Protein AF-K4LG96-F1 (afdb_monomer_lite)

Sequence (452 aa):
MISIGGNLGVISGQRGQALVIVLLLTTAVFIIGGAGLALSSTARKNAVQEVHQKKAYYIAEAGVERALAKVKSDPAWVRGLSIKDDFDEDDSKEVLFSNVSYPVGSTNEGRIEEVRVIKTSENFLSNEVTVRVRSIGRYQQSRSSLIVDALIKYAYPEKLFRGVWAEEISGLPQGHGVDFDVDIYTSDYDLDIPAGSTLIGDIFCRGKVNLENGNKSQDKKDEKGNSKFTSVIGNIYALEDVYIGDFSQLTGNIYIANDKNVTWGKDVEFSGDVIKMNPDDLAALIPDDSVFPDLLSDENLEWYRKNADFYEIPDDLNFEEGIYFIDGDLSLAGIYSGRATIVVNGKVTIGKQDKNKYLEKSQDDDCLTILAINEIEIKSHPNPNKEAYIQAFLYSKEKATIKNKTKLIGAITAPFIDSSGCTIEIEYDEIAIDYYYSNEATSFLKITRWIS

Secondary structure (DSSP, 8-state):
-----------TT-HHHHHHHHHHHHHHHHHHHHHHHHHHHHHHHHHHHHHHHHHHHHHHHHHHHHHHHHHHH-HHHHHTSPB-SS--TT-GGGEEEEEEEEEETTEEEEEEEEEEEEEEEEETTTTEEEEEEEEEEEETTEEEEEEEEEEEEESS-TTTTSEEEESEEE---TT---EEESEEEE-SS-EEEPTT-EEES-EEESS-EEEPPPP--TT---TT---SSEEEES-EEESS-EEE-SSEEEES-EEEETT--EEE-TT-EEES-EEEE-HHHHHTTS-S-SS---TT-HHHHHHHHHH-SBSS--TT-EEEEEEEEESS-EEE-EEEEEEEEEEESS-EEE-BTTTTB-EEESSTT-EEEEEESS-EEEPPPSSTTS-EEEEEEEEESSEEEE-SSEEEEEEEE-SEEE-TT--EEEE--HHHHHHHHTSGGGEEEEEEEEE-

Radius of gyration: 35.45 Å; chains: 1; bounding box: 88×60×122 Å

pLDDT: mean 84.17, std 13.71, range [40.56, 98.25]

Foldseek 3Di:
DDDPPPPPPPPPPCPVVVVVVVVVVVVVVVVVVVVVVVVVVVVVVVVVQVVQQVQQVVLQVVLVVVVVVVVLLCVPLQVVFDADQDDDPPDPSQWPDAFAFDDDDPDSQKTFGTKGKHWNDADLQQQKTKMKIWTWIGGDPHIDIKIFIKIKRQLDDPCQFQAEEAQEEDQAAAQFFAETLGEYAHACHEYEGHFQYAANHEYFEAAEYADEAFDPPPPDDDVVRGDSAAEHHYEYQYAEEYEHEHRHEYAYEYEYAQPHYYHYYHPYHYHYYYHHDHSVVSCVVRRVHNDQRCSPDVVNLVVLVVQWPAADQDPQQADDATEYEYEEEEEDFAEHFAEYEYEYAYEYEFDDLPPQTGYHYPDLQGAYEYEYAAEYEYDDHNDLVDEREHEYHEEYAAEYEAEGHYEYEIHYGHHYYNPNHYYYHYHYSPNRVVSVSSGSSRMDMDTPDMDD
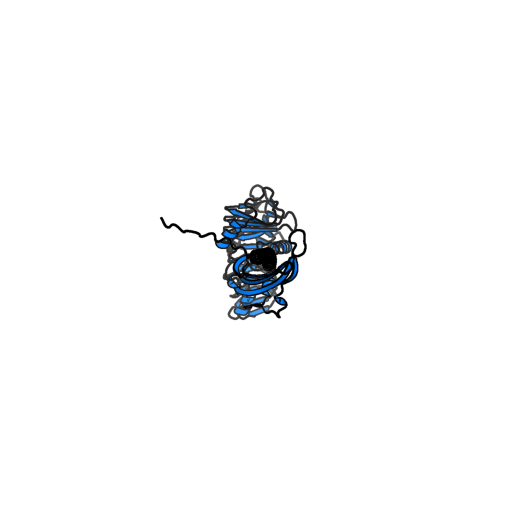
Structure (mmCIF, N/CA/C/O backbone):
data_AF-K4LG96-F1
#
_entry.id   AF-K4LG96-F1
#
loop_
_atom_site.group_PDB
_atom_site.id
_atom_site.type_symbol
_atom_site.label_atom_id
_atom_site.label_alt_id
_atom_site.label_comp_id
_atom_site.label_asym_id
_atom_site.label_entity_id
_atom_site.label_seq_id
_atom_site.pdbx_PDB_ins_code
_atom_site.Cartn_x
_atom_site.Cartn_y
_atom_site.Cartn_z
_atom_site.occupancy
_atom_site.B_iso_or_equiv
_atom_site.auth_seq_id
_atom_site.auth_comp_id
_atom_site.auth_asym_id
_atom_site.auth_atom_id
_atom_site.pdbx_PDB_model_num
ATOM 1 N N . MET A 1 1 ? -54.180 -42.916 64.035 1.00 43.19 1 MET A N 1
ATOM 2 C CA . MET A 1 1 ? -54.897 -42.816 65.323 1.00 43.19 1 MET A CA 1
ATOM 3 C C . MET A 1 1 ? -53.855 -42.556 66.411 1.00 43.19 1 MET A C 1
ATOM 5 O O . MET A 1 1 ? -53.353 -43.489 67.013 1.00 43.19 1 MET A O 1
ATOM 9 N N . ILE A 1 2 ? -53.438 -41.299 66.579 1.00 40.56 2 ILE A N 1
ATOM 10 C CA . ILE A 1 2 ? -52.637 -40.841 67.724 1.00 40.56 2 ILE A CA 1
ATOM 11 C C . ILE A 1 2 ? -53.389 -39.620 68.243 1.00 40.56 2 ILE A C 1
ATOM 13 O O . ILE A 1 2 ? -53.396 -38.564 67.618 1.00 40.56 2 ILE A O 1
ATOM 17 N N . SER A 1 3 ? -54.144 -39.844 69.314 1.00 43.41 3 SER A N 1
ATOM 18 C CA . SER A 1 3 ? -54.944 -38.838 70.001 1.00 43.41 3 SER A CA 1
ATOM 19 C C . SER A 1 3 ? -54.010 -38.001 70.867 1.00 43.41 3 SER A C 1
ATOM 21 O O . SER A 1 3 ? -53.630 -38.423 71.957 1.00 43.41 3 SER A O 1
ATOM 23 N N . ILE A 1 4 ? -53.622 -36.825 70.376 1.00 47.56 4 ILE A N 1
ATOM 24 C CA . ILE A 1 4 ? -52.924 -35.819 71.178 1.00 47.56 4 ILE A CA 1
ATOM 25 C C . ILE A 1 4 ? -53.992 -35.091 71.999 1.00 47.56 4 ILE A C 1
ATOM 27 O O . ILE A 1 4 ? -54.645 -34.162 71.526 1.00 47.56 4 ILE A O 1
ATOM 31 N N . GLY A 1 5 ? -54.208 -35.567 73.226 1.00 50.81 5 GLY A N 1
ATOM 32 C CA . GLY A 1 5 ? -55.013 -34.889 74.237 1.00 50.81 5 GLY A CA 1
ATOM 33 C C . GLY A 1 5 ? -54.311 -33.615 74.699 1.00 50.81 5 GLY A C 1
ATOM 34 O O . GLY A 1 5 ? -53.532 -33.637 75.649 1.00 50.81 5 GLY A O 1
ATOM 35 N N . GLY A 1 6 ? -54.567 -32.509 74.000 1.00 48.16 6 GLY A N 1
ATOM 36 C CA . GLY A 1 6 ? -54.140 -31.171 74.393 1.00 48.16 6 GLY A CA 1
ATOM 37 C C . GLY A 1 6 ? -54.992 -30.660 75.548 1.00 48.16 6 GLY A C 1
ATOM 38 O O . GLY A 1 6 ? -56.073 -30.116 75.343 1.00 48.16 6 GLY A O 1
ATOM 39 N N . ASN A 1 7 ? -54.496 -30.849 76.767 1.00 46.94 7 ASN A N 1
ATOM 40 C CA . ASN A 1 7 ? -55.019 -30.224 77.972 1.00 46.94 7 ASN A CA 1
ATOM 41 C C . ASN A 1 7 ? -54.782 -28.703 77.865 1.00 46.94 7 ASN A C 1
ATOM 43 O O . ASN A 1 7 ? -53.685 -28.217 78.137 1.00 46.94 7 ASN A O 1
ATOM 47 N N . LEU A 1 8 ? -55.791 -27.953 77.409 1.00 51.38 8 LEU A N 1
ATOM 48 C CA . LEU A 1 8 ? -55.825 -26.487 77.438 1.00 51.38 8 LEU A CA 1
ATOM 49 C C . LEU A 1 8 ? -56.031 -26.035 78.890 1.00 51.38 8 LEU A C 1
ATOM 51 O O . LEU A 1 8 ? -57.103 -25.586 79.290 1.00 51.38 8 LEU A O 1
ATOM 55 N N . GLY A 1 9 ? -54.979 -26.189 79.695 1.00 51.50 9 GLY A N 1
ATOM 56 C CA . GLY A 1 9 ? -54.866 -25.520 80.979 1.00 51.50 9 GLY A CA 1
ATOM 57 C C . GLY A 1 9 ? -54.931 -24.017 80.736 1.00 51.50 9 GLY A C 1
ATOM 58 O O . GLY A 1 9 ? -54.010 -23.431 80.172 1.00 51.50 9 GLY A O 1
ATOM 59 N N . VAL A 1 10 ? -56.047 -23.402 81.120 1.00 55.78 10 VAL A N 1
ATOM 60 C CA . VAL A 1 10 ? -56.225 -21.951 81.107 1.00 55.78 10 VAL A CA 1
ATOM 61 C C . VAL A 1 10 ? -55.187 -21.357 82.050 1.00 55.78 10 VAL A C 1
ATOM 63 O O . VAL A 1 10 ? -55.296 -21.477 83.270 1.00 55.78 10 VAL A O 1
ATOM 66 N N . ILE A 1 11 ? -54.157 -20.727 81.484 1.00 54.47 11 ILE A N 1
ATOM 67 C CA . ILE A 1 11 ? -53.087 -20.111 82.262 1.00 54.47 11 ILE A CA 1
ATOM 68 C C . ILE A 1 11 ? -53.548 -18.737 82.766 1.00 54.47 11 ILE A C 1
ATOM 70 O O . ILE A 1 11 ? -53.174 -17.681 82.250 1.00 54.47 11 ILE A O 1
ATOM 74 N N . SER A 1 12 ? -54.403 -18.731 83.789 1.00 56.44 12 SER A N 1
ATOM 75 C CA . SER A 1 12 ? -54.774 -17.516 84.515 1.00 56.44 12 SER A CA 1
ATOM 76 C C . SER A 1 12 ? -53.610 -17.096 85.418 1.00 56.44 12 SER A C 1
ATOM 78 O O . SER A 1 12 ? -53.416 -17.631 86.505 1.00 56.44 12 SER A O 1
ATOM 80 N N . GLY A 1 13 ? -52.799 -16.166 84.914 1.00 51.72 13 GLY A N 1
ATOM 81 C CA . GLY A 1 13 ? -51.573 -15.668 85.554 1.00 51.72 13 GLY A CA 1
ATOM 82 C C . GLY A 1 13 ? -50.548 -15.101 84.561 1.00 51.72 13 GLY A C 1
ATOM 83 O O . GLY A 1 13 ? -49.614 -14.415 84.958 1.00 51.72 13 GLY A O 1
ATOM 84 N N . GLN A 1 14 ? -50.743 -15.320 83.254 1.00 58.59 14 GLN A N 1
ATOM 85 C CA . GLN A 1 14 ? -49.785 -14.972 82.194 1.00 58.59 14 GLN A CA 1
ATOM 86 C C . GLN A 1 14 ? -50.036 -13.637 81.468 1.00 58.59 14 GLN A C 1
ATOM 88 O O . GLN A 1 14 ? -49.529 -13.429 80.366 1.00 58.59 14 GLN A O 1
ATOM 93 N N . ARG A 1 15 ? -50.754 -12.676 82.070 1.00 60.09 15 ARG A N 1
ATOM 94 C CA . ARG A 1 15 ? -50.952 -11.346 81.445 1.00 60.09 15 ARG A CA 1
ATOM 95 C C . ARG A 1 15 ? -49.628 -10.625 81.129 1.00 60.09 15 ARG A C 1
ATOM 97 O O . ARG A 1 15 ? -49.582 -9.855 80.178 1.00 60.09 15 ARG A O 1
ATOM 104 N N . GLY A 1 16 ? -48.548 -10.931 81.856 1.00 69.69 16 GLY A N 1
ATOM 105 C CA . GLY A 1 16 ? -47.198 -10.444 81.544 1.00 69.69 16 GLY A CA 1
ATOM 106 C C . GLY A 1 16 ? -46.498 -11.171 80.385 1.00 69.69 16 GLY A C 1
ATOM 107 O O . GLY A 1 16 ? -45.694 -10.561 79.693 1.00 69.69 16 GLY A O 1
ATOM 108 N N . GLN A 1 17 ? -46.812 -12.445 80.119 1.00 79.25 17 GLN A N 1
ATOM 109 C CA . GLN A 1 17 ? -46.121 -13.229 79.083 1.00 79.25 17 GLN A CA 1
ATOM 110 C C . GLN A 1 17 ? -46.619 -12.914 77.667 1.00 79.25 17 GLN A C 1
ATOM 112 O O . GLN A 1 17 ? -45.822 -12.885 76.734 1.00 79.25 17 GLN A O 1
ATOM 117 N N . ALA A 1 18 ? -47.907 -12.592 77.504 1.00 81.94 18 ALA A N 1
ATOM 118 C CA . ALA A 1 18 ? -48.453 -12.158 76.215 1.00 81.94 18 ALA A CA 1
ATOM 119 C C . ALA A 1 18 ? -47.783 -10.866 75.707 1.00 81.94 18 ALA A C 1
ATOM 121 O O . ALA A 1 18 ? -47.471 -10.756 74.523 1.00 81.94 18 ALA A O 1
ATOM 122 N N . LEU A 1 19 ? -47.493 -9.922 76.613 1.00 84.56 19 LEU A N 1
ATOM 123 C CA . LEU A 1 19 ? -46.759 -8.694 76.296 1.00 84.56 19 LEU A CA 1
ATOM 124 C C . LEU A 1 19 ? -45.347 -9.007 75.774 1.00 84.56 19 LEU A C 1
ATOM 126 O O . LEU A 1 19 ? -44.928 -8.451 74.762 1.00 84.56 19 LEU A O 1
ATOM 130 N N . VAL A 1 20 ? -44.636 -9.923 76.440 1.00 89.44 20 VAL A N 1
ATOM 131 C CA . VAL A 1 20 ? -43.279 -10.334 76.046 1.00 89.44 20 VAL A CA 1
ATOM 132 C C . VAL A 1 20 ? -43.285 -10.994 74.669 1.00 89.44 20 VAL A C 1
ATOM 134 O O . VAL A 1 20 ? -42.429 -10.679 73.848 1.00 89.44 20 VAL A O 1
ATOM 137 N N . ILE A 1 21 ? -44.269 -11.852 74.378 1.00 91.06 21 ILE A N 1
ATOM 138 C CA . ILE A 1 21 ? -44.395 -12.502 73.065 1.00 91.06 21 ILE A CA 1
ATOM 139 C C . ILE A 1 21 ? -44.634 -11.462 71.970 1.00 91.06 21 ILE A C 1
ATOM 141 O O . ILE A 1 21 ? -43.937 -11.491 70.963 1.00 91.06 21 ILE A O 1
ATOM 145 N N . VAL A 1 22 ? -45.566 -10.522 72.162 1.00 93.00 22 VAL A N 1
ATOM 146 C CA . VAL A 1 22 ? -45.846 -9.468 71.169 1.00 93.00 22 VAL A CA 1
ATOM 147 C C . VAL A 1 22 ? -44.621 -8.579 70.944 1.00 93.00 22 VAL A C 1
ATOM 149 O O . VAL A 1 22 ? -44.300 -8.253 69.801 1.00 93.00 22 VAL A O 1
ATOM 152 N N . LEU A 1 23 ? -43.902 -8.218 72.008 1.00 95.31 23 LEU A N 1
ATOM 153 C CA . LEU A 1 23 ? -42.682 -7.417 71.913 1.00 95.31 23 LEU A CA 1
ATOM 154 C C . LEU A 1 23 ? -41.556 -8.160 71.178 1.00 95.31 23 LEU A C 1
ATOM 156 O O . LEU A 1 23 ? -40.855 -7.575 70.355 1.00 95.31 23 LEU A O 1
ATOM 160 N N . LEU A 1 24 ? -41.411 -9.462 71.420 1.00 96.25 24 LEU A N 1
ATOM 161 C CA . LEU A 1 24 ? -40.442 -10.303 70.719 1.00 96.25 24 LEU A CA 1
ATOM 162 C C . LEU A 1 24 ? -40.813 -10.450 69.236 1.00 96.25 24 LEU A C 1
ATOM 164 O O . LEU A 1 24 ? -39.955 -10.282 68.374 1.00 96.25 24 LEU A O 1
ATOM 168 N N . LEU A 1 25 ? -42.091 -10.683 68.925 1.00 95.50 25 LEU A N 1
ATOM 169 C CA . LEU A 1 25 ? -42.585 -10.841 67.553 1.00 95.50 25 LEU A CA 1
ATOM 170 C C . LEU A 1 25 ? -42.443 -9.543 66.749 1.00 95.50 25 LEU A C 1
ATOM 172 O O . LEU A 1 25 ? -41.956 -9.565 65.623 1.00 95.50 25 LEU A O 1
ATOM 176 N N . THR A 1 26 ? -42.798 -8.401 67.339 1.00 96.06 26 THR A N 1
ATOM 177 C CA . THR A 1 26 ? -42.593 -7.088 66.709 1.00 96.06 26 THR A CA 1
ATOM 178 C C . THR A 1 26 ? -41.114 -6.795 66.493 1.00 96.06 26 THR A C 1
ATOM 180 O O . THR A 1 26 ? -40.736 -6.384 65.399 1.00 96.06 26 THR A O 1
ATOM 183 N N . THR A 1 27 ? -40.259 -7.086 67.477 1.00 97.00 27 THR A N 1
ATOM 184 C CA . THR A 1 27 ? -38.803 -6.937 67.341 1.00 97.00 27 THR A CA 1
ATOM 185 C C . THR A 1 27 ? -38.260 -7.821 66.215 1.00 97.00 27 THR A C 1
ATOM 187 O O . THR A 1 27 ? -37.475 -7.353 65.394 1.00 97.00 27 THR A O 1
ATOM 190 N N . ALA A 1 28 ? -38.722 -9.070 66.108 1.00 95.81 28 ALA A N 1
ATOM 191 C CA . ALA A 1 28 ? -38.354 -9.968 65.017 1.00 95.81 28 ALA A CA 1
ATOM 192 C C . ALA A 1 28 ? -38.780 -9.413 63.646 1.00 95.81 28 ALA A C 1
ATOM 194 O O . ALA A 1 28 ? -37.974 -9.401 62.718 1.00 95.81 28 ALA A O 1
ATOM 195 N N . VAL A 1 29 ? -40.003 -8.885 63.522 1.00 96.69 29 VAL A N 1
ATOM 196 C CA . VAL A 1 29 ? -40.482 -8.239 62.286 1.00 96.69 29 VAL A CA 1
ATOM 197 C C . VAL A 1 29 ? -39.631 -7.018 61.929 1.00 96.69 29 VAL A C 1
ATOM 199 O O . VAL A 1 29 ? -39.260 -6.865 60.767 1.00 96.69 29 VAL A O 1
ATOM 202 N N . PHE A 1 30 ? -39.264 -6.181 62.903 1.00 97.31 30 PHE A N 1
ATOM 203 C CA . PHE A 1 30 ? -38.384 -5.033 62.664 1.00 97.31 30 PHE A CA 1
ATOM 204 C C . PHE A 1 30 ? -36.983 -5.453 62.210 1.00 97.31 30 PHE A C 1
ATOM 206 O O . PHE A 1 30 ? -36.446 -4.849 61.283 1.00 97.31 30 PHE A O 1
ATOM 213 N N . ILE A 1 31 ? -36.405 -6.502 62.804 1.00 97.06 31 ILE A N 1
ATOM 214 C CA . ILE A 1 31 ? -35.092 -7.027 62.400 1.00 97.06 31 ILE A CA 1
ATOM 215 C C . ILE A 1 31 ? -35.147 -7.566 60.965 1.00 97.06 31 ILE A C 1
ATOM 217 O O . ILE A 1 31 ? -34.296 -7.217 60.148 1.00 97.06 31 ILE A O 1
ATOM 221 N N . ILE A 1 32 ? -36.163 -8.371 60.634 1.00 96.12 32 ILE A N 1
ATOM 222 C CA . ILE A 1 32 ? -36.326 -8.945 59.289 1.00 96.12 32 ILE A CA 1
ATOM 223 C C . ILE A 1 32 ? -36.583 -7.840 58.257 1.00 96.12 32 ILE A C 1
ATOM 225 O O . ILE A 1 32 ? -35.955 -7.827 57.199 1.00 96.12 32 ILE A O 1
ATOM 229 N N . GLY A 1 33 ? -37.459 -6.881 58.569 1.00 95.75 33 GLY A N 1
ATOM 230 C CA . GLY A 1 33 ? -37.742 -5.737 57.701 1.00 95.75 33 GLY A CA 1
ATOM 231 C C . GLY A 1 33 ? -36.511 -4.857 57.472 1.00 95.75 33 GLY A C 1
ATOM 232 O O . GLY A 1 33 ? -36.223 -4.479 56.336 1.00 95.75 33 GLY A O 1
ATOM 233 N N . GLY A 1 34 ? -35.735 -4.591 58.527 1.00 95.44 34 GLY A N 1
ATOM 234 C CA . GLY A 1 34 ? -34.472 -3.858 58.442 1.00 95.44 34 GLY A CA 1
ATOM 235 C C . GLY A 1 34 ? -33.435 -4.574 57.574 1.00 95.44 34 GLY A C 1
ATOM 236 O O . GLY A 1 34 ? -32.828 -3.950 56.702 1.00 95.44 34 GLY A O 1
ATOM 237 N N . ALA A 1 35 ? -33.284 -5.891 57.743 1.00 94.25 35 ALA A N 1
ATOM 238 C CA . ALA A 1 35 ? -32.406 -6.706 56.906 1.00 94.25 35 ALA A CA 1
ATOM 239 C C . ALA A 1 35 ? -32.847 -6.704 55.430 1.00 94.25 35 ALA A C 1
ATOM 241 O O . ALA A 1 35 ? -32.015 -6.536 54.539 1.00 94.25 35 ALA A O 1
ATOM 242 N N . GLY A 1 36 ? -34.153 -6.814 55.159 1.00 94.75 36 GLY A N 1
ATOM 243 C CA . GLY A 1 36 ? -34.705 -6.761 53.801 1.00 94.75 36 GLY A CA 1
ATOM 244 C C . GLY A 1 36 ? -34.451 -5.423 53.094 1.00 94.75 36 GLY A C 1
ATOM 245 O O . GLY A 1 36 ? -34.062 -5.400 51.923 1.00 94.75 36 GLY A O 1
ATOM 246 N N . LEU A 1 37 ? -34.597 -4.302 53.809 1.00 95.25 37 LEU A N 1
ATOM 247 C CA . LEU A 1 37 ? -34.274 -2.970 53.283 1.00 95.25 37 LEU A CA 1
ATOM 248 C C . LEU A 1 37 ? -32.774 -2.806 53.008 1.00 95.25 37 LEU A C 1
ATOM 250 O O . LEU A 1 37 ? -32.399 -2.267 51.963 1.00 95.25 37 LEU A O 1
ATOM 254 N N . ALA A 1 38 ? -31.915 -3.298 53.906 1.00 92.25 38 ALA A N 1
ATOM 255 C CA . ALA A 1 38 ? -30.467 -3.263 53.717 1.00 92.25 38 ALA A CA 1
ATOM 256 C C . ALA A 1 38 ? -30.041 -4.061 52.472 1.00 92.25 38 ALA A C 1
ATOM 258 O O . ALA A 1 38 ? -29.308 -3.538 51.633 1.00 92.25 38 ALA A O 1
ATOM 259 N N . LEU A 1 39 ? -30.566 -5.280 52.299 1.00 92.81 39 LEU A N 1
ATOM 260 C CA . LEU A 1 39 ? -30.313 -6.106 51.114 1.00 92.81 39 LEU A CA 1
ATOM 261 C C . LEU A 1 39 ? -30.801 -5.434 49.826 1.00 92.81 39 LEU A C 1
ATOM 263 O O . LEU A 1 39 ? -30.073 -5.416 48.838 1.00 92.81 39 LEU A O 1
ATOM 267 N N . SER A 1 40 ? -31.988 -4.823 49.845 1.00 93.25 40 SER A N 1
ATOM 268 C CA . SER A 1 40 ? -32.545 -4.115 48.681 1.00 93.25 40 SER A CA 1
ATOM 269 C C . SER A 1 40 ? -31.697 -2.902 48.279 1.00 93.25 40 SER A C 1
ATOM 271 O O . SER A 1 40 ? -31.459 -2.663 47.095 1.00 93.25 40 SER A O 1
ATOM 273 N N . SER A 1 41 ? -31.197 -2.146 49.262 1.00 90.25 41 SER A N 1
ATOM 274 C CA . SER A 1 41 ? -30.294 -1.013 49.029 1.00 90.25 41 SER A CA 1
ATOM 275 C C . SER A 1 41 ? -28.960 -1.469 48.431 1.00 90.25 41 SER A C 1
ATOM 277 O O . SER A 1 41 ? -28.485 -0.878 47.459 1.00 90.25 41 SER A O 1
ATOM 279 N N . THR A 1 42 ? -28.388 -2.560 48.948 1.00 92.81 42 THR A N 1
ATOM 280 C CA . THR A 1 42 ? -27.161 -3.164 48.408 1.00 92.81 42 THR A CA 1
ATOM 281 C C . THR A 1 42 ? -27.369 -3.695 46.991 1.00 92.81 42 THR A C 1
ATOM 283 O O . THR A 1 42 ? -26.566 -3.392 46.115 1.00 92.81 42 THR A O 1
ATOM 286 N N . ALA A 1 43 ? -28.472 -4.400 46.724 1.00 91.25 43 ALA A N 1
ATOM 287 C CA . ALA A 1 43 ? -28.800 -4.892 45.387 1.00 91.25 43 ALA A CA 1
ATOM 288 C C . ALA A 1 43 ? -28.915 -3.744 44.372 1.00 91.25 43 ALA A C 1
ATOM 290 O O . ALA A 1 43 ? -28.353 -3.820 43.282 1.00 91.25 43 ALA A O 1
ATOM 291 N N . ARG A 1 44 ? -29.561 -2.633 44.755 1.00 90.25 44 ARG A N 1
ATOM 292 C CA . ARG A 1 44 ? -29.639 -1.430 43.916 1.00 90.25 44 ARG A CA 1
ATOM 293 C C . ARG A 1 44 ? -28.263 -0.812 43.663 1.00 90.25 44 ARG A C 1
ATOM 295 O O . ARG A 1 44 ? -27.983 -0.428 42.532 1.00 90.25 44 ARG A O 1
ATOM 302 N N . LYS A 1 45 ? -27.408 -0.702 44.686 1.00 91.00 45 LYS A N 1
ATOM 303 C CA . LYS A 1 45 ? -26.039 -0.176 44.528 1.00 91.00 45 LYS A CA 1
ATOM 304 C C . LYS A 1 45 ? -25.206 -1.047 43.594 1.00 91.00 45 LYS A C 1
ATOM 306 O O . LYS A 1 45 ? -24.554 -0.503 42.710 1.00 91.00 45 LYS A O 1
ATOM 311 N N . ASN A 1 46 ? -25.288 -2.366 43.744 1.00 91.06 46 ASN A N 1
ATOM 312 C CA . ASN A 1 46 ? -24.579 -3.310 42.886 1.00 91.06 46 ASN A CA 1
ATOM 313 C C . ASN A 1 46 ? -25.073 -3.222 41.439 1.00 91.06 46 ASN A C 1
ATOM 315 O O . ASN A 1 46 ? -24.254 -3.147 40.534 1.00 91.06 46 ASN A O 1
ATOM 319 N N . ALA A 1 47 ? -26.389 -3.131 41.218 1.00 92.06 47 ALA A N 1
ATOM 320 C CA . ALA A 1 47 ? -26.950 -2.955 39.878 1.00 92.06 47 ALA A CA 1
ATOM 321 C C . ALA A 1 47 ? -26.471 -1.649 39.217 1.00 92.06 47 ALA A C 1
ATOM 323 O O . ALA A 1 47 ? -26.111 -1.635 38.044 1.00 92.06 47 ALA A O 1
ATOM 324 N N . VAL A 1 48 ? -26.415 -0.547 39.974 1.00 90.38 48 VAL A N 1
ATOM 325 C CA . VAL A 1 48 ? -25.881 0.734 39.482 1.00 90.38 48 VAL A CA 1
ATOM 326 C C . VAL A 1 48 ? -24.384 0.625 39.169 1.00 90.38 48 VAL A C 1
ATOM 328 O O . VAL A 1 48 ? -23.954 1.068 38.107 1.00 90.38 48 VAL A O 1
ATOM 331 N N . GLN A 1 49 ? -23.595 0.002 40.048 1.00 91.38 49 GLN A N 1
ATOM 332 C CA . GLN A 1 49 ? -22.166 -0.221 39.815 1.00 91.38 49 GLN A CA 1
ATOM 333 C C . GLN A 1 49 ? -21.906 -1.117 38.604 1.00 91.38 49 GLN A C 1
ATOM 335 O O . GLN A 1 49 ? -20.998 -0.825 37.834 1.00 91.38 49 GLN A O 1
ATOM 340 N N . GLU A 1 50 ? -22.713 -2.155 38.389 1.00 92.56 50 GLU A N 1
ATOM 341 C CA . GLU A 1 50 ? -22.608 -3.023 37.216 1.00 92.56 50 GLU A CA 1
ATOM 342 C C . GLU A 1 50 ? -22.870 -2.238 35.923 1.00 92.56 50 GLU A C 1
ATOM 344 O O . GLU A 1 50 ? -22.116 -2.355 34.958 1.00 92.56 50 GLU A O 1
ATOM 349 N N . VAL A 1 51 ? -23.891 -1.373 35.913 1.00 92.00 51 VAL A N 1
ATOM 350 C CA . VAL A 1 51 ? -24.165 -0.479 34.776 1.00 92.00 51 VAL A CA 1
ATOM 351 C C . VAL A 1 51 ? -23.005 0.490 34.545 1.00 92.00 51 VAL A C 1
ATOM 353 O O . VAL A 1 51 ? -22.606 0.706 33.401 1.00 92.00 51 VAL A O 1
ATOM 356 N N . HIS A 1 52 ? -22.439 1.068 35.605 1.00 93.69 52 HIS A N 1
ATOM 357 C CA . HIS A 1 52 ? -21.295 1.974 35.488 1.00 93.69 52 HIS A CA 1
ATOM 358 C C . HIS A 1 52 ? -20.036 1.255 34.996 1.00 93.69 52 HIS A C 1
ATOM 360 O O . HIS A 1 52 ? -19.312 1.809 34.173 1.00 93.69 52 HIS A O 1
ATOM 366 N N . GLN A 1 53 ? -19.804 0.016 35.438 1.00 94.12 53 GLN A N 1
ATOM 367 C CA . GLN A 1 53 ? -18.695 -0.816 34.980 1.00 94.12 53 GLN A CA 1
ATOM 368 C C . GLN A 1 53 ? -18.839 -1.154 33.493 1.00 94.12 53 GLN A C 1
ATOM 370 O O . GLN A 1 53 ? -17.888 -0.983 32.740 1.00 94.12 53 GLN A O 1
ATOM 375 N N . LYS A 1 54 ? -20.038 -1.544 33.038 1.00 93.69 54 LYS A N 1
ATOM 376 C CA . LYS A 1 54 ? -20.304 -1.792 31.609 1.00 93.69 54 LYS A CA 1
ATOM 377 C C . LYS A 1 54 ? -20.073 -0.544 30.758 1.00 93.69 54 LYS A C 1
ATOM 379 O O . LYS A 1 54 ? -19.462 -0.625 29.702 1.00 93.69 54 LYS A O 1
ATOM 384 N N . LYS A 1 55 ? -20.511 0.627 31.230 1.00 93.75 55 LYS A N 1
ATOM 385 C CA . LYS A 1 55 ? -20.244 1.899 30.541 1.00 93.75 55 LYS A CA 1
ATOM 386 C C . LYS A 1 55 ? -18.751 2.223 30.487 1.00 93.75 55 LYS A C 1
ATOM 388 O O . LYS A 1 55 ? -18.269 2.626 29.439 1.00 93.75 55 LYS A O 1
ATOM 393 N N . ALA A 1 56 ? -18.021 2.035 31.586 1.00 94.94 56 ALA A N 1
ATOM 394 C CA . ALA A 1 56 ? -16.572 2.224 31.615 1.00 94.94 56 ALA A CA 1
ATOM 395 C C . ALA A 1 56 ? -15.851 1.273 30.643 1.00 94.94 56 ALA A C 1
ATOM 397 O O . ALA A 1 56 ? -14.917 1.699 29.972 1.00 94.94 56 ALA A O 1
ATOM 398 N N . TYR A 1 57 ? -16.326 0.031 30.509 1.00 95.44 57 TYR A N 1
ATOM 399 C CA . TYR A 1 57 ? -15.818 -0.934 29.535 1.00 95.44 57 TYR A CA 1
ATOM 400 C C . TYR A 1 57 ? -16.021 -0.469 28.086 1.00 95.44 57 TYR A C 1
ATOM 402 O O . TYR A 1 57 ? -15.049 -0.404 27.343 1.00 95.44 57 TYR A O 1
ATOM 410 N N . TYR A 1 58 ? -17.229 -0.041 27.701 1.00 94.38 58 TYR A N 1
ATOM 411 C CA . TYR A 1 58 ? -17.478 0.477 26.344 1.00 94.38 58 TYR A CA 1
ATOM 412 C C . TYR A 1 58 ? -16.660 1.734 26.018 1.00 94.38 58 TYR A C 1
ATOM 414 O O . TYR A 1 58 ? -16.247 1.944 24.882 1.00 94.38 58 TYR A O 1
ATOM 422 N N . ILE A 1 59 ? -16.385 2.573 27.020 1.00 94.94 59 ILE A N 1
ATOM 423 C CA . ILE A 1 59 ? -15.488 3.720 26.841 1.00 94.94 59 ILE A CA 1
ATOM 424 C C . ILE A 1 59 ? -14.046 3.251 26.583 1.00 94.94 59 ILE A C 1
ATOM 426 O O . ILE A 1 59 ? -13.358 3.849 25.760 1.00 94.94 59 ILE A O 1
ATOM 430 N N . ALA A 1 60 ? -13.585 2.198 27.266 1.00 95.56 60 ALA A N 1
ATOM 431 C CA . ALA A 1 60 ? -12.269 1.610 27.013 1.00 95.56 60 ALA A CA 1
ATOM 432 C C . ALA A 1 60 ? -12.193 0.996 25.603 1.00 95.56 60 ALA A C 1
ATOM 434 O O . ALA A 1 60 ? -11.226 1.221 24.884 1.00 95.56 60 ALA A O 1
ATOM 435 N N . GLU A 1 61 ? -13.238 0.293 25.167 1.00 94.94 61 GLU A N 1
ATOM 436 C CA . GLU A 1 61 ? -13.346 -0.255 23.808 1.00 94.94 61 GLU A CA 1
ATOM 437 C C . GLU A 1 61 ? -13.239 0.848 22.745 1.00 94.94 61 GLU A C 1
ATOM 439 O O . GLU A 1 61 ? -12.402 0.766 21.852 1.00 94.94 61 GLU A O 1
ATOM 444 N N . ALA A 1 62 ? -13.966 1.957 22.909 1.00 93.19 62 ALA A N 1
ATOM 445 C CA . ALA A 1 62 ? -13.847 3.104 22.009 1.00 93.19 62 ALA A CA 1
ATOM 446 C C . ALA A 1 62 ? -12.439 3.731 21.997 1.00 93.19 62 ALA A C 1
ATOM 448 O O . ALA A 1 62 ? -11.997 4.272 20.981 1.00 93.19 62 ALA A O 1
ATOM 449 N N . GLY A 1 63 ? -11.725 3.680 23.125 1.00 95.38 63 GLY A N 1
ATOM 450 C CA . GLY A 1 63 ? -10.327 4.090 23.189 1.00 95.38 63 GLY A CA 1
ATOM 451 C C . GLY A 1 63 ? -9.400 3.152 22.414 1.00 95.38 63 GLY A C 1
ATOM 452 O O . GLY A 1 63 ? -8.482 3.641 21.758 1.00 95.38 63 GLY A O 1
ATOM 453 N N . VAL A 1 64 ? -9.658 1.839 22.441 1.00 95.00 64 VAL A N 1
ATOM 454 C CA . VAL A 1 64 ? -8.944 0.865 21.602 1.00 95.00 64 VAL A CA 1
ATOM 455 C C . VAL A 1 64 ? -9.203 1.137 20.125 1.00 95.00 64 VAL A C 1
ATOM 457 O O . VAL A 1 64 ? -8.240 1.319 19.389 1.00 95.00 64 VAL A O 1
ATOM 460 N N . GLU A 1 65 ? -10.463 1.257 19.705 1.00 91.69 65 GLU A N 1
ATOM 461 C CA . GLU A 1 65 ? -10.832 1.535 18.306 1.00 91.69 65 GLU A CA 1
ATOM 462 C C . GLU A 1 65 ? -10.131 2.786 17.770 1.00 91.69 65 GLU A C 1
ATOM 464 O O . GLU A 1 65 ? -9.516 2.780 16.705 1.00 91.69 65 GLU A O 1
ATOM 469 N N . ARG A 1 66 ? -10.127 3.864 18.561 1.00 92.06 66 ARG A N 1
ATOM 470 C CA . ARG A 1 66 ? -9.456 5.109 18.180 1.00 92.06 66 ARG A CA 1
ATOM 471 C C . ARG A 1 66 ? -7.936 4.960 18.078 1.00 92.06 66 ARG A C 1
ATOM 473 O O . ARG A 1 66 ? -7.324 5.599 17.223 1.00 92.06 66 ARG A O 1
ATOM 480 N N . ALA A 1 67 ? -7.318 4.159 18.944 1.00 93.56 67 ALA A N 1
ATOM 481 C CA . ALA A 1 67 ? -5.896 3.863 18.827 1.00 93.56 67 ALA A CA 1
ATOM 482 C C . ALA A 1 67 ? -5.603 3.022 17.586 1.00 93.56 67 ALA A C 1
ATOM 484 O O . ALA A 1 67 ? -4.720 3.392 16.823 1.00 93.56 67 ALA A O 1
ATOM 485 N N . LEU A 1 68 ? -6.365 1.956 17.340 1.00 90.12 68 LEU A N 1
ATOM 486 C CA . LEU A 1 68 ? -6.198 1.111 16.159 1.00 90.12 68 LEU A CA 1
ATOM 487 C C . LEU A 1 68 ? -6.392 1.902 14.859 1.00 90.12 68 LEU A C 1
ATOM 489 O O . LEU A 1 68 ? -5.591 1.748 13.942 1.00 90.12 68 LEU A O 1
ATOM 493 N N . ALA A 1 69 ? -7.357 2.824 14.811 1.00 84.38 69 ALA A N 1
ATOM 494 C CA . ALA A 1 69 ? -7.525 3.747 13.690 1.00 84.38 69 ALA A CA 1
ATOM 495 C C . ALA A 1 69 ? -6.274 4.614 13.460 1.00 84.38 69 ALA A C 1
ATOM 497 O O . ALA A 1 69 ? -5.818 4.756 12.327 1.00 84.38 69 ALA A O 1
ATOM 498 N N . LYS A 1 70 ? -5.659 5.142 14.530 1.00 86.56 70 LYS A N 1
ATOM 499 C CA . LYS A 1 70 ? -4.413 5.915 14.415 1.00 86.56 70 LYS A CA 1
ATOM 500 C C . LYS A 1 70 ? -3.251 5.052 13.919 1.00 86.56 70 LYS A C 1
ATOM 502 O O . LYS A 1 70 ? -2.537 5.485 13.021 1.00 86.56 70 LYS A O 1
ATOM 507 N N . VAL A 1 71 ? -3.099 3.845 14.467 1.00 87.62 71 VAL A N 1
ATOM 508 C CA . VAL A 1 71 ? -2.056 2.876 14.084 1.00 87.62 71 VAL A CA 1
ATOM 509 C C . VAL A 1 71 ? -2.193 2.477 12.602 1.00 87.62 71 VAL A C 1
ATOM 511 O O . VAL A 1 71 ? -1.191 2.344 11.902 1.00 87.62 71 VAL A O 1
ATOM 514 N N . LYS A 1 72 ? -3.432 2.346 12.113 1.00 80.56 72 LYS A N 1
ATOM 515 C CA . LYS A 1 72 ? -3.772 2.109 10.702 1.00 80.56 72 LYS A CA 1
ATOM 516 C C . LYS A 1 72 ? -3.428 3.310 9.812 1.00 80.56 72 LYS A C 1
ATOM 518 O O . LYS A 1 72 ? -2.809 3.131 8.774 1.00 80.56 72 LYS A O 1
ATOM 523 N N . SER A 1 73 ? -3.781 4.524 10.239 1.00 74.00 73 SER A N 1
ATOM 524 C CA . SER A 1 73 ? -3.587 5.753 9.448 1.00 74.00 73 SER A CA 1
ATOM 525 C C . SER A 1 73 ? -2.153 6.303 9.414 1.00 74.00 73 SER A C 1
ATOM 527 O O . SER A 1 73 ? -1.864 7.175 8.605 1.00 74.00 73 SER A O 1
ATOM 529 N N . ASP A 1 74 ? -1.268 5.874 10.322 1.00 78.12 74 ASP A N 1
ATOM 530 C CA . ASP A 1 74 ? 0.076 6.455 10.474 1.00 78.12 74 ASP A CA 1
ATOM 531 C C . ASP A 1 74 ? 1.150 5.369 10.684 1.00 78.12 74 ASP A C 1
ATOM 533 O O . ASP A 1 74 ? 1.630 5.173 11.806 1.00 78.12 74 ASP A O 1
ATOM 537 N N . PRO A 1 75 ? 1.538 4.638 9.618 1.00 75.81 75 PRO A N 1
ATOM 538 C CA . PRO A 1 75 ? 2.556 3.588 9.697 1.00 75.81 75 PRO A CA 1
ATOM 539 C C . PRO A 1 75 ? 3.918 4.112 10.172 1.00 75.81 75 PRO A C 1
ATOM 541 O O . PRO A 1 75 ? 4.630 3.425 10.906 1.00 75.81 75 PRO A O 1
ATOM 544 N N . ALA A 1 76 ? 4.276 5.345 9.799 1.00 74.50 76 ALA A N 1
ATOM 545 C CA . ALA A 1 76 ? 5.541 5.971 10.176 1.00 74.50 76 ALA A CA 1
ATOM 546 C C . ALA A 1 76 ? 5.650 6.163 11.696 1.00 74.50 76 ALA A C 1
ATOM 548 O O . ALA A 1 76 ? 6.685 5.847 12.293 1.00 74.50 76 ALA A O 1
ATOM 549 N N . TRP A 1 77 ? 4.569 6.611 12.347 1.00 84.12 77 TRP A N 1
ATOM 550 C CA . TRP A 1 77 ? 4.509 6.690 13.806 1.00 84.12 77 TRP A CA 1
ATOM 551 C C . TRP A 1 77 ? 4.726 5.319 14.461 1.00 84.12 77 TRP A C 1
ATOM 553 O O . TRP A 1 77 ? 5.507 5.213 15.406 1.00 84.12 77 TRP A O 1
ATOM 563 N N . VAL A 1 78 ? 4.103 4.263 13.927 1.00 84.69 78 VAL A N 1
ATOM 564 C CA . VAL A 1 78 ? 4.225 2.889 14.448 1.00 84.69 78 VAL A CA 1
ATOM 565 C C . VAL A 1 78 ? 5.643 2.344 14.288 1.00 84.69 78 VAL A C 1
ATOM 567 O O . VAL A 1 78 ? 6.182 1.723 15.208 1.00 84.69 78 VAL A O 1
ATOM 570 N N . ARG A 1 79 ? 6.292 2.612 13.151 1.00 77.69 79 ARG A N 1
ATOM 571 C CA . ARG A 1 79 ? 7.701 2.256 12.915 1.00 77.69 79 ARG A CA 1
ATOM 572 C C . ARG A 1 79 ? 8.631 2.954 13.902 1.00 77.69 79 ARG A C 1
ATOM 574 O O . ARG A 1 79 ? 9.551 2.321 14.413 1.00 77.69 79 ARG A O 1
ATOM 581 N N . GLY A 1 80 ? 8.336 4.211 14.237 1.00 81.44 80 GLY A N 1
ATOM 582 C CA . GLY A 1 80 ? 9.064 4.989 15.241 1.00 81.44 80 GLY A CA 1
ATOM 583 C C . GLY A 1 80 ? 8.929 4.481 16.683 1.00 81.44 80 GLY A C 1
ATOM 584 O O . GLY A 1 80 ? 9.696 4.914 17.546 1.00 81.44 80 GLY A O 1
ATOM 585 N N . LEU A 1 81 ? 7.988 3.571 16.967 1.00 86.69 81 LEU A N 1
ATOM 586 C CA . LEU A 1 81 ? 7.873 2.933 18.278 1.00 86.69 81 LEU A CA 1
ATOM 587 C C . LEU A 1 81 ? 8.985 1.896 18.476 1.00 86.69 81 LEU A C 1
ATOM 589 O O . LEU A 1 81 ? 9.288 1.097 17.590 1.00 86.69 81 LEU A O 1
ATOM 593 N N . SER A 1 82 ? 9.555 1.856 19.677 1.00 85.44 82 SER A N 1
ATOM 594 C CA . SER A 1 82 ? 10.467 0.782 20.074 1.00 85.44 82 SER A CA 1
ATOM 595 C C . SER A 1 82 ? 9.697 -0.513 20.331 1.00 85.44 82 SER A C 1
ATOM 597 O O . SER A 1 82 ? 8.588 -0.484 20.867 1.00 85.44 82 SER A O 1
ATOM 599 N N . ILE A 1 83 ? 10.306 -1.652 19.994 1.00 89.88 83 ILE A N 1
ATOM 600 C CA . ILE A 1 83 ? 9.760 -2.970 20.332 1.00 89.88 83 ILE A CA 1
ATOM 601 C C . ILE A 1 83 ? 9.889 -3.193 21.847 1.00 89.88 83 ILE A C 1
ATOM 603 O O . ILE A 1 83 ? 10.983 -3.052 22.397 1.00 89.88 83 ILE A O 1
ATOM 607 N N . LYS A 1 84 ? 8.781 -3.528 22.516 1.00 90.81 84 LYS A N 1
ATOM 608 C CA . LYS A 1 84 ? 8.702 -3.810 23.957 1.00 90.81 84 LYS A CA 1
ATOM 609 C C . LYS A 1 84 ? 7.756 -4.978 24.244 1.00 90.81 84 LYS A C 1
ATOM 611 O O . LYS A 1 84 ? 6.731 -5.136 23.584 1.00 90.81 84 LYS A O 1
ATOM 616 N N . ASP A 1 85 ? 8.066 -5.746 25.287 1.00 88.06 85 ASP A N 1
ATOM 617 C CA . ASP A 1 85 ? 7.224 -6.863 25.735 1.00 88.06 85 ASP A CA 1
ATOM 618 C C . ASP A 1 85 ? 6.014 -6.411 26.568 1.00 88.06 85 ASP A C 1
ATOM 620 O O . ASP A 1 85 ? 4.988 -7.099 26.587 1.00 88.06 85 ASP A O 1
ATOM 624 N N . ASP A 1 86 ? 6.118 -5.270 27.258 1.00 89.31 86 ASP A N 1
ATOM 625 C CA . ASP A 1 86 ? 5.063 -4.691 28.095 1.00 89.31 86 ASP A CA 1
ATOM 626 C C . ASP A 1 86 ? 5.186 -3.159 28.185 1.00 89.31 86 ASP A C 1
ATOM 628 O O . ASP A 1 86 ? 6.180 -2.579 27.742 1.00 89.31 86 ASP A O 1
ATOM 632 N N . PHE A 1 87 ? 4.153 -2.521 28.735 1.00 87.81 87 PHE A N 1
ATOM 633 C CA . PHE A 1 87 ? 4.082 -1.073 28.924 1.00 87.81 87 PHE A CA 1
ATOM 634 C C . PHE A 1 87 ? 5.057 -0.592 30.000 1.00 87.81 87 PHE A C 1
ATOM 636 O O . PHE A 1 87 ? 5.125 -1.172 31.087 1.00 87.81 87 PHE A O 1
ATOM 643 N N . ASP A 1 88 ? 5.747 0.510 29.722 1.00 87.31 88 ASP A N 1
ATOM 644 C CA . ASP A 1 88 ? 6.559 1.236 30.692 1.00 87.31 88 ASP A CA 1
ATOM 645 C C . ASP A 1 88 ? 5.770 2.452 31.195 1.00 87.31 88 ASP A C 1
ATOM 647 O O . ASP A 1 88 ? 5.495 3.400 30.454 1.00 87.31 88 ASP A O 1
ATOM 651 N N . GLU A 1 89 ? 5.369 2.426 32.469 1.00 83.62 89 GLU A N 1
ATOM 652 C CA . GLU A 1 89 ? 4.528 3.475 33.061 1.00 83.62 89 GLU A CA 1
ATOM 653 C C . GLU A 1 89 ? 5.190 4.867 32.983 1.00 83.62 89 GLU A C 1
ATOM 655 O O . GLU A 1 89 ? 4.473 5.868 32.869 1.00 83.62 89 GLU A O 1
ATOM 660 N N . ASP A 1 90 ? 6.527 4.923 32.942 1.00 82.81 90 ASP A N 1
ATOM 661 C CA . ASP A 1 90 ? 7.313 6.160 32.878 1.00 82.81 90 ASP A CA 1
ATOM 662 C C . ASP A 1 90 ? 7.544 6.670 31.438 1.00 82.81 90 ASP A C 1
ATOM 664 O O . ASP A 1 90 ? 7.944 7.826 31.242 1.00 82.81 90 ASP A O 1
ATOM 668 N N . ASP A 1 91 ? 7.261 5.864 30.407 1.00 81.25 91 ASP A N 1
ATOM 669 C CA . ASP A 1 91 ? 7.481 6.260 29.015 1.00 81.25 91 ASP A CA 1
ATOM 670 C C . ASP A 1 91 ? 6.280 7.019 28.435 1.00 81.25 91 ASP A C 1
ATOM 672 O O . ASP A 1 91 ? 5.304 6.460 27.930 1.00 81.25 91 ASP A O 1
ATOM 676 N N . SER A 1 92 ? 6.379 8.349 28.461 1.00 77.75 92 SER A N 1
ATOM 677 C CA . SER A 1 92 ? 5.361 9.240 27.888 1.00 77.75 92 SER A CA 1
ATOM 678 C C . SER A 1 92 ? 5.132 9.062 26.381 1.00 77.75 92 SER A C 1
ATOM 680 O O . SER A 1 92 ? 4.086 9.489 25.894 1.00 77.75 92 SER A O 1
ATOM 682 N N . LYS A 1 93 ? 6.053 8.426 25.639 1.00 77.94 93 LYS A N 1
ATOM 683 C CA . LYS A 1 93 ? 5.872 8.157 24.202 1.00 77.94 93 LYS A CA 1
ATOM 684 C C . LYS A 1 93 ? 4.842 7.064 23.929 1.00 77.94 93 LYS A C 1
ATOM 686 O O . LYS A 1 93 ? 4.308 7.009 22.825 1.00 77.94 93 LYS A O 1
ATOM 691 N N . GLU A 1 94 ? 4.551 6.220 24.917 1.00 82.50 94 GLU A N 1
ATOM 692 C CA . GLU A 1 94 ? 3.531 5.176 24.799 1.00 82.50 94 GLU A CA 1
ATOM 693 C C . GLU A 1 94 ? 2.118 5.751 24.891 1.00 82.50 94 GLU A C 1
ATOM 695 O O . GLU A 1 94 ? 1.175 5.136 24.398 1.00 82.50 94 GLU A O 1
ATOM 700 N N . VAL A 1 95 ? 1.952 6.921 25.519 1.00 84.50 95 VAL A N 1
ATOM 701 C CA . VAL A 1 95 ? 0.650 7.563 25.720 1.00 84.50 95 VAL A CA 1
ATOM 702 C C . VAL A 1 95 ? 0.203 8.231 24.424 1.00 84.50 95 VAL A C 1
ATOM 704 O O . VAL A 1 95 ? 0.713 9.280 24.036 1.00 84.50 95 VAL A O 1
ATOM 707 N N . LEU A 1 96 ? -0.808 7.651 23.780 1.00 87.25 96 LEU A N 1
ATOM 708 C CA . LEU A 1 96 ? -1.352 8.173 22.530 1.00 87.25 96 LEU A CA 1
ATOM 709 C C . LEU A 1 96 ? -2.316 9.340 22.776 1.00 87.25 96 LEU A C 1
ATOM 711 O O . LEU A 1 96 ? -2.255 10.371 22.110 1.00 87.25 96 LEU A O 1
ATOM 715 N N . PHE A 1 97 ? -3.218 9.185 23.744 1.00 89.50 97 PHE A N 1
ATOM 716 C CA . PHE A 1 97 ? -4.076 10.261 24.232 1.00 89.50 97 PHE A CA 1
ATOM 717 C C . PHE A 1 97 ? -4.558 9.974 25.654 1.00 89.50 97 PHE A C 1
ATOM 719 O O . PHE A 1 97 ? -4.655 8.827 26.090 1.00 89.50 97 PHE A O 1
ATOM 726 N N . SER A 1 98 ? -4.886 11.038 26.384 1.00 90.25 98 SER A N 1
ATOM 727 C CA . SER A 1 98 ? -5.400 10.965 27.752 1.00 90.25 98 SER A CA 1
ATOM 728 C C . SER A 1 98 ? -6.515 11.983 27.974 1.00 90.25 98 SER A C 1
ATOM 730 O O . SER A 1 98 ? -6.594 13.004 27.291 1.00 90.25 98 SER A O 1
ATOM 732 N N . ASN A 1 99 ? -7.394 11.691 28.934 1.00 89.25 99 ASN A N 1
ATOM 733 C CA . ASN A 1 99 ? -8.514 12.545 29.342 1.00 89.25 99 ASN A CA 1
ATOM 734 C C . ASN A 1 99 ? -9.415 13.030 28.189 1.00 89.25 99 ASN A C 1
ATOM 736 O O . ASN A 1 99 ? -9.856 14.181 28.163 1.00 89.25 99 ASN A O 1
ATOM 740 N N . VAL A 1 100 ? -9.741 12.139 27.253 1.00 90.38 100 VAL A N 1
ATOM 741 C CA . VAL A 1 100 ? -10.648 12.445 26.141 1.00 90.38 100 VAL A CA 1
ATOM 742 C C . VAL A 1 100 ? -12.094 12.240 26.589 1.00 90.38 100 VAL A C 1
ATOM 744 O O . VAL A 1 100 ? -12.458 11.163 27.059 1.00 90.38 100 VAL A O 1
ATOM 747 N N . SER A 1 101 ? -12.942 13.260 26.438 1.00 88.75 101 SER A N 1
ATOM 748 C CA . SER A 1 101 ? -14.375 13.148 26.741 1.00 88.75 101 SER A CA 1
ATOM 749 C C . SER A 1 101 ? -15.055 12.145 25.806 1.00 88.75 101 SER A C 1
ATOM 751 O O . SER A 1 101 ? -14.873 12.213 24.592 1.00 88.75 101 SER A O 1
ATOM 753 N N . TYR A 1 102 ? -15.883 11.263 26.366 1.00 86.00 102 TYR A N 1
ATOM 754 C CA . TYR A 1 102 ? -16.694 10.308 25.616 1.00 86.00 102 TYR A CA 1
ATOM 755 C C . TYR A 1 102 ? -18.175 10.501 25.982 1.00 86.00 102 TYR A C 1
ATOM 757 O O . TYR A 1 102 ? -18.556 10.244 27.130 1.00 86.00 102 TYR A O 1
ATOM 765 N N . PRO A 1 103 ? -19.017 10.998 25.058 1.00 82.00 103 PRO A N 1
ATOM 766 C CA . PRO A 1 103 ? -20.420 11.257 25.350 1.00 82.00 103 PRO A CA 1
ATOM 767 C C . PRO A 1 103 ? -21.163 9.934 25.561 1.00 82.00 103 PRO A C 1
ATOM 769 O O . PRO A 1 103 ? -21.198 9.077 24.684 1.00 82.00 103 PRO A O 1
ATOM 772 N N . VAL A 1 104 ? -21.784 9.766 26.730 1.00 73.25 104 VAL A N 1
ATOM 773 C CA . VAL A 1 104 ? -22.619 8.595 27.035 1.00 73.25 104 VAL A CA 1
ATOM 774 C C . VAL A 1 104 ? -24.056 9.072 27.221 1.00 73.25 104 VAL A C 1
ATOM 776 O O . VAL A 1 104 ? -24.486 9.395 28.327 1.00 73.25 104 VAL A O 1
ATOM 779 N N . GLY A 1 105 ? -24.813 9.128 26.124 1.00 74.06 105 GLY A N 1
ATOM 780 C CA . GLY A 1 105 ? -26.169 9.683 26.114 1.00 74.06 105 GLY A CA 1
ATOM 781 C C . GLY A 1 105 ? -26.165 11.214 26.176 1.00 74.06 105 GLY A C 1
ATOM 782 O O . GLY A 1 105 ? -25.410 11.859 25.458 1.00 74.06 105 GLY A O 1
ATOM 783 N N . SER A 1 106 ? -27.015 11.807 27.021 1.00 64.81 106 SER A N 1
ATOM 784 C CA . SER A 1 106 ? -27.129 13.268 27.174 1.00 64.81 106 SER A CA 1
ATOM 785 C C . SER A 1 106 ? -26.172 13.873 28.208 1.00 64.81 106 SER A C 1
ATOM 787 O O . SER A 1 106 ? -26.194 15.086 28.417 1.00 64.81 106 SER A O 1
ATOM 789 N N . THR A 1 107 ? -25.347 13.055 28.872 1.00 63.44 107 THR A N 1
ATOM 790 C CA . THR A 1 107 ? -24.396 13.516 29.889 1.00 63.44 107 THR A CA 1
ATOM 791 C C . THR A 1 107 ? -22.950 13.271 29.440 1.00 63.44 107 THR A C 1
ATOM 793 O O . THR A 1 107 ? -22.570 12.164 29.057 1.00 63.44 107 THR A O 1
ATOM 796 N N . ASN A 1 108 ? -22.107 14.308 29.504 1.00 69.31 108 ASN A N 1
ATOM 797 C CA . ASN A 1 108 ? -20.662 14.231 29.223 1.00 69.31 108 ASN A CA 1
ATOM 798 C C . ASN A 1 108 ? -19.881 13.668 30.430 1.00 69.31 108 ASN A C 1
ATOM 800 O O . ASN A 1 108 ? -18.896 14.244 30.881 1.00 69.31 108 ASN A O 1
ATOM 804 N N . GLU A 1 109 ? -20.364 12.570 31.011 1.00 83.88 109 GLU A N 1
ATOM 805 C CA . GLU A 1 109 ? -19.804 11.973 32.237 1.00 83.88 109 GLU A CA 1
ATOM 806 C C . GLU A 1 109 ? -18.791 10.847 31.971 1.00 83.88 109 GLU A C 1
ATOM 808 O O . GLU A 1 109 ? -18.137 10.369 32.904 1.00 83.88 109 GLU A O 1
ATOM 813 N N . GLY A 1 110 ? -18.677 10.398 30.719 1.00 90.50 110 GLY A N 1
ATOM 814 C CA . GLY A 1 110 ? -17.703 9.401 30.289 1.00 90.50 110 GLY A CA 1
ATOM 815 C C . GLY A 1 110 ? -16.396 10.042 29.837 1.00 90.50 110 GLY A C 1
ATOM 816 O O . GLY A 1 110 ? -16.390 11.100 29.207 1.00 90.50 110 GLY A O 1
ATOM 817 N N . ARG A 1 111 ? -15.272 9.391 30.135 1.00 94.19 111 ARG A N 1
ATOM 818 C CA . ARG A 1 111 ? -13.963 9.794 29.616 1.00 94.19 111 ARG A CA 1
ATOM 819 C C . ARG A 1 111 ? -13.067 8.593 29.360 1.00 94.19 111 ARG A C 1
ATOM 821 O O . ARG A 1 111 ? -13.011 7.672 30.178 1.00 94.19 111 ARG A O 1
ATOM 828 N N . ILE A 1 112 ? -12.335 8.646 28.260 1.00 95.50 112 ILE A N 1
ATOM 829 C CA . ILE A 1 112 ? -11.176 7.796 28.031 1.00 95.50 112 ILE A CA 1
ATOM 830 C C . ILE A 1 112 ? -10.045 8.420 28.846 1.00 95.50 112 ILE A C 1
ATOM 832 O O . ILE A 1 112 ? -9.579 9.520 28.551 1.00 95.50 112 ILE A O 1
ATOM 836 N N . GLU A 1 113 ? -9.691 7.771 29.948 1.00 94.06 113 GLU A N 1
ATOM 837 C CA . GLU A 1 113 ? -8.709 8.279 30.901 1.00 94.06 113 GLU A CA 1
ATOM 838 C C . GLU A 1 113 ? -7.310 8.252 30.290 1.00 94.06 113 GLU A C 1
ATOM 840 O O . GLU A 1 113 ? -6.599 9.253 30.351 1.00 94.06 113 GLU A O 1
ATOM 845 N N . GLU A 1 114 ? -6.961 7.146 29.639 1.00 95.00 114 GLU A N 1
ATOM 846 C CA . GLU A 1 114 ? -5.652 6.937 29.035 1.00 95.00 114 GLU A CA 1
ATOM 847 C C . GLU A 1 114 ? -5.733 5.856 27.956 1.00 95.00 114 GLU A C 1
ATOM 849 O O . GLU A 1 114 ? -6.432 4.853 28.132 1.00 95.00 114 GLU A O 1
ATOM 854 N N . VAL A 1 115 ? -5.006 6.056 26.857 1.00 95.69 115 VAL A N 1
ATOM 855 C CA . VAL A 1 115 ? -4.718 5.010 25.878 1.00 95.69 115 VAL A CA 1
ATOM 856 C C . VAL A 1 115 ? -3.230 4.970 25.599 1.00 95.69 115 VAL A C 1
ATOM 858 O O . VAL A 1 115 ? -2.638 5.989 25.238 1.00 95.69 115 VAL A O 1
ATOM 861 N N . ARG A 1 116 ? -2.648 3.783 25.759 1.00 95.31 116 ARG A N 1
ATOM 862 C CA . ARG A 1 116 ? -1.247 3.500 25.472 1.00 95.31 116 ARG A CA 1
ATOM 863 C C . ARG A 1 116 ? -1.111 2.502 24.340 1.00 95.31 116 ARG A C 1
ATOM 865 O O . ARG A 1 116 ? -1.926 1.585 24.231 1.00 95.31 116 ARG A O 1
ATOM 872 N N . VAL A 1 117 ? -0.067 2.661 23.537 1.00 94.81 117 VAL A N 1
ATOM 873 C CA . VAL A 1 117 ? 0.261 1.756 22.434 1.00 94.81 117 VAL A CA 1
ATOM 874 C C . VAL A 1 117 ? 1.751 1.444 22.458 1.00 94.81 117 VAL A C 1
ATOM 876 O O . VAL A 1 117 ? 2.574 2.353 22.537 1.00 94.81 117 VAL A O 1
ATOM 879 N N . ILE A 1 118 ? 2.090 0.161 22.354 1.00 94.38 118 ILE A N 1
ATOM 880 C CA . ILE A 1 118 ? 3.465 -0.311 22.158 1.00 94.38 118 ILE A CA 1
ATOM 881 C C . ILE A 1 118 ? 3.536 -1.234 20.946 1.00 94.38 118 ILE A C 1
ATOM 883 O O . ILE A 1 118 ? 2.565 -1.918 20.611 1.00 94.38 118 ILE A O 1
ATOM 887 N N . LYS A 1 119 ? 4.708 -1.286 20.315 1.00 93.69 119 LYS A N 1
ATOM 888 C CA . LYS A 1 119 ? 5.033 -2.294 19.306 1.00 93.69 119 LYS A CA 1
ATOM 889 C C . LYS A 1 119 ? 5.609 -3.517 20.016 1.00 93.69 119 LYS A C 1
ATOM 891 O O . LYS A 1 119 ? 6.536 -3.380 20.802 1.00 93.69 119 LYS A O 1
ATOM 896 N N . THR A 1 120 ? 5.054 -4.698 19.766 1.00 92.50 120 THR A N 1
ATOM 897 C CA . THR A 1 120 ? 5.480 -5.961 20.407 1.00 92.50 120 THR A CA 1
ATOM 898 C C . THR A 1 120 ? 6.291 -6.850 19.474 1.00 92.50 120 THR A C 1
ATOM 900 O O . THR A 1 120 ? 7.149 -7.602 19.925 1.00 92.50 120 THR A O 1
ATOM 903 N N . SER A 1 121 ? 6.066 -6.740 18.166 1.00 89.88 121 SER A N 1
ATOM 904 C CA . SER A 1 121 ?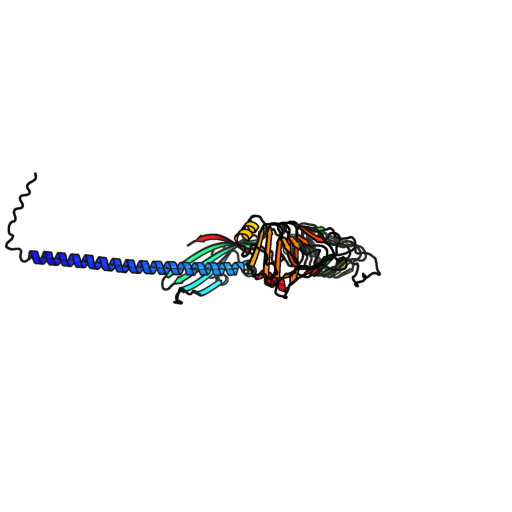 6.888 -7.377 17.143 1.00 89.88 121 SER A CA 1
ATOM 905 C C . SER A 1 121 ? 6.768 -6.627 15.821 1.00 89.88 121 SER A C 1
ATOM 907 O O . SER A 1 121 ? 5.795 -5.906 15.588 1.00 89.88 121 SER A O 1
ATOM 909 N N . GLU A 1 122 ? 7.765 -6.806 14.963 1.00 85.94 122 GLU A N 1
ATOM 910 C CA . GLU A 1 122 ? 7.810 -6.283 13.602 1.00 85.94 122 GLU A CA 1
ATOM 911 C C . GLU A 1 122 ? 8.488 -7.332 12.725 1.00 85.94 122 GLU A C 1
ATOM 913 O O . GLU A 1 122 ? 9.553 -7.846 13.074 1.00 85.94 122 GLU A O 1
ATOM 918 N N . ASN A 1 123 ? 7.839 -7.687 11.625 1.00 77.94 123 ASN A N 1
ATOM 919 C CA . ASN A 1 123 ? 8.383 -8.536 10.586 1.00 77.94 123 ASN A CA 1
ATOM 920 C C . ASN A 1 123 ? 8.475 -7.709 9.307 1.00 77.94 123 ASN A C 1
ATOM 922 O O . ASN A 1 123 ? 7.472 -7.472 8.633 1.00 77.94 123 ASN A O 1
ATOM 926 N N . PHE A 1 124 ? 9.694 -7.276 8.994 1.00 67.38 124 PHE A N 1
ATOM 927 C CA . PHE A 1 124 ? 9.977 -6.460 7.817 1.00 67.38 124 PHE A CA 1
ATOM 928 C C . PHE A 1 124 ? 9.640 -7.195 6.514 1.00 67.38 124 PHE A C 1
ATOM 930 O O . PHE A 1 124 ? 9.080 -6.583 5.615 1.00 67.38 124 PHE A O 1
ATOM 937 N N . LEU A 1 125 ? 9.858 -8.515 6.457 1.00 56.81 125 LEU A N 1
ATOM 938 C CA . LEU A 1 125 ? 9.643 -9.318 5.247 1.00 56.81 125 LEU A CA 1
ATOM 939 C C . LEU A 1 125 ? 8.166 -9.455 4.866 1.00 56.81 125 LEU A C 1
ATOM 941 O O . LEU A 1 125 ? 7.841 -9.591 3.693 1.00 56.81 125 LEU A O 1
ATOM 945 N N . SER A 1 126 ? 7.265 -9.472 5.851 1.00 59.78 126 SER A N 1
ATOM 946 C CA . SER A 1 126 ? 5.817 -9.547 5.612 1.00 59.78 126 SER A CA 1
ATOM 947 C C . SER A 1 126 ? 5.109 -8.201 5.786 1.00 59.78 126 SER A C 1
ATOM 949 O O . SER A 1 126 ? 3.884 -8.152 5.666 1.00 59.78 126 SER A O 1
ATOM 951 N N . ASN A 1 127 ? 5.860 -7.124 6.065 1.00 69.00 127 ASN A N 1
ATOM 952 C CA . ASN A 1 127 ? 5.348 -5.798 6.430 1.00 69.00 127 ASN A CA 1
ATOM 953 C C . ASN A 1 127 ? 4.275 -5.875 7.541 1.00 69.00 127 ASN A C 1
ATOM 955 O O . ASN A 1 127 ? 3.243 -5.195 7.519 1.00 69.00 127 ASN A O 1
ATOM 959 N N . GLU A 1 128 ? 4.509 -6.767 8.504 1.00 81.88 128 GLU A N 1
ATOM 960 C CA . GLU A 1 128 ? 3.600 -7.067 9.605 1.00 81.88 128 GLU A CA 1
ATOM 961 C C . GLU A 1 128 ? 4.124 -6.478 10.910 1.00 81.88 128 GLU A C 1
ATOM 963 O O . GLU A 1 128 ? 5.261 -6.709 11.315 1.00 81.88 128 GLU A O 1
ATOM 968 N N . VAL A 1 129 ? 3.263 -5.767 11.625 1.00 87.06 129 VAL A N 1
ATOM 969 C CA . VAL A 1 129 ? 3.557 -5.200 12.936 1.00 87.06 129 VAL A CA 1
ATOM 970 C C . VAL A 1 129 ? 2.504 -5.668 13.923 1.00 87.06 129 VAL A C 1
ATOM 972 O O . VAL A 1 129 ? 1.309 -5.528 13.681 1.00 87.06 129 VAL A O 1
ATOM 975 N N . THR A 1 130 ? 2.929 -6.197 15.069 1.00 91.62 130 THR A N 1
ATOM 976 C CA . THR A 1 130 ? 2.000 -6.482 16.168 1.00 91.62 130 THR A CA 1
ATOM 977 C C . THR A 1 130 ? 2.066 -5.362 17.187 1.00 91.62 130 THR A C 1
ATOM 979 O O . THR A 1 130 ? 3.106 -5.138 17.814 1.00 91.62 130 THR A O 1
ATOM 982 N N . VAL A 1 131 ? 0.944 -4.683 17.401 1.00 94.31 131 VAL A N 1
ATOM 983 C CA . VAL A 1 131 ? 0.802 -3.650 18.427 1.00 94.31 131 VAL A CA 1
ATOM 984 C C . VAL A 1 131 ? -0.009 -4.166 19.607 1.00 94.31 131 VAL A C 1
ATOM 986 O O . VAL A 1 131 ? -0.945 -4.949 19.442 1.00 94.31 131 VAL A O 1
ATOM 989 N N . ARG A 1 132 ? 0.326 -3.686 20.803 1.00 95.62 132 ARG A N 1
ATOM 990 C CA . ARG A 1 132 ? -0.491 -3.859 22.003 1.00 95.62 132 ARG A CA 1
ATOM 991 C C . ARG A 1 132 ? -1.054 -2.514 22.420 1.00 95.62 132 ARG A C 1
ATOM 993 O O . ARG A 1 132 ? -0.307 -1.568 22.657 1.00 95.62 132 ARG A O 1
ATOM 1000 N N . VAL A 1 133 ? -2.372 -2.453 22.550 1.00 96.19 133 VAL A N 1
ATOM 1001 C CA . VAL A 1 133 ? -3.116 -1.268 22.973 1.00 96.19 133 VAL A CA 1
ATOM 1002 C C . VAL A 1 133 ? -3.689 -1.509 24.361 1.00 96.19 133 VAL A C 1
ATOM 1004 O O . VAL A 1 133 ? -4.387 -2.496 24.572 1.00 96.19 133 VAL A O 1
ATOM 1007 N N . ARG A 1 134 ? -3.434 -0.602 25.306 1.00 96.38 134 ARG A N 1
ATOM 1008 C CA . AR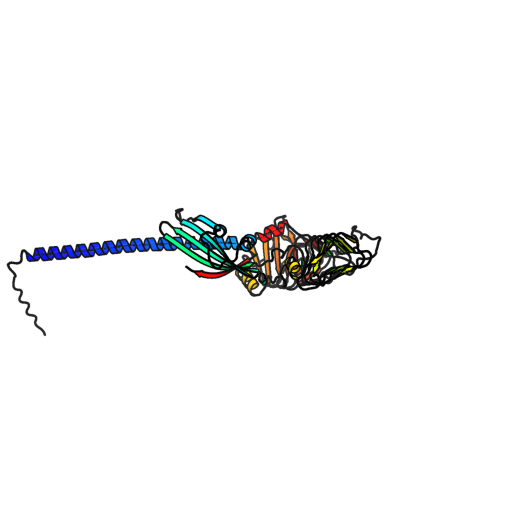G A 1 134 ? -4.109 -0.559 26.610 1.00 96.38 134 ARG A CA 1
ATOM 1009 C C . ARG A 1 134 ? -5.005 0.668 26.642 1.00 96.38 134 ARG A C 1
ATOM 1011 O O . ARG A 1 134 ? -4.509 1.779 26.496 1.00 96.38 134 ARG A O 1
ATOM 1018 N N . SER A 1 135 ? -6.299 0.486 26.879 1.00 96.75 135 SER A N 1
ATOM 1019 C CA . SER A 1 135 ? -7.246 1.586 27.065 1.00 96.75 135 SER A CA 1
ATOM 1020 C C . SER A 1 135 ? -7.907 1.528 28.432 1.00 96.75 135 SER A C 1
ATOM 1022 O O . SER A 1 135 ? -8.305 0.460 28.897 1.00 96.75 135 SER A O 1
ATOM 1024 N N . ILE A 1 136 ? -8.047 2.689 29.069 1.00 96.56 136 ILE A N 1
ATOM 1025 C CA . ILE A 1 136 ? -8.703 2.844 30.363 1.00 96.56 136 ILE A CA 1
ATOM 1026 C C . ILE A 1 136 ? -9.908 3.766 30.202 1.00 96.56 136 ILE A C 1
ATOM 1028 O O . ILE A 1 136 ? -9.778 4.975 30.003 1.00 96.56 136 ILE A O 1
ATOM 1032 N N . GLY A 1 137 ? -11.100 3.196 30.339 1.00 95.94 137 GLY A N 1
ATOM 1033 C CA . GLY A 1 137 ? -12.361 3.922 30.328 1.00 95.94 137 GLY A CA 1
ATOM 1034 C C . GLY A 1 137 ? -12.844 4.227 31.741 1.00 95.94 137 GLY A C 1
ATOM 1035 O O . GLY A 1 137 ? -12.733 3.404 32.656 1.00 95.94 137 GLY A O 1
ATOM 1036 N N . ARG A 1 138 ? -13.409 5.420 31.936 1.00 95.25 138 ARG A N 1
ATOM 1037 C CA . ARG A 1 138 ? -14.008 5.830 33.208 1.00 95.25 138 ARG A CA 1
ATOM 1038 C C . ARG A 1 138 ? -15.398 6.407 33.005 1.00 95.25 138 ARG A C 1
ATOM 1040 O O . ARG A 1 138 ? -15.604 7.302 32.188 1.00 95.25 138 ARG A O 1
ATOM 1047 N N . TYR A 1 139 ? -16.330 5.937 33.827 1.00 94.50 139 TYR A N 1
ATOM 1048 C CA . TYR A 1 139 ? -17.678 6.480 33.931 1.00 94.50 139 TYR A CA 1
ATOM 1049 C C . TYR A 1 139 ? -18.034 6.662 35.405 1.00 94.50 139 TYR A C 1
ATOM 1051 O O . TYR A 1 139 ? -18.126 5.695 36.166 1.00 94.50 139 TYR A O 1
ATOM 1059 N N . GLN A 1 140 ? -18.211 7.917 35.823 1.00 89.19 140 GLN A N 1
ATOM 1060 C CA . GLN A 1 140 ? -18.412 8.288 37.226 1.00 89.19 140 GLN A CA 1
ATOM 1061 C C . GLN A 1 140 ? -17.323 7.695 38.157 1.00 89.19 140 GLN A C 1
ATOM 1063 O O . GLN A 1 140 ? -16.153 8.096 38.098 1.00 89.19 140 GLN A O 1
ATOM 1068 N N . GLN A 1 141 ? -17.702 6.760 39.036 1.00 89.00 141 GLN A N 1
ATOM 1069 C CA . GLN A 1 141 ? -16.815 6.093 39.998 1.00 89.00 141 GLN A CA 1
ATOM 1070 C C . GLN A 1 141 ? -16.254 4.754 39.495 1.00 89.00 141 GLN A C 1
ATOM 1072 O O . GLN A 1 141 ? -15.396 4.183 40.163 1.00 89.00 141 GLN A O 1
ATOM 1077 N N . SER A 1 142 ? -16.714 4.255 38.345 1.00 93.06 142 SER A N 1
ATOM 1078 C CA . SER A 1 142 ? -16.248 2.989 37.774 1.00 93.06 142 SER A CA 1
ATOM 1079 C C . SER A 1 142 ? -15.138 3.216 36.757 1.00 93.06 142 SER A C 1
ATOM 1081 O O . SER A 1 142 ? -15.174 4.171 35.977 1.00 93.06 142 SER A O 1
ATOM 1083 N N . ARG A 1 143 ? -14.164 2.306 36.764 1.00 95.44 143 ARG A N 1
ATOM 1084 C CA . ARG A 1 143 ? -13.003 2.283 35.872 1.00 95.44 143 ARG A CA 1
ATOM 1085 C C . ARG A 1 143 ? -12.877 0.880 35.291 1.00 95.44 143 ARG A C 1
ATOM 1087 O O . ARG A 1 143 ? -13.004 -0.103 36.025 1.00 95.44 143 ARG A O 1
ATOM 1094 N N . SER A 1 144 ? -12.616 0.787 33.997 1.00 95.75 144 SER A N 1
ATOM 1095 C CA . SER A 1 144 ? -12.343 -0.476 33.313 1.00 95.75 144 SER A CA 1
ATOM 1096 C C . SER A 1 144 ? -11.111 -0.307 32.441 1.00 95.75 144 SER A C 1
ATOM 1098 O O . SER A 1 144 ? -10.909 0.756 31.860 1.00 95.75 144 SER A O 1
ATOM 1100 N N . SER A 1 145 ? -10.282 -1.342 32.398 1.00 95.31 145 SER A N 1
ATOM 1101 C CA . SER A 1 145 ? -9.106 -1.412 31.538 1.00 95.31 145 SER A CA 1
ATOM 1102 C C . SER A 1 145 ? -9.339 -2.503 30.508 1.00 95.31 145 SER A C 1
ATOM 1104 O O . SER A 1 145 ? -9.999 -3.493 30.807 1.00 95.31 145 SER A O 1
ATOM 1106 N N . LEU A 1 146 ? -8.788 -2.318 29.321 1.00 95.31 146 LEU A N 1
ATOM 1107 C CA . LEU A 1 146 ? -8.835 -3.280 28.236 1.00 95.31 146 LEU A CA 1
ATOM 1108 C C . LEU A 1 146 ? -7.464 -3.319 27.577 1.00 95.31 146 LEU A C 1
ATOM 1110 O O . LEU A 1 146 ? -6.881 -2.264 27.327 1.00 95.31 146 LEU A O 1
ATOM 1114 N N . ILE A 1 147 ? -6.943 -4.516 27.326 1.00 95.50 147 ILE A N 1
ATOM 1115 C CA . ILE A 1 147 ? -5.693 -4.714 26.595 1.00 95.50 147 ILE A CA 1
ATOM 1116 C C . ILE A 1 147 ? -5.992 -5.552 25.356 1.00 95.50 147 ILE A C 1
ATOM 1118 O O . ILE A 1 147 ? -6.600 -6.618 25.450 1.00 95.50 147 ILE A O 1
ATOM 1122 N N . VAL A 1 148 ? -5.561 -5.070 24.196 1.00 94.69 148 VAL A N 1
ATOM 1123 C CA . VAL A 1 148 ? -5.788 -5.714 22.901 1.00 94.69 148 VAL A CA 1
ATOM 1124 C C . VAL A 1 148 ? -4.467 -5.846 22.171 1.00 94.69 148 VAL A C 1
ATOM 1126 O O . VAL A 1 148 ? -3.737 -4.866 22.041 1.00 94.69 148 VAL A O 1
ATOM 1129 N N . ASP A 1 149 ? -4.175 -7.052 21.692 1.00 93.38 149 ASP A N 1
ATOM 1130 C CA . ASP A 1 149 ? -3.098 -7.274 20.732 1.00 93.38 149 ASP A CA 1
ATOM 1131 C C . ASP A 1 149 ? -3.706 -7.307 19.326 1.00 93.38 149 ASP A C 1
ATOM 1133 O O . ASP A 1 149 ? -4.663 -8.046 19.062 1.00 93.38 149 ASP A O 1
ATOM 1137 N N . ALA A 1 150 ? -3.153 -6.500 18.428 1.00 91.31 150 ALA A N 1
ATOM 1138 C CA . ALA A 1 150 ? -3.569 -6.420 17.037 1.00 91.31 150 ALA A CA 1
ATOM 1139 C C . ALA A 1 150 ? -2.362 -6.641 16.125 1.00 91.31 150 ALA A C 1
ATOM 1141 O O . ALA A 1 150 ? -1.331 -5.988 16.275 1.00 91.31 150 ALA A O 1
ATOM 1142 N N . LEU A 1 151 ? -2.508 -7.567 15.181 1.00 87.44 151 LEU A N 1
ATOM 1143 C CA . LEU A 1 151 ? -1.601 -7.737 14.056 1.00 87.44 151 LEU A CA 1
ATOM 1144 C C . LEU A 1 151 ? -2.059 -6.805 12.939 1.00 87.44 151 LEU A C 1
ATOM 1146 O O . LEU A 1 151 ? -3.221 -6.839 12.532 1.00 87.44 151 LEU A O 1
ATOM 1150 N N . ILE A 1 152 ? -1.141 -5.989 12.451 1.00 84.12 152 ILE A N 1
ATOM 1151 C CA . ILE A 1 152 ? -1.369 -5.056 11.362 1.00 84.12 152 ILE A CA 1
ATOM 1152 C C . ILE A 1 152 ? -0.433 -5.451 10.246 1.00 84.12 152 ILE A C 1
ATOM 1154 O O . ILE A 1 152 ? 0.781 -5.430 10.410 1.00 84.12 152 ILE A O 1
ATOM 1158 N N . LYS A 1 153 ? -1.012 -5.833 9.120 1.00 76.38 153 LYS A N 1
ATOM 1159 C CA . LYS A 1 153 ? -0.282 -6.088 7.893 1.00 76.38 153 LYS A CA 1
ATOM 1160 C C . LYS A 1 153 ? -0.468 -4.866 7.018 1.00 76.38 153 LYS A C 1
ATOM 1162 O O . LYS A 1 153 ? -1.565 -4.627 6.511 1.00 76.38 153 LYS A O 1
ATOM 1167 N N . TYR A 1 154 ? 0.571 -4.056 6.891 1.00 68.12 154 TYR A N 1
ATOM 1168 C CA . TYR A 1 154 ? 0.530 -2.940 5.960 1.00 68.12 154 TYR A CA 1
ATOM 1169 C C . TYR A 1 154 ? 0.558 -3.532 4.556 1.00 68.12 154 TYR A C 1
ATOM 1171 O O . TYR A 1 154 ? 1.478 -4.257 4.184 1.00 68.12 154 TYR A O 1
ATOM 1179 N N . ALA A 1 155 ? -0.515 -3.297 3.807 1.00 54.12 155 ALA A N 1
ATOM 1180 C CA . ALA A 1 155 ? -0.698 -3.912 2.505 1.00 54.12 155 ALA A CA 1
ATOM 1181 C C . ALA A 1 155 ? 0.336 -3.374 1.507 1.00 54.12 155 ALA A C 1
ATOM 1183 O O . ALA A 1 155 ? 0.793 -4.115 0.648 1.00 54.12 155 ALA A O 1
ATOM 1184 N N . TYR A 1 156 ? 0.752 -2.115 1.670 1.00 60.09 156 TYR A N 1
ATOM 1185 C CA . TYR A 1 156 ? 1.612 -1.418 0.724 1.00 60.09 156 TYR A CA 1
ATOM 1186 C C . TYR A 1 156 ? 2.988 -1.132 1.342 1.00 60.09 156 TYR A C 1
ATOM 1188 O O . TYR A 1 156 ? 3.059 -0.508 2.408 1.00 60.09 156 TYR A O 1
ATOM 1196 N N . PRO A 1 157 ? 4.094 -1.521 0.685 1.00 57.28 157 PRO A N 1
ATOM 1197 C CA . PRO A 1 157 ? 5.363 -0.821 0.848 1.00 57.28 157 PRO A CA 1
ATOM 1198 C C . PRO A 1 157 ? 5.138 0.684 0.621 1.00 57.28 157 PRO A C 1
ATOM 1200 O O . PRO A 1 157 ? 4.380 1.055 -0.274 1.00 57.28 157 PRO A O 1
ATOM 1203 N N . GLU A 1 158 ? 5.814 1.574 1.360 1.00 58.19 158 GLU A N 1
ATOM 1204 C CA . GLU A 1 158 ? 5.710 3.052 1.194 1.00 58.19 158 GLU A CA 1
ATOM 1205 C C . GLU A 1 158 ? 6.046 3.549 -0.230 1.00 58.19 158 GLU A C 1
ATOM 1207 O O . GLU A 1 158 ? 5.925 4.738 -0.546 1.00 58.19 158 GLU A O 1
ATOM 1212 N N . LYS A 1 159 ? 6.521 2.638 -1.081 1.00 65.81 159 LYS A N 1
ATOM 1213 C CA . LYS A 1 159 ? 6.961 2.887 -2.445 1.00 65.81 159 LYS A CA 1
ATOM 1214 C C . LYS A 1 159 ? 6.118 2.175 -3.509 1.00 65.81 159 LYS A C 1
ATOM 1216 O O . LYS A 1 159 ? 6.425 2.322 -4.683 1.00 65.81 159 LYS A O 1
ATOM 1221 N N . LEU A 1 160 ? 5.042 1.465 -3.138 1.00 67.38 160 LEU A N 1
ATOM 1222 C CA . LEU A 1 160 ? 4.293 0.585 -4.052 1.00 67.38 160 LEU A CA 1
ATOM 1223 C C . LEU A 1 160 ? 3.679 1.282 -5.274 1.00 67.38 160 LEU A C 1
ATOM 1225 O O . LEU A 1 160 ? 3.352 0.634 -6.263 1.00 67.38 160 LEU A O 1
ATOM 1229 N N . PHE A 1 161 ? 3.542 2.599 -5.209 1.00 75.25 161 PHE A N 1
ATOM 1230 C CA . PHE A 1 161 ? 3.071 3.422 -6.312 1.00 75.25 161 PHE A CA 1
ATOM 1231 C C . PHE A 1 161 ? 3.967 4.635 -6.555 1.00 75.25 161 PHE A C 1
ATOM 1233 O O . PHE A 1 161 ? 3.519 5.610 -7.136 1.00 75.25 161 PHE A O 1
ATOM 1240 N N . ARG A 1 162 ? 5.238 4.596 -6.136 1.00 72.31 162 ARG A N 1
ATOM 1241 C CA . ARG A 1 162 ? 6.215 5.653 -6.439 1.00 72.31 162 ARG A CA 1
ATOM 1242 C C . ARG A 1 162 ? 6.877 5.432 -7.804 1.00 72.31 162 ARG A C 1
ATOM 1244 O O . ARG A 1 162 ? 8.090 5.494 -7.897 1.00 72.31 162 ARG A O 1
ATOM 1251 N N . GLY A 1 163 ? 6.097 5.135 -8.843 1.00 79.56 163 GLY A N 1
ATOM 1252 C CA . GLY A 1 163 ? 6.618 4.950 -10.201 1.00 79.56 163 GLY A CA 1
ATOM 1253 C C . GLY A 1 163 ? 6.375 3.573 -10.805 1.00 79.56 163 GLY A C 1
ATOM 1254 O O . GLY A 1 163 ? 5.228 3.142 -10.923 1.00 79.56 163 GLY A O 1
ATOM 1255 N N . VAL A 1 164 ? 7.441 2.905 -11.247 1.00 85.75 164 VAL A N 1
ATOM 1256 C CA . VAL A 1 164 ? 7.348 1.578 -11.877 1.00 85.75 164 VAL A CA 1
ATOM 1257 C C . VAL A 1 164 ? 7.883 0.519 -10.934 1.00 85.75 164 VAL A C 1
ATOM 1259 O O . VAL A 1 164 ? 9.017 0.626 -10.477 1.00 85.75 164 VAL A O 1
ATOM 1262 N N . TRP A 1 165 ? 7.102 -0.532 -10.695 1.00 85.31 165 TRP A N 1
ATOM 1263 C CA . TRP A 1 165 ? 7.576 -1.728 -10.009 1.00 85.31 165 TRP A CA 1
ATOM 1264 C C . TRP A 1 165 ? 7.368 -2.962 -10.883 1.00 85.31 165 TRP A C 1
ATOM 1266 O O . TRP A 1 165 ? 6.226 -3.341 -11.157 1.00 85.31 165 TRP A O 1
ATOM 1276 N N . ALA A 1 166 ? 8.459 -3.608 -11.298 1.00 82.94 166 ALA A N 1
ATOM 1277 C CA . ALA A 1 166 ? 8.399 -4.798 -12.144 1.00 82.94 166 ALA A CA 1
ATOM 1278 C C . ALA A 1 166 ? 9.471 -5.837 -11.805 1.00 82.94 166 ALA A C 1
ATOM 1280 O O . ALA A 1 166 ? 10.549 -5.503 -11.326 1.00 82.94 166 ALA A O 1
ATOM 1281 N N . GLU A 1 167 ? 9.168 -7.108 -12.062 1.00 76.50 167 GLU A N 1
ATOM 1282 C CA . GLU A 1 167 ? 10.180 -8.169 -12.139 1.00 76.50 167 GLU A CA 1
ATOM 1283 C C . GLU A 1 167 ? 10.884 -8.114 -13.503 1.00 76.50 167 GLU A C 1
ATOM 1285 O O . GLU A 1 167 ? 12.097 -8.229 -13.589 1.00 76.50 167 GLU A O 1
ATOM 1290 N N . GLU A 1 168 ? 10.135 -7.866 -14.578 1.00 73.56 168 GLU A N 1
ATOM 1291 C CA . GLU A 1 168 ? 10.651 -7.798 -15.942 1.00 73.56 168 GLU A CA 1
ATOM 1292 C C . GLU A 1 168 ? 9.877 -6.751 -16.755 1.00 73.56 168 GLU A C 1
ATOM 1294 O O . GLU A 1 168 ? 8.644 -6.683 -16.711 1.00 73.56 168 GLU A O 1
ATOM 1299 N N . ILE A 1 169 ? 10.594 -5.959 -17.555 1.00 73.69 169 ILE A N 1
ATOM 1300 C CA . ILE A 1 169 ? 10.000 -5.070 -18.559 1.00 73.69 169 ILE A CA 1
ATOM 1301 C C . ILE A 1 169 ? 10.441 -5.570 -19.934 1.00 73.69 169 ILE A C 1
ATOM 1303 O O . ILE A 1 169 ? 11.624 -5.549 -20.263 1.00 73.69 169 ILE A O 1
ATOM 1307 N N . SER A 1 170 ? 9.493 -6.033 -20.746 1.00 69.25 170 SER A N 1
ATOM 1308 C CA . SER A 1 170 ? 9.774 -6.702 -22.015 1.00 69.25 170 SER A CA 1
ATOM 1309 C C . SER A 1 170 ? 8.913 -6.188 -23.172 1.00 69.25 170 SER A C 1
ATOM 1311 O O . SER A 1 170 ? 8.143 -5.223 -23.074 1.00 69.25 170 SER A O 1
ATOM 1313 N N . GLY A 1 171 ? 9.138 -6.771 -24.351 1.00 54.75 171 GLY A N 1
ATOM 1314 C CA . GLY A 1 171 ? 8.426 -6.411 -25.575 1.00 54.75 171 GLY A CA 1
ATOM 1315 C C . GLY A 1 171 ? 8.807 -5.048 -26.152 1.00 54.75 171 GLY A C 1
ATOM 1316 O O . GLY A 1 171 ? 8.168 -4.614 -27.103 1.00 54.75 171 GLY A O 1
ATOM 1317 N N . LEU A 1 172 ? 9.829 -4.368 -25.626 1.00 59.88 172 LEU A N 1
ATOM 1318 C CA . LEU A 1 172 ? 10.211 -3.032 -26.082 1.00 59.88 172 LEU A CA 1
ATOM 1319 C C . LEU A 1 172 ? 10.771 -3.085 -27.512 1.00 59.88 172 LEU A C 1
ATOM 1321 O O . LEU A 1 172 ? 11.556 -3.975 -27.852 1.00 59.88 172 LEU A O 1
ATOM 1325 N N . PRO A 1 173 ? 10.343 -2.177 -28.402 1.00 52.88 173 PRO A N 1
ATOM 1326 C CA . PRO A 1 173 ? 10.789 -2.195 -29.785 1.00 52.88 173 PRO A CA 1
ATOM 1327 C C . PRO A 1 173 ? 12.255 -1.754 -29.857 1.00 52.88 173 PRO A C 1
ATOM 1329 O O . PRO A 1 173 ? 12.649 -0.749 -29.267 1.00 52.88 173 PRO A O 1
ATOM 1332 N N . GLN A 1 174 ? 13.068 -2.458 -30.648 1.00 50.41 174 GLN A N 1
ATOM 1333 C CA . GLN A 1 174 ? 14.448 -2.037 -30.897 1.00 50.41 174 GLN A CA 1
ATOM 1334 C C . GLN A 1 174 ? 14.473 -0.604 -31.450 1.00 50.41 174 GLN A C 1
ATOM 1336 O O . GLN A 1 174 ? 14.024 -0.346 -32.569 1.00 50.41 174 GLN A O 1
ATOM 1341 N N . GLY A 1 175 ? 15.014 0.327 -30.664 1.00 51.00 175 GLY A N 1
ATOM 1342 C CA . GLY A 1 175 ? 15.193 1.722 -31.056 1.00 51.00 175 GLY A CA 1
ATOM 1343 C C . GLY A 1 175 ? 14.013 2.667 -30.810 1.00 51.00 175 GLY A C 1
ATOM 1344 O O . GLY A 1 175 ? 14.097 3.804 -31.282 1.00 51.00 175 GLY A O 1
ATOM 1345 N N . HIS A 1 176 ? 12.970 2.260 -30.075 1.00 61.62 176 HIS A N 1
ATOM 1346 C CA . HIS A 1 176 ? 12.096 3.219 -29.390 1.00 61.62 176 HIS A CA 1
ATOM 1347 C C . HIS A 1 176 ? 12.162 2.966 -27.885 1.00 61.62 176 HIS A C 1
ATOM 1349 O O . HIS A 1 176 ? 11.784 1.895 -27.422 1.00 61.62 176 HIS A O 1
ATOM 1355 N N . GLY A 1 177 ? 12.667 3.947 -27.142 1.00 63.91 177 GLY A N 1
ATOM 1356 C CA . GLY A 1 177 ? 12.828 3.824 -25.702 1.00 63.91 177 GLY A CA 1
ATOM 1357 C C . GLY A 1 177 ? 11.536 3.990 -24.911 1.00 63.91 177 GLY A C 1
ATOM 1358 O O . GLY A 1 177 ? 10.471 4.289 -25.467 1.00 63.91 177 GLY A O 1
ATOM 1359 N N . VAL A 1 178 ? 11.675 3.813 -23.601 1.00 76.31 178 VAL A N 1
ATOM 1360 C CA . VAL A 1 178 ? 10.702 4.225 -22.582 1.00 76.31 178 VAL A CA 1
ATOM 1361 C C . VAL A 1 178 ? 11.041 5.620 -22.065 1.00 76.31 178 VAL A C 1
ATOM 1363 O O . VAL A 1 178 ? 12.212 5.988 -22.040 1.00 76.31 178 VAL A O 1
ATOM 1366 N N . ASP A 1 179 ? 10.031 6.393 -21.682 1.00 83.69 179 ASP A N 1
ATOM 1367 C CA . ASP A 1 179 ? 10.200 7.708 -21.060 1.00 83.69 179 ASP A CA 1
ATOM 1368 C C . ASP A 1 179 ? 9.585 7.669 -19.659 1.00 83.69 179 ASP A C 1
ATOM 1370 O O . ASP A 1 179 ? 8.366 7.669 -19.505 1.00 83.69 179 ASP A O 1
ATOM 1374 N N . PHE A 1 180 ? 10.409 7.509 -18.633 1.00 85.25 180 PHE A N 1
ATOM 1375 C CA . PHE A 1 180 ? 9.940 7.385 -17.256 1.00 85.25 180 PHE A CA 1
ATOM 1376 C C . PHE A 1 180 ? 10.421 8.592 -16.467 1.00 85.25 180 PHE A C 1
ATOM 1378 O O . PHE A 1 180 ? 11.618 8.743 -16.263 1.00 85.25 180 PHE A O 1
ATOM 1385 N N . ASP A 1 181 ? 9.492 9.421 -16.007 1.00 86.38 181 ASP A N 1
ATOM 1386 C CA . ASP A 1 181 ? 9.732 10.508 -15.055 1.00 86.38 181 ASP A CA 1
ATOM 1387 C C . ASP A 1 181 ? 9.249 10.077 -13.666 1.00 86.38 181 ASP A C 1
ATOM 1389 O O . ASP A 1 181 ? 8.300 10.628 -13.102 1.00 86.38 181 ASP A O 1
ATOM 1393 N N . VAL A 1 182 ? 9.821 8.959 -13.201 1.00 83.50 182 VAL A N 1
ATOM 1394 C CA . VAL A 1 182 ? 9.482 8.253 -11.964 1.00 83.50 182 VAL A CA 1
ATOM 1395 C C . VAL A 1 182 ? 10.667 7.415 -11.468 1.00 83.50 182 VAL A C 1
ATOM 1397 O O . VAL A 1 182 ? 11.535 7.024 -12.251 1.00 83.50 182 VAL A O 1
ATOM 1400 N N . ASP A 1 183 ? 10.656 7.039 -10.186 1.00 86.69 183 ASP A N 1
ATOM 1401 C CA . ASP A 1 183 ? 11.570 6.010 -9.683 1.00 86.69 183 ASP A CA 1
ATOM 1402 C C . ASP A 1 183 ? 11.200 4.622 -10.239 1.00 86.69 183 ASP A C 1
ATOM 1404 O O . ASP A 1 183 ? 10.024 4.286 -10.440 1.00 86.69 183 ASP A O 1
ATOM 1408 N N . ILE A 1 184 ? 12.215 3.785 -10.443 1.00 86.56 184 ILE A N 1
ATOM 1409 C CA . ILE A 1 184 ? 12.057 2.411 -10.928 1.00 86.56 184 ILE A CA 1
ATOM 1410 C C . ILE A 1 184 ? 12.502 1.447 -9.842 1.00 86.56 184 ILE A C 1
ATOM 1412 O O . ILE A 1 184 ? 13.626 1.516 -9.350 1.00 86.56 184 ILE A O 1
ATOM 1416 N N . TYR A 1 185 ? 11.634 0.500 -9.524 1.00 84.38 185 TYR A N 1
ATOM 1417 C CA . TYR A 1 185 ? 11.874 -0.563 -8.568 1.00 84.38 185 TYR A CA 1
ATOM 1418 C C . TYR A 1 185 ? 11.829 -1.901 -9.295 1.00 84.38 185 TYR A C 1
ATOM 1420 O O . TYR A 1 185 ? 10.857 -2.230 -9.976 1.00 84.38 185 TYR A O 1
ATOM 1428 N N . THR A 1 186 ? 12.886 -2.687 -9.138 1.00 79.69 186 THR A N 1
ATOM 1429 C CA . THR A 1 186 ? 12.923 -4.074 -9.598 1.00 79.69 186 THR A CA 1
ATOM 1430 C C . THR A 1 186 ? 13.273 -4.995 -8.446 1.00 79.69 186 THR A C 1
ATOM 1432 O O . THR A 1 186 ? 14.100 -4.662 -7.590 1.00 79.69 186 THR A O 1
ATOM 1435 N N . SER A 1 187 ? 12.583 -6.133 -8.389 1.00 68.56 187 SER A N 1
ATOM 1436 C CA . SER A 1 187 ? 12.842 -7.185 -7.403 1.00 68.56 187 SER A CA 1
ATOM 1437 C C . SER A 1 187 ? 14.102 -7.982 -7.794 1.00 68.56 187 SER A C 1
ATOM 1439 O O . SER A 1 187 ? 15.012 -7.429 -8.407 1.00 68.56 187 SER A O 1
ATOM 1441 N N . ASP A 1 188 ? 14.209 -9.260 -7.420 1.00 71.88 188 ASP A N 1
ATOM 1442 C CA . ASP A 1 188 ? 15.396 -10.124 -7.597 1.00 71.88 188 ASP A CA 1
ATOM 1443 C C . ASP A 1 188 ? 15.788 -10.439 -9.068 1.00 71.88 188 ASP A C 1
ATOM 1445 O O . ASP A 1 188 ? 16.529 -11.388 -9.332 1.00 71.88 188 ASP A O 1
ATOM 1449 N N . TYR A 1 189 ? 15.318 -9.654 -10.037 1.00 78.81 189 TYR A N 1
ATOM 1450 C CA . TYR A 1 189 ? 15.538 -9.841 -11.468 1.00 78.81 189 TYR A CA 1
ATOM 1451 C C . TYR A 1 189 ? 16.404 -8.737 -12.075 1.00 78.81 189 TYR A C 1
ATOM 1453 O O . TYR A 1 189 ? 16.566 -7.653 -11.513 1.00 78.81 189 TYR A O 1
ATOM 1461 N N . ASP A 1 190 ? 16.978 -9.048 -13.236 1.00 85.88 190 ASP A N 1
ATOM 1462 C CA . ASP A 1 190 ? 17.767 -8.107 -14.022 1.00 85.88 190 ASP A CA 1
ATOM 1463 C C . ASP A 1 190 ? 16.838 -7.071 -14.689 1.00 85.88 190 ASP A C 1
ATOM 1465 O O . ASP A 1 190 ? 15.775 -7.404 -15.212 1.00 85.88 190 ASP A O 1
ATOM 1469 N N . LEU A 1 191 ? 17.257 -5.808 -14.689 1.00 86.88 191 LEU A N 1
ATOM 1470 C CA . LEU A 1 191 ? 16.584 -4.699 -15.351 1.00 86.88 191 LEU A CA 1
ATOM 1471 C C . LEU A 1 191 ? 17.268 -4.392 -16.686 1.00 86.88 191 LEU A C 1
ATOM 1473 O O . LEU A 1 191 ? 18.346 -3.793 -16.720 1.00 86.88 191 LEU A O 1
ATOM 1477 N N . ASP A 1 192 ? 16.606 -4.743 -17.785 1.00 85.50 192 ASP A N 1
ATOM 1478 C CA . ASP A 1 192 ? 17.007 -4.369 -19.142 1.00 85.50 192 ASP A CA 1
ATOM 1479 C C . ASP A 1 192 ? 16.275 -3.088 -19.584 1.00 85.50 192 ASP A C 1
ATOM 1481 O O . ASP A 1 192 ? 15.057 -3.068 -19.762 1.00 85.50 192 ASP A O 1
ATOM 1485 N N . ILE A 1 193 ? 17.018 -1.997 -19.779 1.00 85.00 193 ILE A N 1
ATOM 1486 C CA . ILE A 1 193 ? 16.493 -0.714 -20.264 1.00 85.00 193 ILE A CA 1
ATOM 1487 C C . ILE A 1 193 ? 16.841 -0.579 -21.747 1.00 85.00 193 ILE A C 1
ATOM 1489 O O . ILE A 1 193 ? 18.026 -0.545 -22.093 1.00 85.00 193 ILE A O 1
ATOM 1493 N N . PRO A 1 194 ? 15.848 -0.462 -22.644 1.00 80.50 194 PRO A N 1
ATOM 1494 C CA . PRO A 1 194 ? 16.092 -0.540 -24.073 1.00 80.50 194 PRO A CA 1
ATOM 1495 C C . PRO A 1 194 ? 16.728 0.736 -24.624 1.00 80.50 194 PRO A C 1
ATOM 1497 O O . PRO A 1 194 ? 16.643 1.828 -24.048 1.00 80.50 194 PRO A O 1
ATOM 1500 N N . ALA A 1 195 ? 17.302 0.598 -25.815 1.00 81.19 195 ALA A N 1
ATOM 1501 C CA . ALA A 1 195 ? 17.944 1.683 -26.540 1.00 81.19 195 ALA A CA 1
ATOM 1502 C C . ALA A 1 195 ? 17.023 2.898 -26.764 1.00 81.19 195 ALA A C 1
ATOM 1504 O O . ALA A 1 195 ? 15.947 2.783 -27.359 1.00 81.19 195 ALA A O 1
ATOM 1505 N N . GLY A 1 196 ? 17.508 4.091 -26.404 1.00 78.38 196 GLY A N 1
ATOM 1506 C CA . GLY A 1 196 ? 16.807 5.360 -26.642 1.00 78.38 196 GLY A CA 1
ATOM 1507 C C . GLY A 1 196 ? 15.789 5.733 -25.565 1.00 78.38 196 GLY A C 1
ATOM 1508 O O . GLY A 1 196 ? 14.902 6.541 -25.837 1.00 78.38 196 GLY A O 1
ATOM 1509 N N . SER A 1 197 ? 15.881 5.111 -24.387 1.00 83.94 197 SER A N 1
ATOM 1510 C CA . SER A 1 197 ? 15.041 5.427 -23.226 1.00 83.94 197 SER A CA 1
ATOM 1511 C C . SER A 1 197 ? 15.512 6.688 -22.515 1.00 83.94 197 SER A C 1
ATOM 1513 O O . SER A 1 197 ? 16.707 6.962 -22.493 1.00 83.94 197 SER A O 1
ATOM 1515 N N . THR A 1 198 ? 14.592 7.440 -21.921 1.00 87.31 198 THR A N 1
ATOM 1516 C CA . THR A 1 198 ? 14.885 8.561 -21.022 1.00 87.31 198 THR A CA 1
ATOM 1517 C C . THR A 1 198 ? 14.286 8.241 -19.664 1.00 87.31 198 THR A C 1
ATOM 1519 O O . THR A 1 198 ? 13.094 7.990 -19.563 1.00 87.31 198 THR A O 1
ATOM 1522 N N . LEU A 1 199 ? 15.120 8.188 -18.633 1.00 89.50 199 LEU A N 1
ATOM 1523 C CA . LEU A 1 199 ? 14.711 7.915 -17.263 1.00 89.50 199 LEU A CA 1
ATOM 1524 C C . LEU A 1 199 ? 15.091 9.123 -16.406 1.00 89.50 199 LEU A C 1
ATOM 1526 O O . LEU A 1 199 ? 16.251 9.533 -16.402 1.00 89.50 199 LEU A O 1
ATOM 1530 N N . ILE A 1 200 ? 14.128 9.693 -15.701 1.00 89.81 200 ILE A N 1
ATOM 1531 C CA . ILE A 1 200 ? 14.290 10.770 -14.731 1.00 89.81 200 ILE A CA 1
ATOM 1532 C C . ILE A 1 200 ? 13.748 10.223 -13.410 1.00 89.81 200 ILE A C 1
ATOM 1534 O O . ILE A 1 200 ? 12.558 9.962 -13.286 1.00 89.81 200 ILE A O 1
ATOM 1538 N N . GLY A 1 201 ? 14.640 9.981 -12.454 1.00 89.12 201 GLY A N 1
ATOM 1539 C CA . GLY A 1 201 ? 14.328 9.259 -11.221 1.00 89.12 201 GLY A CA 1
ATOM 1540 C C . GLY A 1 201 ? 15.413 8.257 -10.843 1.00 89.12 201 GLY A C 1
ATOM 1541 O O . GLY A 1 201 ? 16.317 7.957 -11.632 1.00 89.12 201 GLY A O 1
ATOM 1542 N N . ASP A 1 202 ? 15.340 7.752 -9.615 1.00 91.88 202 ASP A N 1
ATOM 1543 C CA . ASP A 1 202 ? 16.297 6.774 -9.106 1.00 91.88 202 ASP A CA 1
ATOM 1544 C C . ASP A 1 202 ? 15.910 5.344 -9.541 1.00 91.88 202 ASP A C 1
ATOM 1546 O O . ASP A 1 202 ? 14.736 4.978 -9.620 1.00 91.88 202 ASP A O 1
ATOM 1550 N N . ILE A 1 203 ? 16.914 4.505 -9.804 1.00 91.81 203 ILE A N 1
ATOM 1551 C CA . ILE A 1 203 ? 16.751 3.094 -10.173 1.00 91.81 203 ILE A CA 1
ATOM 1552 C C . ILE A 1 203 ? 17.182 2.223 -8.998 1.00 91.81 203 ILE A C 1
ATOM 1554 O O . ILE A 1 203 ? 18.347 2.241 -8.607 1.00 91.81 203 ILE A O 1
ATOM 1558 N N . PHE A 1 204 ? 16.273 1.406 -8.479 1.00 89.94 204 PHE A N 1
ATOM 1559 C CA . PHE A 1 204 ? 16.517 0.447 -7.406 1.00 89.94 204 PHE A CA 1
ATOM 1560 C C . PHE A 1 204 ? 16.380 -0.978 -7.950 1.00 89.94 204 PHE A C 1
ATOM 1562 O O . PHE A 1 204 ? 15.282 -1.415 -8.289 1.00 89.94 204 PHE A O 1
ATOM 1569 N N . CYS A 1 205 ? 17.494 -1.704 -8.043 1.00 88.50 205 CYS A N 1
ATOM 1570 C CA . CYS A 1 205 ? 17.561 -3.017 -8.679 1.00 88.50 205 CYS A CA 1
ATOM 1571 C C . CYS A 1 205 ? 18.339 -4.029 -7.839 1.00 88.50 205 CYS A C 1
ATOM 1573 O O . CYS A 1 205 ? 19.491 -3.799 -7.466 1.00 88.50 205 CYS A O 1
ATOM 1575 N N . ARG A 1 206 ? 17.722 -5.178 -7.542 1.00 86.00 206 ARG A N 1
ATOM 1576 C CA . ARG A 1 206 ? 18.416 -6.282 -6.856 1.00 86.00 206 ARG A CA 1
ATOM 1577 C C . ARG A 1 206 ? 19.159 -7.189 -7.840 1.00 86.00 206 ARG A C 1
ATOM 1579 O O . ARG A 1 206 ? 20.151 -7.795 -7.454 1.00 86.00 206 ARG A O 1
ATOM 1586 N N . GLY A 1 207 ? 18.732 -7.262 -9.098 1.00 88.19 207 GLY A N 1
ATOM 1587 C CA . GLY A 1 207 ? 19.503 -7.910 -10.158 1.00 88.19 207 GLY A CA 1
ATOM 1588 C C . GLY A 1 207 ? 20.508 -6.974 -10.824 1.00 88.19 207 GLY A C 1
ATOM 1589 O O . GLY A 1 207 ? 20.941 -5.959 -10.261 1.00 88.19 207 GLY A O 1
ATOM 1590 N N . LYS A 1 208 ? 20.913 -7.345 -12.038 1.00 90.81 208 LYS A N 1
ATOM 1591 C CA . LYS A 1 208 ? 21.806 -6.551 -12.888 1.00 90.81 208 LYS A CA 1
ATOM 1592 C C . LYS A 1 208 ? 21.040 -5.422 -13.544 1.00 90.81 208 LYS A C 1
ATOM 1594 O O . LYS A 1 208 ? 19.893 -5.599 -13.925 1.00 90.81 208 LYS A O 1
ATOM 1599 N N . VAL A 1 209 ? 21.705 -4.299 -13.773 1.00 92.25 209 VAL A N 1
ATOM 1600 C CA . VAL A 1 209 ? 21.141 -3.205 -14.574 1.00 92.25 209 VAL A CA 1
ATOM 1601 C C . VAL A 1 209 ? 21.847 -3.178 -15.918 1.00 92.25 209 VAL A C 1
ATOM 1603 O O . VAL A 1 209 ? 23.065 -3.027 -15.969 1.00 92.25 209 VAL A O 1
ATOM 1606 N N . ASN A 1 210 ? 21.102 -3.303 -17.007 1.00 91.06 210 ASN A N 1
ATOM 1607 C CA . ASN A 1 210 ? 21.620 -3.293 -18.366 1.00 91.06 210 ASN A CA 1
ATOM 1608 C C . ASN A 1 210 ? 20.965 -2.160 -19.160 1.00 91.06 210 ASN A C 1
ATOM 1610 O O . ASN A 1 210 ? 19.813 -2.253 -19.571 1.00 91.06 210 ASN A O 1
ATOM 1614 N N . LEU A 1 211 ? 21.708 -1.077 -19.386 1.00 89.94 211 LEU A N 1
ATOM 1615 C CA . LEU A 1 211 ? 21.307 -0.036 -20.327 1.00 89.94 211 LEU A CA 1
ATOM 1616 C C . LEU A 1 211 ? 21.748 -0.467 -21.723 1.00 89.94 211 LEU A C 1
ATOM 1618 O O . LEU A 1 211 ? 22.944 -0.519 -22.009 1.00 89.94 211 LEU A O 1
ATOM 1622 N N . GLU A 1 212 ? 20.804 -0.774 -22.604 1.00 86.19 212 GLU A N 1
ATOM 1623 C CA . GLU A 1 212 ? 21.126 -1.149 -23.973 1.00 86.19 212 GLU A CA 1
ATOM 1624 C C . GLU A 1 212 ? 21.776 0.004 -24.749 1.00 86.19 212 GLU A C 1
ATOM 1626 O O . GLU A 1 212 ? 21.550 1.192 -24.492 1.00 86.19 212 GLU A O 1
ATOM 1631 N N . ASN A 1 213 ? 22.562 -0.375 -25.762 1.00 82.50 213 ASN A N 1
ATOM 1632 C CA . ASN A 1 213 ? 23.256 0.551 -26.651 1.00 82.50 213 ASN A CA 1
ATOM 1633 C C . ASN A 1 213 ? 22.283 1.560 -27.273 1.00 82.50 213 ASN A C 1
ATOM 1635 O O . ASN A 1 213 ? 21.413 1.188 -28.061 1.00 82.50 213 ASN A O 1
ATOM 1639 N N . GLY A 1 214 ? 22.502 2.844 -27.016 1.00 68.56 214 GLY A N 1
ATOM 1640 C CA . GLY A 1 214 ? 21.863 3.920 -27.751 1.00 68.56 214 GLY A CA 1
ATOM 1641 C C . GLY A 1 214 ? 22.160 3.834 -29.251 1.00 68.56 214 GLY A C 1
ATOM 1642 O O . GLY A 1 214 ? 23.121 3.218 -29.726 1.00 68.56 214 GLY A O 1
ATOM 1643 N N . ASN A 1 215 ? 21.319 4.479 -30.053 1.00 65.19 215 ASN A N 1
ATOM 1644 C CA . ASN A 1 215 ? 21.482 4.449 -31.501 1.00 65.19 215 ASN A CA 1
ATOM 1645 C C . ASN A 1 215 ? 22.466 5.540 -31.959 1.00 65.19 215 ASN A C 1
ATOM 1647 O O . ASN A 1 215 ? 22.139 6.724 -31.901 1.00 65.19 215 ASN A O 1
ATOM 1651 N N . LYS A 1 216 ? 23.613 5.144 -32.544 1.00 51.88 216 LYS A N 1
ATOM 1652 C CA . LYS A 1 216 ? 24.702 6.002 -33.095 1.00 51.88 216 LYS A CA 1
ATOM 1653 C C . LYS A 1 216 ? 24.288 7.018 -34.181 1.00 51.88 216 LYS A C 1
ATOM 1655 O O . LYS A 1 216 ? 25.134 7.629 -34.828 1.00 51.88 216 LYS A O 1
ATOM 1660 N N . SER A 1 217 ? 23.004 7.212 -34.463 1.00 55.09 217 SER A N 1
ATOM 1661 C CA . SER A 1 217 ? 22.560 8.170 -35.478 1.00 55.09 217 SER A CA 1
ATOM 1662 C C . SER A 1 217 ? 22.745 9.608 -34.970 1.00 55.09 217 SER A C 1
ATOM 1664 O O . SER A 1 217 ? 21.770 10.243 -34.575 1.00 55.09 217 SER A O 1
ATOM 1666 N N . GLN A 1 218 ? 23.986 10.105 -35.051 1.00 44.09 218 GLN A N 1
ATOM 1667 C CA . GLN A 1 218 ? 24.509 11.413 -34.622 1.00 44.09 218 GLN A CA 1
ATOM 1668 C C . GLN A 1 218 ? 23.695 12.647 -35.060 1.00 44.09 218 GLN A C 1
ATOM 1670 O O . GLN A 1 218 ? 23.934 13.722 -34.532 1.00 44.09 218 GLN A O 1
ATOM 1675 N N . ASP A 1 219 ? 22.724 12.513 -35.968 1.00 45.09 219 ASP A N 1
ATOM 1676 C CA . ASP A 1 219 ? 22.051 13.652 -36.608 1.00 45.09 219 ASP A CA 1
ATOM 1677 C C . ASP A 1 219 ? 20.519 13.607 -36.615 1.00 45.09 219 ASP A C 1
ATOM 1679 O O . ASP A 1 219 ? 19.878 14.386 -37.321 1.00 45.09 219 ASP A O 1
ATOM 1683 N N . LYS A 1 220 ? 19.876 12.713 -35.860 1.00 44.41 220 LYS A N 1
ATOM 1684 C CA . LYS A 1 220 ? 18.407 12.699 -35.825 1.00 44.41 220 LYS A CA 1
ATOM 1685 C C . LYS A 1 220 ? 17.886 12.642 -34.406 1.00 44.41 220 LYS A C 1
ATOM 1687 O O . LYS A 1 220 ? 17.591 11.561 -33.903 1.00 44.41 220 LYS A O 1
ATOM 1692 N N . LYS A 1 221 ? 17.672 13.840 -33.851 1.00 52.00 221 LYS A N 1
ATOM 1693 C CA . LYS A 1 221 ? 16.415 14.101 -33.149 1.00 52.00 221 LYS A CA 1
ATOM 1694 C C . LYS A 1 221 ? 15.286 13.477 -33.975 1.00 52.00 221 LYS A C 1
ATOM 1696 O O . LYS A 1 221 ? 15.297 13.605 -35.206 1.00 52.00 221 LYS A O 1
ATOM 1701 N N . ASP A 1 222 ? 14.375 12.745 -33.352 1.00 51.50 222 ASP A N 1
ATOM 1702 C CA . ASP A 1 222 ? 13.152 12.352 -34.053 1.00 51.50 222 ASP A CA 1
ATOM 1703 C C . ASP A 1 222 ? 12.378 13.608 -34.521 1.00 51.50 222 ASP A C 1
ATOM 1705 O O . ASP A 1 222 ? 12.763 14.745 -34.232 1.00 51.50 222 ASP A O 1
ATOM 1709 N N . GLU A 1 223 ? 11.283 13.438 -35.263 1.00 45.81 223 GLU A N 1
ATOM 1710 C CA . GLU A 1 223 ? 10.456 14.571 -35.721 1.00 45.81 223 GLU A CA 1
ATOM 1711 C C . GLU A 1 223 ? 9.904 15.435 -34.560 1.00 45.81 223 GLU A C 1
ATOM 1713 O O . GLU A 1 223 ? 9.361 16.512 -34.809 1.00 45.81 223 GLU A O 1
ATOM 1718 N N . LYS A 1 224 ? 10.074 14.995 -33.300 1.00 47.44 224 LYS A N 1
ATOM 1719 C CA . LYS A 1 224 ? 9.662 15.669 -32.064 1.00 47.44 224 LYS A CA 1
ATOM 1720 C C . LYS A 1 224 ? 10.818 16.290 -31.267 1.00 47.44 224 LYS A C 1
ATOM 1722 O O . LYS A 1 224 ? 10.550 17.064 -30.355 1.00 47.44 224 LYS A O 1
ATOM 1727 N N . GLY A 1 225 ? 12.079 16.052 -31.631 1.00 47.00 225 GLY A N 1
ATOM 1728 C CA . GLY A 1 225 ? 13.228 16.664 -30.965 1.00 47.00 225 GLY A CA 1
ATOM 1729 C C . GLY A 1 225 ? 14.004 15.763 -29.996 1.00 47.00 225 GLY A C 1
ATOM 1730 O O . GLY A 1 225 ? 14.974 16.257 -29.413 1.00 47.00 225 GLY A O 1
ATOM 1731 N N . ASN A 1 226 ? 13.624 14.490 -29.844 1.00 47.84 226 ASN A N 1
ATOM 1732 C CA . ASN A 1 226 ? 14.142 13.601 -28.801 1.00 47.84 226 ASN A CA 1
ATOM 1733 C C . ASN A 1 226 ? 15.476 12.958 -29.197 1.00 47.84 226 ASN A C 1
ATOM 1735 O O . ASN A 1 226 ? 15.654 12.484 -30.324 1.00 47.84 226 ASN A O 1
ATOM 1739 N N . SER A 1 227 ? 16.426 12.964 -28.265 1.00 49.97 227 SER A N 1
ATOM 1740 C CA . SER A 1 227 ? 17.752 12.368 -28.425 1.00 49.97 227 SER A CA 1
ATOM 1741 C C . SER A 1 227 ? 17.670 10.837 -28.442 1.00 49.97 227 SER A C 1
ATOM 1743 O O . SER A 1 227 ? 16.973 10.247 -27.634 1.00 49.97 227 SER A O 1
ATOM 1745 N N . LYS A 1 228 ? 18.414 10.173 -29.336 1.00 64.75 228 LYS A N 1
ATOM 1746 C CA . LYS A 1 228 ? 18.469 8.697 -29.451 1.00 64.75 228 LYS A CA 1
ATOM 1747 C C . LYS A 1 228 ? 19.432 8.012 -28.462 1.00 64.75 228 LYS A C 1
ATOM 1749 O O . LYS A 1 228 ? 19.789 6.849 -28.669 1.00 64.75 228 LYS A O 1
ATOM 1754 N N . PHE A 1 229 ? 19.897 8.747 -27.456 1.00 71.94 229 PHE A N 1
ATOM 1755 C CA . PHE A 1 229 ? 20.728 8.215 -26.379 1.00 71.94 229 PHE A CA 1
ATOM 1756 C C . PHE A 1 229 ? 19.831 7.519 -25.360 1.00 71.94 229 PHE A C 1
ATOM 1758 O O . PHE A 1 229 ? 18.700 7.950 -25.151 1.00 71.94 229 PHE A O 1
ATOM 1765 N N . THR A 1 230 ? 20.341 6.474 -24.717 1.00 83.88 230 THR A N 1
ATOM 1766 C CA . THR A 1 230 ? 19.745 6.005 -23.465 1.00 83.88 230 THR A CA 1
ATOM 1767 C C . THR A 1 230 ? 20.197 6.975 -22.374 1.00 83.88 230 THR A C 1
ATOM 1769 O O . THR A 1 230 ? 21.399 7.098 -22.129 1.00 83.88 230 THR A O 1
ATOM 1772 N N . SER A 1 231 ? 19.271 7.734 -21.792 1.00 88.12 231 SER A N 1
ATOM 1773 C CA . SER A 1 231 ? 19.550 8.765 -20.796 1.00 88.12 231 SER A CA 1
ATOM 1774 C C . SER A 1 231 ? 18.966 8.392 -19.441 1.00 88.12 231 SER A C 1
ATOM 1776 O O . SER A 1 231 ? 17.809 7.996 -19.362 1.00 88.12 231 SER A O 1
ATOM 1778 N N . VAL A 1 232 ? 19.761 8.531 -18.385 1.00 91.44 232 VAL A N 1
ATOM 1779 C CA . VAL A 1 232 ? 19.332 8.351 -16.996 1.00 91.44 232 VAL A CA 1
ATOM 1780 C C . VAL A 1 232 ? 19.756 9.580 -16.197 1.00 91.44 232 VAL A C 1
ATOM 1782 O O . VAL A 1 232 ? 20.936 9.936 -16.164 1.00 91.44 232 VAL A O 1
ATOM 1785 N N . ILE A 1 233 ? 18.792 10.248 -15.575 1.00 93.12 233 ILE A N 1
ATOM 1786 C CA . ILE A 1 233 ? 18.975 11.396 -14.690 1.00 93.12 233 ILE A CA 1
ATOM 1787 C C . ILE A 1 233 ? 18.474 10.975 -13.309 1.00 93.12 233 ILE A C 1
ATOM 1789 O O . ILE A 1 233 ? 17.287 11.061 -13.013 1.00 93.12 233 ILE A O 1
ATOM 1793 N N . GLY A 1 234 ? 19.396 10.502 -12.481 1.00 93.88 234 GLY A N 1
ATOM 1794 C CA . GLY A 1 234 ? 19.120 9.911 -11.179 1.00 93.88 234 GLY A CA 1
ATOM 1795 C C . GLY A 1 234 ? 20.212 8.929 -10.772 1.00 93.88 234 GLY A C 1
ATOM 1796 O O . GLY A 1 234 ? 21.175 8.687 -11.508 1.00 93.88 234 GLY A O 1
ATOM 1797 N N . ASN A 1 235 ? 20.094 8.391 -9.566 1.00 95.75 235 ASN A N 1
ATOM 1798 C CA . ASN A 1 235 ? 21.035 7.419 -9.031 1.00 95.75 235 ASN A CA 1
ATOM 1799 C C . ASN A 1 235 ? 20.644 5.995 -9.435 1.00 95.75 235 ASN A C 1
ATOM 1801 O O . ASN A 1 235 ? 19.470 5.673 -9.580 1.00 95.75 235 ASN A O 1
ATOM 1805 N N . ILE A 1 236 ? 21.636 5.119 -9.564 1.00 95.25 236 ILE A N 1
ATOM 1806 C CA . ILE A 1 236 ? 21.437 3.687 -9.800 1.00 95.25 236 ILE A CA 1
ATOM 1807 C C . ILE A 1 236 ? 21.897 2.931 -8.559 1.00 95.25 236 ILE A C 1
ATOM 1809 O O . ILE A 1 236 ? 23.042 3.082 -8.148 1.00 95.25 236 ILE A O 1
ATOM 1813 N N . TYR A 1 237 ? 21.037 2.094 -7.993 1.00 94.12 237 TYR A N 1
ATOM 1814 C CA . TYR A 1 237 ? 21.329 1.184 -6.890 1.00 94.12 237 TYR A CA 1
ATOM 1815 C C . TYR A 1 237 ? 21.202 -0.251 -7.406 1.00 94.12 237 TYR A C 1
ATOM 1817 O O . TYR A 1 237 ? 20.098 -0.678 -7.732 1.00 94.12 237 TYR A O 1
ATOM 1825 N N . ALA A 1 238 ? 22.314 -0.985 -7.499 1.00 93.69 238 ALA A N 1
ATOM 1826 C CA . ALA A 1 238 ? 22.354 -2.338 -8.062 1.00 93.69 238 ALA A CA 1
ATOM 1827 C C . ALA A 1 238 ? 23.111 -3.326 -7.155 1.00 93.69 238 ALA A C 1
ATOM 1829 O O . ALA A 1 238 ? 24.278 -3.095 -6.825 1.00 93.69 238 ALA A O 1
ATOM 1830 N N . LEU A 1 239 ? 22.487 -4.446 -6.765 1.00 91.81 239 LEU A N 1
ATOM 1831 C CA . LEU A 1 239 ? 23.197 -5.507 -6.019 1.00 91.81 239 LEU A CA 1
ATOM 1832 C C . LEU A 1 239 ? 24.068 -6.396 -6.916 1.00 91.81 239 LEU A C 1
ATOM 1834 O O . LEU A 1 239 ? 24.977 -7.054 -6.413 1.00 91.81 239 LEU A O 1
ATOM 1838 N N . GLU A 1 240 ? 23.830 -6.398 -8.226 1.00 93.38 240 GLU A N 1
ATOM 1839 C CA . GLU A 1 240 ? 24.633 -7.125 -9.211 1.00 93.38 240 GLU A CA 1
ATOM 1840 C C . GLU A 1 240 ? 25.367 -6.163 -10.167 1.00 93.38 240 GLU A C 1
ATOM 1842 O O . GLU A 1 240 ? 25.475 -4.963 -9.915 1.00 93.38 240 GLU A O 1
ATOM 1847 N N . ASP A 1 241 ? 25.958 -6.697 -11.240 1.00 95.75 241 ASP A N 1
ATOM 1848 C CA . ASP A 1 241 ? 26.702 -5.910 -12.227 1.00 95.75 241 ASP A CA 1
ATOM 1849 C C . ASP A 1 241 ? 25.829 -4.850 -12.925 1.00 95.75 241 ASP A C 1
ATOM 1851 O O . ASP A 1 241 ? 24.647 -5.062 -13.200 1.00 95.75 241 ASP A O 1
ATOM 1855 N N . VAL A 1 242 ? 26.449 -3.725 -13.290 1.00 96.19 242 VAL A N 1
ATOM 1856 C CA . VAL A 1 242 ? 25.820 -2.670 -14.097 1.00 96.19 242 VAL A CA 1
ATOM 1857 C C . VAL A 1 242 ? 26.509 -2.602 -15.457 1.00 96.19 242 VAL A C 1
ATOM 1859 O O . VAL A 1 242 ? 27.722 -2.408 -15.540 1.00 96.19 242 VAL A O 1
ATOM 1862 N N . TYR A 1 243 ? 25.752 -2.739 -16.538 1.00 95.62 243 TYR A N 1
ATOM 1863 C CA . TYR A 1 243 ? 26.212 -2.542 -17.906 1.00 95.62 243 TYR A CA 1
ATOM 1864 C C . TYR A 1 243 ? 25.609 -1.262 -18.477 1.00 95.62 243 TYR A C 1
ATOM 1866 O O . TYR A 1 243 ? 24.394 -1.095 -18.516 1.00 95.62 243 TYR A O 1
ATOM 1874 N N . ILE A 1 244 ? 26.471 -0.362 -18.942 1.00 94.69 244 ILE A N 1
ATOM 1875 C CA . ILE A 1 244 ? 26.080 0.873 -19.612 1.00 94.69 244 ILE A CA 1
ATOM 1876 C C . ILE A 1 244 ? 26.461 0.747 -21.082 1.00 94.69 244 ILE A C 1
ATOM 1878 O O . ILE A 1 244 ? 27.645 0.786 -21.410 1.00 94.69 244 ILE A O 1
ATOM 1882 N N . GLY A 1 245 ? 25.479 0.580 -21.962 1.00 90.44 245 GLY A N 1
ATOM 1883 C CA . GLY A 1 245 ? 25.686 0.403 -23.395 1.00 90.44 245 GLY A CA 1
ATOM 1884 C C . GLY A 1 245 ? 26.286 1.622 -24.092 1.00 90.44 245 GLY A C 1
ATOM 1885 O O . GLY A 1 245 ? 26.329 2.730 -23.552 1.00 90.44 245 GLY A O 1
ATOM 1886 N N . ASP A 1 246 ? 26.752 1.409 -25.322 1.00 89.50 246 ASP A N 1
ATOM 1887 C CA . ASP A 1 246 ? 27.296 2.456 -26.190 1.00 89.50 246 ASP A CA 1
ATOM 1888 C C . ASP A 1 246 ? 26.299 3.628 -26.332 1.00 89.50 246 ASP A C 1
ATOM 1890 O O . ASP A 1 246 ? 25.096 3.397 -26.378 1.00 89.50 246 ASP A O 1
ATOM 1894 N N . PHE A 1 247 ? 26.765 4.873 -26.480 1.00 86.56 247 PHE A N 1
ATOM 1895 C CA . PHE A 1 247 ? 25.895 6.053 -26.677 1.00 86.56 247 PHE A CA 1
ATOM 1896 C C . PHE A 1 247 ? 24.843 6.230 -25.562 1.00 86.56 247 PHE A C 1
ATOM 1898 O O . PHE A 1 247 ? 23.644 6.360 -25.834 1.00 86.56 247 PHE A O 1
ATOM 1905 N N . SER A 1 248 ? 25.300 6.256 -24.311 1.00 89.31 248 SER A N 1
ATOM 1906 C CA . SER A 1 248 ? 24.453 6.494 -23.134 1.00 89.31 248 SER A CA 1
ATOM 1907 C C . SER A 1 248 ? 24.852 7.780 -22.410 1.00 89.31 248 SER A C 1
ATOM 1909 O O . SER A 1 248 ? 26.022 8.166 -22.425 1.00 89.31 248 SER A O 1
ATOM 1911 N N . GLN A 1 249 ? 23.888 8.430 -21.762 1.00 90.44 249 GLN A N 1
ATOM 1912 C CA . GLN A 1 249 ? 24.094 9.617 -20.931 1.00 90.44 249 GLN A CA 1
ATOM 1913 C C . GLN A 1 249 ? 23.574 9.347 -19.519 1.00 90.44 249 GLN A C 1
ATOM 1915 O O . GLN A 1 249 ? 22.386 9.114 -19.338 1.00 90.44 249 GLN A O 1
ATOM 1920 N N . LEU A 1 250 ? 24.438 9.403 -18.513 1.00 93.00 250 LEU A N 1
ATOM 1921 C CA . LEU A 1 250 ? 24.070 9.165 -17.120 1.00 93.00 250 LEU A CA 1
ATOM 1922 C C . LEU A 1 250 ? 24.486 10.357 -16.255 1.00 93.00 250 LEU A C 1
ATOM 1924 O O . LEU A 1 250 ? 25.659 10.731 -16.223 1.00 93.00 250 LEU A O 1
ATOM 1928 N N . THR A 1 251 ? 23.528 10.936 -15.534 1.00 95.38 251 THR A N 1
ATOM 1929 C CA . THR A 1 251 ? 23.750 11.989 -14.536 1.00 95.38 251 THR A CA 1
ATOM 1930 C C . THR A 1 251 ? 23.242 11.507 -13.185 1.00 95.38 251 THR A C 1
ATOM 1932 O O . THR A 1 251 ? 22.042 11.330 -13.025 1.00 95.38 251 THR A O 1
ATOM 1935 N N . GLY A 1 252 ? 24.141 11.328 -12.218 1.00 95.38 252 GLY A N 1
ATOM 1936 C CA . GLY A 1 252 ? 23.840 10.751 -10.903 1.00 95.38 252 GLY A CA 1
ATOM 1937 C C . GLY A 1 252 ? 24.854 9.681 -10.504 1.00 95.38 252 GLY A C 1
ATOM 1938 O O . GLY A 1 252 ? 25.754 9.352 -11.275 1.00 95.38 252 GLY A O 1
ATOM 1939 N N . ASN A 1 253 ? 24.755 9.164 -9.280 1.00 97.56 253 ASN A N 1
ATOM 1940 C CA . ASN A 1 253 ? 25.718 8.192 -8.757 1.00 97.56 253 ASN A CA 1
ATOM 1941 C C . ASN A 1 253 ? 25.301 6.751 -9.067 1.00 97.56 253 ASN A C 1
ATOM 1943 O O . ASN A 1 253 ? 24.116 6.435 -9.100 1.00 97.56 253 ASN A O 1
ATOM 1947 N N . ILE A 1 254 ? 26.279 5.857 -9.219 1.00 97.12 254 ILE A N 1
ATOM 1948 C CA . ILE A 1 254 ? 26.054 4.408 -9.284 1.00 97.12 254 ILE A CA 1
ATOM 1949 C C . ILE A 1 254 ? 26.516 3.788 -7.967 1.00 97.12 254 ILE A C 1
ATOM 1951 O O . ILE A 1 254 ? 27.713 3.738 -7.690 1.00 97.12 254 ILE A O 1
ATOM 1955 N N . TYR A 1 255 ? 25.581 3.280 -7.178 1.00 96.75 255 TYR A N 1
ATOM 1956 C CA . TYR A 1 255 ? 25.814 2.479 -5.986 1.00 96.75 255 TYR A CA 1
ATOM 1957 C C . TYR A 1 255 ? 25.759 0.997 -6.355 1.00 96.75 255 TYR A C 1
ATOM 1959 O O . TYR A 1 255 ? 24.739 0.508 -6.836 1.00 96.75 255 TYR A O 1
ATOM 1967 N N . ILE A 1 256 ? 26.860 0.280 -6.138 1.00 96.44 256 ILE A N 1
ATOM 1968 C CA . ILE A 1 256 ? 26.989 -1.127 -6.531 1.00 96.44 256 ILE A CA 1
ATOM 1969 C C . ILE A 1 256 ? 27.619 -1.964 -5.416 1.00 96.44 256 ILE A C 1
ATOM 1971 O O . ILE A 1 256 ? 28.453 -1.470 -4.647 1.00 96.44 256 ILE A O 1
ATOM 1975 N N . ALA A 1 257 ? 27.244 -3.238 -5.317 1.00 93.81 257 ALA A N 1
ATOM 1976 C CA . ALA A 1 257 ? 27.871 -4.167 -4.383 1.00 93.81 257 ALA A CA 1
ATOM 1977 C C . ALA A 1 257 ? 29.393 -4.282 -4.626 1.00 93.81 257 ALA A C 1
ATOM 1979 O O . ALA A 1 257 ? 29.897 -4.210 -5.752 1.00 93.81 257 ALA A O 1
ATOM 1980 N N . ASN A 1 258 ? 30.161 -4.400 -3.540 1.00 92.19 258 ASN A N 1
ATOM 1981 C CA . ASN A 1 258 ? 31.621 -4.271 -3.562 1.00 92.19 258 ASN A CA 1
ATOM 1982 C C . ASN A 1 258 ? 32.342 -5.309 -4.447 1.00 92.19 258 ASN A C 1
ATOM 1984 O O . ASN A 1 258 ? 33.404 -4.999 -5.008 1.00 92.19 258 ASN A O 1
ATOM 1988 N N . ASP A 1 259 ? 31.758 -6.490 -4.615 1.00 90.31 259 ASP A N 1
ATOM 1989 C CA . ASP A 1 259 ? 32.239 -7.607 -5.426 1.00 90.31 259 ASP A CA 1
ATOM 1990 C C . ASP A 1 259 ? 31.795 -7.551 -6.901 1.00 90.31 259 ASP A C 1
ATOM 1992 O O . ASP A 1 259 ? 32.241 -8.376 -7.699 1.00 90.31 259 ASP A O 1
ATOM 1996 N N . LYS A 1 260 ? 30.994 -6.550 -7.287 1.00 95.62 260 LYS A N 1
ATOM 1997 C CA . LYS A 1 260 ? 30.446 -6.377 -8.642 1.00 95.62 260 LYS A CA 1
ATOM 1998 C C . LYS A 1 260 ? 31.148 -5.277 -9.433 1.00 95.62 260 LYS A C 1
ATOM 2000 O O . LYS A 1 260 ? 32.007 -4.548 -8.912 1.00 95.62 260 LYS A O 1
ATOM 2005 N N . ASN A 1 261 ? 30.819 -5.167 -10.719 1.00 95.19 261 ASN A N 1
ATOM 2006 C CA . ASN A 1 261 ? 31.481 -4.264 -11.656 1.00 95.19 261 ASN A CA 1
ATOM 2007 C C . ASN A 1 261 ? 30.503 -3.405 -12.459 1.00 95.19 261 ASN A C 1
ATOM 2009 O O . ASN A 1 261 ? 29.400 -3.821 -12.797 1.00 95.19 261 ASN A O 1
ATOM 2013 N N . VAL A 1 262 ? 30.980 -2.214 -12.830 1.00 96.31 262 VAL A N 1
ATOM 2014 C CA . VAL A 1 262 ? 30.343 -1.375 -13.847 1.00 96.31 262 VAL A CA 1
ATOM 2015 C C . VAL A 1 262 ? 31.105 -1.548 -15.157 1.00 96.31 262 VAL A C 1
ATOM 2017 O O . VAL A 1 262 ? 32.316 -1.313 -15.211 1.00 96.31 262 VAL A O 1
ATOM 2020 N N . THR A 1 263 ? 30.405 -1.971 -16.204 1.00 96.88 263 THR A N 1
ATOM 2021 C CA . THR A 1 263 ? 30.945 -2.125 -17.556 1.00 96.88 263 THR A CA 1
ATOM 2022 C C . THR A 1 263 ? 30.456 -0.986 -18.433 1.00 96.88 263 THR A C 1
ATOM 2024 O O . THR A 1 263 ? 29.261 -0.723 -18.504 1.00 96.88 263 THR A O 1
ATOM 2027 N N . TRP A 1 264 ? 31.386 -0.339 -19.130 1.00 96.12 264 TRP A N 1
ATOM 2028 C CA . TRP A 1 264 ? 31.106 0.824 -19.964 1.00 96.12 264 TRP A CA 1
ATOM 2029 C C . TRP A 1 264 ? 31.233 0.481 -21.446 1.00 96.12 264 TRP A C 1
ATOM 2031 O O . TRP A 1 264 ? 32.235 -0.099 -21.879 1.00 96.12 264 TRP A O 1
ATOM 2041 N N . GLY A 1 265 ? 30.233 0.882 -22.219 1.00 91.69 265 GLY A N 1
ATOM 2042 C CA . GLY A 1 265 ? 30.263 0.927 -23.668 1.00 91.69 265 GLY A CA 1
ATOM 2043 C C . GLY A 1 265 ? 31.118 2.080 -24.196 1.00 91.69 265 GLY A C 1
ATOM 2044 O O . GLY A 1 265 ? 31.821 2.788 -23.472 1.00 91.69 265 GLY A O 1
ATOM 2045 N N . LYS A 1 266 ? 31.075 2.266 -25.508 1.00 88.62 266 LYS A N 1
ATOM 2046 C CA . LYS A 1 266 ? 31.738 3.356 -26.227 1.00 88.62 266 LYS A CA 1
ATOM 2047 C C . LYS A 1 266 ? 30.902 4.627 -26.162 1.00 88.62 266 LYS A C 1
ATOM 2049 O O . LYS A 1 266 ? 29.681 4.572 -26.249 1.00 88.62 266 LYS A O 1
ATOM 2054 N N . ASP A 1 267 ? 31.575 5.775 -26.119 1.00 87.50 267 ASP A N 1
ATOM 2055 C CA . ASP A 1 267 ? 30.927 7.089 -26.205 1.00 87.50 267 ASP A CA 1
ATOM 2056 C C . ASP A 1 267 ? 29.835 7.289 -25.123 1.00 87.50 267 ASP A C 1
ATOM 2058 O O . ASP A 1 267 ? 28.757 7.807 -25.408 1.00 87.50 267 ASP A O 1
ATOM 2062 N N . VAL A 1 268 ? 30.108 6.840 -23.888 1.00 89.88 268 VAL A N 1
ATOM 2063 C CA . VAL A 1 268 ? 29.252 7.076 -22.713 1.00 89.88 268 VAL A CA 1
ATOM 2064 C C . VAL A 1 268 ? 29.623 8.400 -22.049 1.00 89.88 268 VAL A C 1
ATOM 2066 O O . VAL A 1 268 ? 30.788 8.636 -21.723 1.00 89.88 268 VAL A O 1
ATOM 2069 N N . GLU A 1 269 ? 28.623 9.240 -21.803 1.00 91.75 269 GLU A N 1
ATOM 2070 C CA . GLU A 1 269 ? 28.754 10.465 -21.018 1.00 91.75 269 GLU A CA 1
ATOM 2071 C C . GLU A 1 269 ? 28.254 10.196 -19.595 1.00 91.75 269 GLU A C 1
ATOM 2073 O O . GLU A 1 269 ? 27.065 9.981 -19.380 1.00 91.75 269 GLU A O 1
ATOM 2078 N N . PHE A 1 270 ? 29.162 10.187 -18.619 1.00 95.12 270 PHE A N 1
ATOM 2079 C CA . PHE A 1 270 ? 28.838 9.944 -17.213 1.00 95.12 270 PHE A CA 1
ATOM 2080 C C . PHE A 1 270 ? 29.228 11.142 -16.347 1.00 95.12 270 PHE A C 1
ATOM 2082 O O . PHE A 1 270 ? 30.377 11.587 -16.370 1.00 95.12 270 PHE A O 1
ATOM 2089 N N . SER A 1 271 ? 28.268 11.645 -15.572 1.00 96.38 271 SER A N 1
ATOM 2090 C CA . SER A 1 271 ? 28.440 12.717 -14.594 1.00 96.38 271 SER A CA 1
ATOM 2091 C C . SER A 1 271 ? 27.966 12.252 -13.215 1.00 96.38 271 SER A C 1
ATOM 2093 O O . SER A 1 271 ? 26.814 12.473 -12.840 1.00 96.38 271 SER A O 1
ATOM 2095 N N . GLY A 1 272 ? 28.872 11.639 -12.456 1.00 95.75 272 GLY A N 1
ATOM 2096 C CA . GLY A 1 272 ? 28.654 11.187 -11.083 1.00 95.75 272 GLY A CA 1
ATOM 2097 C C . GLY A 1 272 ? 29.805 10.313 -10.590 1.00 95.75 272 GLY A C 1
ATOM 2098 O O . GLY A 1 272 ? 30.857 10.251 -11.232 1.00 95.75 272 GLY A O 1
ATOM 2099 N N . ASP A 1 273 ? 29.596 9.626 -9.467 1.00 97.50 273 ASP A N 1
ATOM 2100 C CA . ASP A 1 273 ? 30.568 8.701 -8.881 1.00 97.50 273 ASP A CA 1
ATOM 2101 C C . ASP A 1 273 ? 30.081 7.245 -8.924 1.00 97.50 273 ASP A C 1
ATOM 2103 O O . ASP A 1 273 ? 28.888 6.963 -8.809 1.00 97.50 273 ASP A O 1
ATOM 2107 N N . VAL A 1 274 ? 31.022 6.300 -9.042 1.00 97.19 274 VAL A N 1
ATOM 2108 C CA . VAL A 1 274 ? 30.764 4.871 -8.800 1.00 97.19 274 VAL A CA 1
ATOM 2109 C C . VAL A 1 274 ? 31.158 4.544 -7.362 1.00 97.19 274 VAL A C 1
ATOM 2111 O O . VAL A 1 274 ? 32.338 4.567 -7.007 1.00 97.19 274 VAL A O 1
ATOM 2114 N N . ILE A 1 275 ? 30.168 4.226 -6.535 1.00 97.56 275 ILE A N 1
ATOM 2115 C CA . ILE A 1 275 ? 30.293 4.006 -5.098 1.00 97.56 275 ILE A CA 1
ATOM 2116 C C . ILE A 1 275 ? 30.078 2.520 -4.811 1.00 97.56 275 ILE A C 1
ATOM 2118 O O . ILE A 1 275 ? 28.982 1.984 -4.952 1.00 97.56 275 ILE A O 1
ATOM 2122 N N . LYS A 1 276 ? 31.145 1.845 -4.378 1.00 96.44 276 LYS A N 1
ATOM 2123 C CA . LYS A 1 276 ? 31.077 0.448 -3.941 1.00 96.44 276 LYS A CA 1
ATOM 2124 C C . LYS A 1 276 ? 30.659 0.359 -2.478 1.00 96.44 276 LYS A C 1
ATOM 2126 O O . LYS A 1 276 ? 31.296 0.976 -1.624 1.00 96.44 276 LYS A O 1
ATOM 2131 N N . MET A 1 277 ? 29.639 -0.440 -2.189 1.00 95.25 277 MET A N 1
ATOM 2132 C CA . MET A 1 277 ? 29.078 -0.615 -0.846 1.00 95.25 277 MET A CA 1
ATOM 2133 C C . MET A 1 277 ? 29.100 -2.083 -0.415 1.00 95.25 277 MET A C 1
ATOM 2135 O O . MET A 1 277 ? 29.217 -2.988 -1.241 1.00 95.25 277 MET A O 1
ATOM 2139 N N . ASN A 1 278 ? 29.014 -2.332 0.893 1.00 93.56 278 ASN A N 1
ATOM 2140 C CA . ASN A 1 278 ? 28.706 -3.673 1.384 1.00 93.56 278 ASN A CA 1
ATOM 2141 C C . ASN A 1 278 ? 27.320 -4.088 0.839 1.00 93.56 278 ASN A C 1
ATOM 2143 O O . ASN A 1 278 ? 26.413 -3.254 0.895 1.00 93.56 278 ASN A O 1
ATOM 2147 N N . PRO A 1 279 ? 27.146 -5.321 0.319 1.00 89.88 279 PRO A N 1
ATOM 2148 C CA . PRO A 1 279 ? 25.851 -5.815 -0.143 1.00 89.88 279 PRO A CA 1
ATOM 2149 C C . PRO A 1 279 ? 24.708 -5.606 0.853 1.00 89.88 279 PRO A C 1
ATOM 2151 O O . PRO A 1 279 ? 23.641 -5.185 0.432 1.00 89.88 279 PRO A O 1
ATOM 2154 N N . ASP A 1 280 ? 24.934 -5.814 2.154 1.00 86.62 280 ASP A N 1
ATOM 2155 C CA . ASP A 1 280 ? 23.888 -5.660 3.176 1.00 86.62 280 ASP A CA 1
ATOM 2156 C C . ASP A 1 280 ? 23.469 -4.187 3.343 1.00 86.62 280 ASP A C 1
ATOM 2158 O O . ASP A 1 280 ? 22.283 -3.872 3.418 1.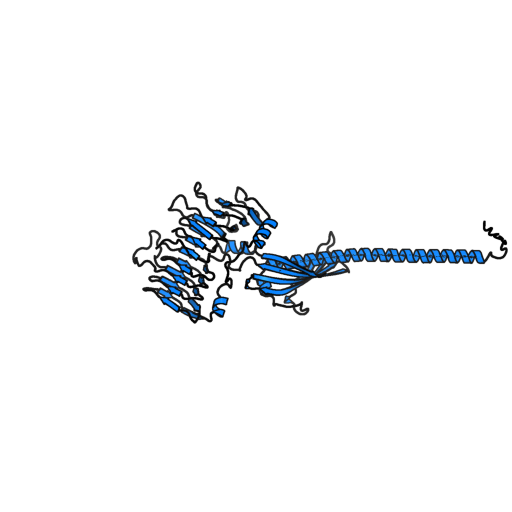00 86.62 280 ASP A O 1
ATOM 2162 N N . ASP A 1 281 ? 24.440 -3.265 3.340 1.00 87.38 281 ASP A N 1
ATOM 2163 C CA . ASP A 1 281 ? 24.179 -1.824 3.453 1.00 87.38 281 ASP A CA 1
ATOM 2164 C C . ASP A 1 281 ? 23.472 -1.286 2.199 1.00 87.38 281 ASP A C 1
ATOM 2166 O O . ASP A 1 281 ? 22.607 -0.419 2.295 1.00 87.38 281 ASP A O 1
ATOM 2170 N N . LEU A 1 282 ? 23.837 -1.793 1.016 1.00 87.81 282 LEU A N 1
ATOM 2171 C CA . LEU A 1 282 ? 23.188 -1.431 -0.245 1.00 87.81 282 LEU A CA 1
ATOM 2172 C C . LEU A 1 282 ? 21.785 -2.035 -0.353 1.00 87.81 282 LEU A C 1
ATOM 2174 O O . LEU A 1 282 ? 20.854 -1.351 -0.774 1.00 87.81 282 LEU A O 1
ATOM 2178 N N . ALA A 1 283 ? 21.619 -3.288 0.074 1.00 83.19 283 ALA A N 1
ATOM 2179 C CA . ALA A 1 283 ? 20.327 -3.962 0.122 1.00 83.19 283 ALA A CA 1
ATOM 2180 C C . ALA A 1 283 ? 19.354 -3.258 1.0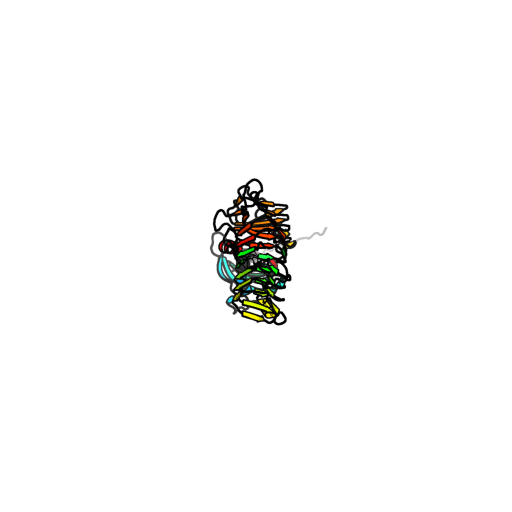70 1.00 83.19 283 ALA A C 1
ATOM 2182 O O . ALA A 1 283 ? 18.162 -3.302 0.817 1.00 83.19 283 ALA A O 1
ATOM 2183 N N . ALA A 1 284 ? 19.841 -2.568 2.107 1.00 79.00 284 ALA A N 1
ATOM 2184 C CA . ALA A 1 284 ? 19.010 -1.739 2.979 1.00 79.00 284 ALA A CA 1
ATOM 2185 C C . ALA A 1 284 ? 18.547 -0.413 2.332 1.00 79.00 284 ALA A C 1
ATOM 2187 O O . ALA A 1 284 ? 17.612 0.216 2.829 1.00 79.00 284 ALA A O 1
ATOM 2188 N N . LEU A 1 285 ? 19.202 0.045 1.256 1.00 80.94 285 LEU A N 1
ATOM 2189 C CA . LEU A 1 285 ? 18.800 1.240 0.495 1.00 80.94 285 LEU A CA 1
ATOM 2190 C C . LEU A 1 285 ? 17.792 0.913 -0.612 1.00 80.94 285 LEU A C 1
ATOM 2192 O O . LEU A 1 285 ? 16.931 1.735 -0.941 1.00 80.94 285 LEU A O 1
ATOM 2196 N N . ILE A 1 286 ? 17.899 -0.287 -1.177 1.00 78.25 286 ILE A N 1
ATOM 2197 C CA . ILE A 1 286 ? 16.914 -0.850 -2.095 1.00 78.25 286 ILE A CA 1
ATOM 2198 C C . ILE A 1 286 ? 15.733 -1.331 -1.240 1.00 78.25 286 ILE A C 1
ATOM 2200 O O . ILE A 1 286 ? 15.965 -1.959 -0.213 1.00 78.25 286 ILE A O 1
ATOM 2204 N N . PRO A 1 287 ? 14.469 -1.024 -1.579 1.00 67.75 287 PRO A N 1
ATOM 2205 C CA . PRO A 1 287 ? 13.333 -1.532 -0.809 1.00 67.75 287 PRO A CA 1
ATOM 2206 C C . PRO A 1 287 ? 13.450 -3.041 -0.554 1.00 67.75 287 PRO A C 1
ATOM 2208 O O . PRO A 1 287 ? 13.739 -3.807 -1.473 1.00 67.75 287 PRO A O 1
ATOM 2211 N N . ASP A 1 288 ? 13.259 -3.445 0.705 1.00 56.59 288 ASP A N 1
ATOM 2212 C CA . ASP A 1 288 ? 13.558 -4.791 1.235 1.00 56.59 288 ASP A CA 1
ATOM 2213 C C . ASP A 1 288 ? 12.590 -5.891 0.749 1.00 56.59 288 ASP A C 1
ATOM 2215 O O . ASP A 1 288 ? 12.556 -7.018 1.245 1.00 56.59 288 ASP A O 1
ATOM 2219 N N . ASP A 1 289 ? 11.812 -5.586 -0.280 1.00 54.47 289 ASP A N 1
ATOM 2220 C CA . ASP A 1 289 ? 10.882 -6.505 -0.901 1.00 54.47 289 ASP A CA 1
ATOM 2221 C C . ASP A 1 289 ? 11.663 -7.384 -1.890 1.00 54.47 289 ASP A C 1
ATOM 2223 O O . ASP A 1 289 ? 11.608 -7.224 -3.108 1.00 54.47 289 ASP A O 1
ATOM 2227 N N . SER A 1 290 ? 12.395 -8.363 -1.353 1.00 46.06 290 SER A N 1
ATOM 2228 C CA . SER A 1 290 ? 12.911 -9.525 -2.110 1.00 46.06 290 SER A CA 1
ATOM 2229 C C . SER A 1 290 ? 11.811 -10.309 -2.856 1.00 46.06 290 SER A C 1
ATOM 2231 O O . SER A 1 290 ? 12.085 -11.266 -3.570 1.00 46.06 290 SER A O 1
ATOM 2233 N N . VAL A 1 291 ? 10.543 -9.912 -2.713 1.00 62.81 291 VAL A N 1
ATOM 2234 C CA . VAL A 1 291 ? 9.377 -10.523 -3.343 1.00 62.81 291 VAL A CA 1
ATOM 2235 C C . VAL A 1 291 ? 8.497 -9.410 -3.898 1.00 62.81 291 VAL A C 1
ATOM 2237 O O . VAL A 1 291 ? 8.212 -8.442 -3.195 1.00 62.81 291 VAL A O 1
ATOM 2240 N N . PHE A 1 292 ? 8.041 -9.553 -5.145 1.00 73.94 292 PHE A N 1
ATOM 2241 C CA . PHE A 1 292 ? 7.031 -8.664 -5.706 1.00 73.94 292 PHE A CA 1
ATOM 2242 C C . PHE A 1 292 ? 5.838 -8.526 -4.734 1.00 73.94 292 PHE A C 1
ATOM 2244 O O . PHE A 1 292 ? 5.356 -9.532 -4.205 1.00 73.94 292 PHE A O 1
ATOM 2251 N N . PRO A 1 293 ? 5.352 -7.303 -4.473 1.00 75.19 293 PRO A N 1
ATOM 2252 C CA . PRO A 1 293 ? 4.337 -7.046 -3.457 1.00 75.19 293 PRO A CA 1
ATOM 2253 C C . PRO A 1 293 ? 3.029 -7.786 -3.781 1.00 75.19 293 PRO A C 1
ATOM 2255 O O . PRO A 1 293 ? 2.290 -7.397 -4.684 1.00 75.19 293 PRO A O 1
ATOM 2258 N N . ASP A 1 294 ? 2.710 -8.854 -3.038 1.00 80.38 294 ASP A N 1
ATOM 2259 C CA . ASP A 1 294 ? 1.484 -9.649 -3.231 1.00 80.38 294 ASP A CA 1
ATOM 2260 C C . ASP A 1 294 ? 0.282 -9.023 -2.503 1.00 80.38 294 ASP A C 1
ATOM 2262 O O . ASP A 1 294 ? -0.185 -9.493 -1.458 1.00 80.38 294 ASP A O 1
ATOM 2266 N N . LEU A 1 295 ? -0.237 -7.930 -3.070 1.00 81.38 295 LEU A N 1
ATOM 2267 C CA . LEU A 1 295 ? -1.435 -7.248 -2.576 1.00 81.38 295 LEU A CA 1
ATOM 2268 C C . LEU A 1 295 ? -2.677 -8.130 -2.618 1.00 81.38 295 LEU A C 1
ATOM 2270 O O . LEU A 1 295 ? -3.555 -8.001 -1.765 1.00 81.38 295 LEU A O 1
ATOM 2274 N N . LEU A 1 296 ? -2.750 -9.020 -3.606 1.00 88.38 296 LEU A N 1
ATOM 2275 C CA . LEU A 1 296 ? -3.921 -9.835 -3.910 1.00 88.38 296 LEU A CA 1
ATOM 2276 C C . LEU A 1 296 ? -3.648 -11.321 -3.648 1.00 88.38 296 LEU A C 1
ATOM 2278 O O . LEU A 1 296 ? -4.009 -12.195 -4.440 1.00 88.38 296 LEU A O 1
ATOM 2282 N N . SER A 1 297 ? -3.000 -11.621 -2.520 1.00 86.81 297 SER A N 1
ATOM 2283 C CA . SER A 1 297 ? -2.991 -12.974 -1.951 1.00 86.81 297 SER A CA 1
ATOM 2284 C C . SER A 1 297 ? -4.422 -13.469 -1.702 1.00 86.81 297 SER A C 1
ATOM 2286 O O . SER A 1 297 ? -5.330 -12.660 -1.505 1.00 86.81 297 SER A O 1
ATOM 2288 N N . ASP A 1 298 ? -4.636 -14.786 -1.663 1.00 87.94 298 ASP A N 1
ATOM 2289 C CA . ASP A 1 298 ? -5.976 -15.366 -1.466 1.00 87.94 298 ASP A CA 1
ATOM 2290 C C . ASP A 1 298 ? -6.668 -14.832 -0.195 1.00 87.94 298 ASP A C 1
ATOM 2292 O O . ASP A 1 298 ? -7.868 -14.557 -0.200 1.00 87.94 298 ASP A O 1
ATOM 2296 N N . GLU A 1 299 ? -5.908 -14.628 0.890 1.00 83.81 299 GLU A N 1
ATOM 2297 C CA . GLU A 1 299 ? -6.424 -14.050 2.140 1.00 83.81 299 GLU A CA 1
ATOM 2298 C C . GLU A 1 299 ? -6.843 -12.583 1.961 1.00 83.81 299 GLU A C 1
ATOM 2300 O O . GLU A 1 299 ? -7.935 -12.201 2.391 1.00 83.81 299 GLU A O 1
ATOM 2305 N N . ASN A 1 300 ? -6.016 -11.771 1.295 1.00 83.81 300 ASN A N 1
ATOM 2306 C CA . ASN A 1 300 ? -6.314 -10.358 1.053 1.00 83.81 300 ASN A CA 1
ATOM 2307 C C . ASN A 1 300 ? -7.495 -10.190 0.094 1.00 83.81 300 ASN A C 1
ATOM 2309 O O . ASN A 1 300 ? -8.345 -9.327 0.301 1.00 83.81 300 ASN A O 1
ATOM 2313 N N . LEU A 1 301 ? -7.582 -11.027 -0.938 1.00 89.69 301 LEU A N 1
ATOM 2314 C CA . LEU A 1 301 ? -8.693 -10.997 -1.876 1.00 89.69 301 LEU A CA 1
ATOM 2315 C C . LEU A 1 301 ? -10.014 -11.328 -1.180 1.00 89.69 301 LEU A C 1
ATOM 2317 O O . LEU A 1 301 ? -11.006 -10.625 -1.366 1.00 89.69 301 LEU A O 1
ATOM 2321 N N . GLU A 1 302 ? -10.029 -12.369 -0.346 1.00 88.81 302 GLU A N 1
ATOM 2322 C CA . GLU A 1 302 ? -11.190 -12.714 0.476 1.00 88.81 302 GLU A CA 1
ATOM 2323 C C . GLU A 1 302 ? -11.552 -11.606 1.466 1.00 88.81 302 GLU A C 1
ATOM 2325 O O . GLU A 1 302 ? -12.730 -11.415 1.781 1.00 88.81 302 GLU A O 1
ATOM 2330 N N . TRP A 1 303 ? -10.559 -10.868 1.962 1.00 85.56 303 TRP A N 1
ATOM 2331 C CA . TRP A 1 303 ? -10.799 -9.687 2.776 1.00 85.56 303 TRP A CA 1
ATOM 2332 C C . TRP A 1 303 ? -11.473 -8.581 1.960 1.00 85.56 303 TRP A C 1
ATOM 2334 O O . TRP A 1 303 ? -12.521 -8.096 2.386 1.00 85.56 303 TRP A O 1
ATOM 2344 N N . TYR A 1 304 ? -10.952 -8.234 0.779 1.00 88.75 304 TYR A N 1
ATOM 2345 C CA . TYR A 1 304 ? -11.561 -7.225 -0.093 1.00 88.75 304 TYR A CA 1
ATOM 2346 C C . TYR A 1 304 ? -12.987 -7.623 -0.486 1.00 88.75 304 TYR A C 1
ATOM 2348 O O . TYR A 1 304 ? -13.900 -6.814 -0.369 1.00 88.75 304 TYR A O 1
ATOM 2356 N N . ARG A 1 305 ? -13.216 -8.897 -0.822 1.00 92.88 305 ARG A N 1
ATOM 2357 C CA . ARG A 1 305 ? -14.547 -9.446 -1.126 1.00 92.88 305 ARG A CA 1
ATOM 2358 C C . ARG A 1 305 ? -15.548 -9.266 0.021 1.00 92.88 305 ARG A C 1
ATOM 2360 O O . ARG A 1 305 ? -16.737 -9.159 -0.239 1.00 92.88 305 ARG A O 1
ATOM 2367 N N . LYS A 1 306 ? -15.103 -9.295 1.282 1.00 89.94 306 LYS A N 1
ATOM 2368 C CA . LYS A 1 306 ? -15.977 -9.185 2.470 1.00 89.94 306 LYS A CA 1
ATOM 2369 C C . LYS A 1 306 ? -16.154 -7.756 2.971 1.00 89.94 306 LYS A C 1
ATOM 2371 O O . LYS A 1 306 ? -17.150 -7.489 3.637 1.00 89.94 306 LYS A O 1
ATOM 2376 N N . ASN A 1 307 ? -15.182 -6.887 2.705 1.00 85.00 307 ASN A N 1
ATOM 2377 C CA . ASN A 1 307 ? -15.111 -5.532 3.254 1.00 85.00 307 ASN A CA 1
ATOM 2378 C C . ASN A 1 307 ? -15.271 -4.443 2.185 1.00 85.00 307 ASN A C 1
ATOM 2380 O O . ASN A 1 307 ? -15.084 -3.275 2.499 1.00 85.00 307 ASN A O 1
ATOM 2384 N N . ALA A 1 308 ? -15.589 -4.802 0.940 1.00 90.06 308 ALA A N 1
ATOM 2385 C CA . ALA A 1 308 ? -15.895 -3.822 -0.089 1.00 90.06 308 ALA A CA 1
ATOM 2386 C C . ALA A 1 308 ? -17.191 -3.070 0.222 1.00 90.06 308 ALA A C 1
ATOM 2388 O O . ALA A 1 308 ? -18.200 -3.674 0.606 1.00 90.06 308 ALA A O 1
ATOM 2389 N N . ASP A 1 309 ? -17.144 -1.761 0.002 1.00 91.44 309 ASP A N 1
ATOM 2390 C CA . ASP A 1 309 ? -18.276 -0.850 0.130 1.00 91.44 309 ASP A CA 1
ATOM 2391 C C . ASP A 1 309 ? -19.236 -1.014 -1.058 1.00 91.44 309 ASP A C 1
ATOM 2393 O O . ASP A 1 309 ? -20.458 -0.933 -0.908 1.00 91.44 309 ASP A O 1
ATOM 2397 N N . PHE A 1 310 ? -18.681 -1.320 -2.237 1.00 96.00 310 PHE A N 1
ATOM 2398 C CA . PHE A 1 310 ? -19.408 -1.406 -3.500 1.00 96.00 310 PHE A CA 1
ATOM 2399 C C . PHE A 1 310 ? -19.031 -2.666 -4.290 1.00 96.00 310 PHE A C 1
ATOM 2401 O O . PHE A 1 310 ? -17.892 -3.128 -4.254 1.00 96.00 310 PHE A O 1
ATOM 2408 N N . TYR A 1 311 ? -19.986 -3.204 -5.053 1.00 97.50 311 TYR A N 1
ATOM 2409 C CA . TYR A 1 311 ? -19.800 -4.411 -5.882 1.00 97.50 311 TYR A CA 1
ATOM 2410 C C . TYR A 1 311 ? -20.110 -4.180 -7.368 1.00 97.50 311 TYR A C 1
ATOM 2412 O O . TYR A 1 311 ? -20.096 -5.112 -8.169 1.00 97.50 311 TYR A O 1
ATOM 2420 N N . GLU A 1 312 ? -20.405 -2.937 -7.746 1.00 97.06 312 GLU A N 1
ATOM 2421 C CA . GLU A 1 312 ? -20.736 -2.534 -9.111 1.00 97.06 312 GLU A CA 1
ATOM 2422 C C . GLU A 1 312 ? -20.046 -1.201 -9.421 1.00 97.06 312 GLU A C 1
ATOM 2424 O O . GLU A 1 312 ? -19.879 -0.362 -8.536 1.00 97.06 312 GLU A O 1
ATOM 2429 N N . ILE A 1 313 ? -19.631 -1.010 -10.676 1.00 97.38 313 ILE A N 1
ATOM 2430 C CA . ILE A 1 313 ? -19.016 0.240 -11.137 1.00 97.38 313 ILE A CA 1
ATOM 2431 C C . ILE A 1 313 ? -20.121 1.202 -11.594 1.00 97.38 313 ILE A C 1
ATOM 2433 O O . ILE A 1 313 ? -20.966 0.789 -12.393 1.00 97.38 313 ILE A O 1
ATOM 2437 N N . PRO A 1 314 ? -20.119 2.472 -11.150 1.00 96.44 314 PRO A N 1
ATOM 2438 C CA . PRO A 1 314 ? -21.088 3.456 -11.613 1.00 96.44 314 PRO A CA 1
ATOM 2439 C C . PRO A 1 314 ? -20.930 3.725 -13.117 1.00 96.44 314 PRO A C 1
ATOM 2441 O O . PRO A 1 314 ? -19.821 3.929 -13.614 1.00 96.44 314 PRO A O 1
ATOM 2444 N N . ASP A 1 315 ? -22.049 3.759 -13.847 1.00 94.19 315 ASP A N 1
ATOM 2445 C CA . ASP A 1 315 ? -22.079 3.949 -15.310 1.00 94.19 315 ASP A CA 1
ATOM 2446 C C . ASP A 1 315 ? -21.408 5.256 -15.773 1.00 94.19 315 ASP A C 1
ATOM 2448 O O . ASP A 1 315 ? -20.908 5.348 -16.899 1.00 94.19 315 ASP A O 1
ATOM 2452 N N . ASP A 1 316 ? -21.432 6.283 -14.924 1.00 93.62 316 ASP A N 1
ATOM 2453 C CA . ASP A 1 316 ? -20.868 7.608 -15.177 1.00 93.62 316 ASP A CA 1
ATOM 2454 C C . ASP A 1 316 ? -19.447 7.788 -14.623 1.00 93.62 316 ASP A C 1
ATOM 2456 O O . ASP A 1 316 ? -18.865 8.849 -14.838 1.00 93.62 316 ASP A O 1
ATOM 2460 N N . LEU A 1 317 ? -18.882 6.759 -13.977 1.00 96.12 317 LEU A N 1
ATOM 2461 C CA . LEU A 1 317 ? -17.573 6.782 -13.316 1.00 96.12 317 LEU A CA 1
ATOM 2462 C C . LEU A 1 317 ? -17.444 7.871 -12.233 1.00 96.12 317 LEU A C 1
ATOM 2464 O O . LEU A 1 317 ? -16.340 8.341 -11.956 1.00 96.12 317 LEU A O 1
ATOM 2468 N N . ASN A 1 318 ? -18.557 8.269 -11.609 1.00 96.69 318 ASN A N 1
ATOM 2469 C CA . ASN A 1 318 ? -18.539 9.109 -10.414 1.00 96.69 318 ASN A CA 1
ATOM 2470 C C . ASN A 1 318 ? -18.445 8.213 -9.178 1.00 96.69 318 ASN A C 1
ATOM 2472 O O . ASN A 1 318 ? -19.446 7.671 -8.709 1.00 96.69 318 ASN A O 1
ATOM 2476 N N . PHE A 1 319 ? -17.228 8.021 -8.682 1.00 95.25 319 PHE A N 1
ATOM 2477 C CA . PHE A 1 319 ? -16.949 7.113 -7.583 1.00 95.25 319 PHE A CA 1
ATOM 2478 C C . PHE A 1 319 ? -17.174 7.774 -6.220 1.00 95.25 319 PHE A C 1
ATOM 2480 O O . PHE A 1 319 ? -16.653 8.850 -5.927 1.00 95.25 319 PHE A O 1
ATOM 2487 N N . GLU A 1 320 ? -17.910 7.088 -5.349 1.00 92.56 320 GLU A N 1
ATOM 2488 C CA . GLU A 1 320 ? -17.883 7.347 -3.908 1.00 92.56 320 GLU A CA 1
ATOM 2489 C C . GLU A 1 320 ? -16.567 6.853 -3.290 1.00 92.56 320 GLU A C 1
ATOM 2491 O O . GLU A 1 320 ? -15.974 5.889 -3.783 1.00 92.56 320 GLU A O 1
ATOM 2496 N N . GLU A 1 321 ? -16.134 7.499 -2.202 1.00 89.19 321 GLU A N 1
ATOM 2497 C CA . GLU A 1 321 ? -14.930 7.112 -1.463 1.00 89.19 321 GLU A CA 1
ATOM 2498 C C . GLU A 1 321 ? -15.076 5.717 -0.853 1.00 89.19 321 GLU A C 1
ATOM 2500 O O . GLU A 1 321 ? -15.934 5.504 0.001 1.00 89.19 321 GLU A O 1
ATOM 2505 N N . GLY A 1 322 ? -14.242 4.771 -1.293 1.00 86.62 322 GLY A N 1
ATOM 2506 C CA . GLY A 1 322 ? -14.252 3.413 -0.752 1.00 86.62 322 GLY A CA 1
ATOM 2507 C C . GLY A 1 322 ? -13.621 2.354 -1.652 1.00 86.62 322 GLY A C 1
ATOM 2508 O O . GLY A 1 322 ? -12.876 2.643 -2.597 1.00 86.62 322 GLY A O 1
ATOM 2509 N N . ILE A 1 323 ? -13.924 1.101 -1.320 1.00 90.75 323 ILE A N 1
ATOM 2510 C CA . ILE A 1 323 ? -13.445 -0.099 -2.003 1.00 90.75 323 ILE A CA 1
ATOM 2511 C C . ILE A 1 323 ? -14.559 -0.671 -2.883 1.00 90.75 323 ILE A C 1
ATOM 2513 O O . ILE A 1 323 ? -15.633 -1.034 -2.402 1.00 90.75 323 ILE A O 1
ATOM 2517 N N . TYR A 1 324 ? -14.262 -0.827 -4.169 1.00 95.81 324 TYR A N 1
ATOM 2518 C CA . TYR A 1 324 ? -15.117 -1.495 -5.146 1.00 95.81 324 TYR A CA 1
ATOM 2519 C C . TYR A 1 324 ? -14.554 -2.886 -5.413 1.00 95.81 324 TYR A C 1
ATOM 2521 O O . TYR A 1 324 ? -13.403 -2.999 -5.824 1.00 95.81 324 TYR A O 1
ATOM 2529 N N . PHE A 1 325 ? -15.336 -3.944 -5.218 1.00 97.06 325 PHE A N 1
ATOM 2530 C CA . PHE A 1 325 ? -14.912 -5.310 -5.523 1.00 97.06 325 PHE A CA 1
ATOM 2531 C C . PHE A 1 325 ? -15.706 -5.896 -6.685 1.00 97.06 325 PHE A C 1
ATOM 2533 O O . PHE A 1 325 ? -16.920 -6.068 -6.599 1.00 97.06 325 PHE A O 1
ATOM 2540 N N . ILE A 1 326 ? -15.006 -6.255 -7.757 1.00 98.25 326 ILE A N 1
ATOM 2541 C CA . ILE A 1 326 ? -15.589 -6.822 -8.972 1.00 98.25 326 ILE A CA 1
ATOM 2542 C C . ILE A 1 326 ? -15.154 -8.283 -9.105 1.00 98.25 326 ILE A C 1
ATOM 2544 O O . ILE A 1 326 ? -13.973 -8.586 -9.280 1.00 98.25 326 ILE A O 1
ATOM 2548 N N . ASP A 1 327 ? -16.124 -9.199 -9.027 1.00 97.75 327 ASP A N 1
ATOM 2549 C CA . ASP A 1 327 ? -15.901 -10.638 -9.211 1.00 97.75 327 ASP A CA 1
ATOM 2550 C C . ASP A 1 327 ? -16.020 -11.012 -10.696 1.00 97.75 327 ASP A C 1
ATOM 2552 O O . ASP A 1 327 ? -17.086 -11.398 -11.179 1.00 97.75 327 ASP A O 1
ATOM 2556 N N . GLY A 1 328 ? -14.926 -10.837 -11.434 1.00 97.81 328 GLY A N 1
ATOM 2557 C CA . GLY A 1 328 ? -14.839 -11.110 -12.865 1.00 97.81 328 GLY A CA 1
ATOM 2558 C C . GLY A 1 328 ? -14.014 -10.066 -13.607 1.00 97.81 328 GLY A C 1
ATOM 2559 O O . GLY A 1 328 ? -13.323 -9.249 -13.004 1.00 97.81 328 GLY A O 1
ATOM 2560 N N . ASP A 1 329 ? -14.091 -10.095 -14.935 1.00 98.12 329 ASP A N 1
ATOM 2561 C CA . ASP A 1 329 ? -13.364 -9.156 -15.785 1.00 98.12 329 ASP A CA 1
ATOM 2562 C C . ASP A 1 329 ? -14.021 -7.770 -15.791 1.00 98.12 329 ASP A C 1
ATOM 2564 O O . ASP A 1 329 ? -15.248 -7.638 -15.799 1.00 98.12 329 ASP A O 1
ATOM 2568 N N . LEU A 1 330 ? -13.194 -6.729 -15.875 1.00 97.50 330 LEU A N 1
ATOM 2569 C CA . LEU A 1 330 ? -13.631 -5.339 -15.890 1.00 97.50 330 LEU A CA 1
ATOM 2570 C C . LEU A 1 330 ? -13.074 -4.594 -17.107 1.00 97.50 330 LEU A C 1
ATOM 2572 O O . LEU A 1 330 ? -11.904 -4.723 -17.463 1.00 97.50 330 LEU A O 1
ATOM 2576 N N . SER A 1 331 ? -13.901 -3.757 -17.737 1.00 96.12 331 SER A N 1
ATOM 2577 C CA . SER A 1 331 ? -13.450 -2.833 -18.778 1.00 96.12 331 SER A CA 1
ATOM 2578 C C . SER A 1 331 ? -13.819 -1.398 -18.428 1.00 96.12 331 SER A C 1
ATOM 2580 O O . SER A 1 331 ? -14.986 -1.101 -18.184 1.00 96.12 331 SER A O 1
ATOM 2582 N N . LEU A 1 332 ? -12.822 -0.513 -18.439 1.00 95.12 332 LEU A N 1
ATOM 2583 C CA . LEU A 1 332 ? -12.957 0.885 -18.035 1.00 95.12 332 LEU A CA 1
ATOM 2584 C C . LEU A 1 332 ? -12.497 1.827 -19.148 1.00 95.12 332 LEU A C 1
ATOM 2586 O O . LEU A 1 332 ? -11.465 1.613 -19.784 1.00 95.12 332 LEU A O 1
ATOM 2590 N N . ALA A 1 333 ? -13.272 2.883 -19.391 1.00 94.25 333 ALA A N 1
ATOM 2591 C CA . ALA A 1 333 ? -12.929 3.950 -20.326 1.00 94.25 333 ALA A CA 1
ATOM 2592 C C . ALA A 1 333 ? -13.821 5.172 -20.084 1.00 94.25 333 ALA A C 1
ATOM 2594 O O . ALA A 1 333 ? -15.043 5.075 -20.227 1.00 94.25 333 ALA A O 1
ATOM 2595 N N . GLY A 1 334 ? -13.230 6.334 -19.822 1.00 94.00 334 GLY A N 1
ATOM 2596 C CA . GLY A 1 334 ? -13.967 7.571 -19.603 1.00 94.00 334 GLY A CA 1
ATOM 2597 C C . GLY A 1 334 ? -13.283 8.504 -18.614 1.00 94.00 334 GLY A C 1
ATOM 2598 O O . GLY A 1 334 ? -12.244 8.186 -18.049 1.00 94.00 334 GLY A O 1
ATOM 2599 N N . ILE A 1 335 ? -13.912 9.657 -18.418 1.00 95.31 335 ILE A N 1
ATOM 2600 C CA . ILE A 1 335 ? -13.515 10.597 -17.377 1.00 95.31 335 ILE A CA 1
ATOM 2601 C C . ILE A 1 335 ? -14.167 10.114 -16.085 1.00 95.31 335 ILE A C 1
ATOM 2603 O O . ILE A 1 335 ? -15.378 9.887 -16.099 1.00 95.31 335 ILE A O 1
ATOM 2607 N N . TYR A 1 336 ? -13.388 9.935 -15.027 1.00 96.06 336 TYR A N 1
ATOM 2608 C CA . TYR A 1 336 ? -13.888 9.570 -13.705 1.00 96.06 336 TYR A CA 1
ATOM 2609 C C . TYR A 1 336 ? -13.803 10.750 -12.739 1.00 96.06 336 TYR A C 1
ATOM 2611 O O . TYR A 1 336 ? -13.010 11.667 -12.946 1.00 96.06 336 TYR A O 1
ATOM 2619 N N . SER A 1 337 ? -14.602 10.713 -11.676 1.00 95.75 337 SER A N 1
ATOM 2620 C CA . SER A 1 337 ? -14.458 11.613 -10.531 1.00 95.75 337 SER A CA 1
ATOM 2621 C C . SER A 1 337 ? -14.528 10.848 -9.213 1.00 95.75 337 SER A C 1
ATOM 2623 O O . SER A 1 337 ? -15.009 9.714 -9.179 1.00 95.75 337 SER A O 1
ATOM 2625 N N . GLY A 1 338 ? -14.038 11.457 -8.137 1.00 92.31 338 GLY A N 1
ATOM 2626 C CA . GLY A 1 338 ? -13.981 10.864 -6.811 1.00 92.31 338 GLY A CA 1
ATOM 2627 C C . GLY A 1 338 ? -12.705 10.069 -6.541 1.00 92.31 338 GLY A C 1
ATOM 2628 O O . GLY A 1 338 ? -11.707 10.150 -7.262 1.00 92.31 338 GLY A O 1
ATOM 2629 N N . ARG A 1 339 ? -12.732 9.313 -5.439 1.00 90.31 339 ARG A N 1
ATOM 2630 C CA . ARG A 1 339 ? -11.577 8.568 -4.925 1.00 90.31 339 ARG A CA 1
ATOM 2631 C C . ARG A 1 339 ? -11.954 7.119 -4.710 1.00 90.31 339 ARG A C 1
ATOM 2633 O O . ARG A 1 339 ? -12.829 6.850 -3.906 1.00 90.31 339 ARG A O 1
ATOM 2640 N N . ALA A 1 340 ? -11.311 6.178 -5.384 1.00 92.31 340 ALA A N 1
ATOM 2641 C CA . ALA A 1 340 ? -11.686 4.776 -5.233 1.00 92.31 340 ALA A CA 1
ATOM 2642 C C . ALA A 1 340 ? -10.516 3.818 -5.397 1.00 92.31 340 ALA A C 1
ATOM 2644 O O . ALA A 1 340 ? -9.603 4.042 -6.192 1.00 92.31 340 ALA A O 1
ATOM 2645 N N . THR A 1 341 ? -10.616 2.699 -4.682 1.00 92.75 341 THR A N 1
ATOM 2646 C CA . THR A 1 341 ? -9.806 1.507 -4.929 1.00 92.75 341 THR A CA 1
ATOM 2647 C C . THR A 1 341 ? -10.700 0.441 -5.540 1.00 92.75 341 THR A C 1
ATOM 2649 O O . THR A 1 341 ? -11.612 -0.061 -4.885 1.00 92.75 341 THR A O 1
ATOM 2652 N N . ILE A 1 342 ? -10.444 0.082 -6.794 1.00 95.88 342 ILE A N 1
ATOM 2653 C CA . ILE A 1 342 ? -11.143 -0.992 -7.494 1.00 95.88 342 ILE A CA 1
ATOM 2654 C C . ILE A 1 342 ? -10.300 -2.260 -7.416 1.00 95.88 342 ILE A C 1
ATOM 2656 O O . ILE A 1 342 ? -9.190 -2.309 -7.935 1.00 95.88 342 ILE A O 1
ATOM 2660 N N . VAL A 1 343 ? -10.853 -3.305 -6.816 1.00 96.31 343 VAL A N 1
ATOM 2661 C CA . VAL A 1 343 ? -10.271 -4.642 -6.726 1.00 96.31 343 VAL A CA 1
ATOM 2662 C C . VAL A 1 343 ? -11.009 -5.563 -7.686 1.00 96.31 343 VAL A C 1
ATOM 2664 O O . VAL A 1 343 ? -12.228 -5.703 -7.610 1.00 96.31 343 VAL A O 1
ATOM 2667 N N . VAL A 1 344 ? -10.276 -6.199 -8.592 1.00 98.06 344 VAL A N 1
ATOM 2668 C CA . VAL A 1 344 ? -10.836 -7.008 -9.676 1.00 98.06 344 VAL A CA 1
ATOM 2669 C C . VAL A 1 344 ? -10.288 -8.428 -9.590 1.00 98.06 344 VAL A C 1
ATOM 2671 O O . VAL A 1 344 ? -9.099 -8.670 -9.814 1.00 98.06 344 VAL A O 1
ATOM 2674 N N . ASN A 1 345 ? -11.170 -9.385 -9.300 1.00 97.69 345 ASN A N 1
ATOM 2675 C CA . ASN A 1 345 ? -10.880 -10.818 -9.378 1.00 97.69 345 ASN A CA 1
ATOM 2676 C C . ASN A 1 345 ? -10.989 -11.303 -10.833 1.00 97.69 345 ASN A C 1
ATOM 2678 O O . ASN A 1 345 ? -11.869 -12.085 -11.193 1.00 97.69 345 ASN A O 1
ATOM 2682 N N . GLY A 1 346 ? -10.134 -10.760 -11.692 1.00 97.56 346 GLY A N 1
ATOM 2683 C CA . GLY A 1 346 ? -10.176 -10.999 -13.125 1.00 97.56 346 GLY A CA 1
ATOM 2684 C C . GLY A 1 346 ? -9.234 -10.079 -13.882 1.00 97.56 346 GLY A C 1
ATOM 2685 O O . GLY A 1 346 ? -8.340 -9.453 -13.306 1.00 97.56 346 GLY A O 1
ATOM 2686 N N . LYS A 1 347 ? -9.431 -10.021 -15.197 1.00 97.88 347 LYS A N 1
ATOM 2687 C CA . LYS A 1 347 ? -8.674 -9.161 -16.104 1.00 97.88 347 LYS A CA 1
ATOM 2688 C C . LYS A 1 347 ? -9.259 -7.753 -16.128 1.00 97.88 347 LYS A C 1
ATOM 2690 O O . LYS A 1 347 ? -10.473 -7.581 -16.225 1.00 97.88 347 LYS A O 1
ATOM 2695 N N . VAL A 1 348 ? -8.392 -6.743 -16.161 1.00 97.88 348 VAL A N 1
ATOM 2696 C CA . VAL A 1 348 ? -8.803 -5.353 -16.393 1.00 97.88 348 VAL A CA 1
ATOM 2697 C C . VAL A 1 348 ? -8.395 -4.916 -17.787 1.00 97.88 348 VAL A C 1
ATOM 2699 O O . VAL A 1 348 ? -7.265 -5.112 -18.216 1.00 97.88 348 VAL A O 1
ATOM 2702 N N . THR A 1 349 ? -9.321 -4.296 -18.509 1.00 96.31 349 THR A N 1
ATOM 2703 C CA . THR A 1 349 ? -9.071 -3.745 -19.840 1.00 96.31 349 THR A CA 1
ATOM 2704 C C . THR A 1 349 ? -9.366 -2.250 -19.872 1.00 96.31 349 THR A C 1
ATOM 2706 O O . THR A 1 349 ? -10.528 -1.843 -19.784 1.00 96.31 349 THR A O 1
ATOM 2709 N N . ILE A 1 350 ? -8.328 -1.432 -20.043 1.00 95.00 350 ILE A N 1
ATOM 2710 C CA . ILE A 1 350 ? -8.427 0.031 -20.067 1.00 95.00 350 ILE A CA 1
ATOM 2711 C C . ILE A 1 350 ? -8.473 0.530 -21.512 1.00 95.00 350 ILE A C 1
ATOM 2713 O O . ILE A 1 350 ? -7.632 0.191 -22.347 1.00 95.00 350 ILE A O 1
ATOM 2717 N N . GLY A 1 351 ? -9.459 1.376 -21.797 1.00 88.44 351 GLY A N 1
ATOM 2718 C CA . GLY A 1 351 ? -9.664 2.009 -23.093 1.00 88.44 351 GLY A CA 1
ATOM 2719 C C . GLY A 1 351 ? -10.699 1.300 -23.969 1.00 88.44 351 GLY A C 1
ATOM 2720 O O . GLY A 1 351 ? -10.904 0.083 -23.918 1.00 88.44 351 GLY A O 1
ATOM 2721 N N . LYS A 1 352 ? -11.368 2.083 -24.825 1.00 78.00 352 LYS A N 1
ATOM 2722 C CA . LYS A 1 352 ? -12.379 1.585 -25.772 1.00 78.00 352 LYS A CA 1
ATOM 2723 C C . LYS A 1 352 ? -11.994 1.893 -27.215 1.00 78.00 352 LYS A C 1
ATOM 2725 O O . LYS A 1 352 ? -11.950 3.059 -27.606 1.00 78.00 352 LYS A O 1
ATOM 2730 N N . GLN A 1 353 ? -11.832 0.839 -28.022 1.00 61.22 353 GLN A N 1
ATOM 2731 C CA . GLN A 1 353 ? -11.468 0.934 -29.446 1.00 61.22 353 GLN A CA 1
ATOM 2732 C C . GLN A 1 353 ? -12.423 1.816 -30.272 1.00 61.22 353 GLN A C 1
ATOM 2734 O O . GLN A 1 353 ? -11.993 2.449 -31.223 1.00 61.22 353 GLN A O 1
ATOM 2739 N N . ASP A 1 354 ? -13.697 1.934 -29.899 1.00 62.25 354 ASP A N 1
ATOM 2740 C CA . ASP A 1 354 ? -14.661 2.673 -30.729 1.00 62.25 354 ASP A CA 1
ATOM 2741 C C . ASP A 1 354 ? -14.843 4.147 -30.339 1.00 62.25 354 ASP A C 1
ATOM 2743 O O . ASP A 1 354 ? -15.531 4.882 -31.047 1.00 62.25 354 ASP A O 1
ATOM 2747 N N . LYS A 1 355 ? -14.306 4.600 -29.194 1.00 62.06 355 LYS A N 1
ATOM 2748 C CA . LYS A 1 355 ? -14.671 5.916 -28.628 1.00 62.06 355 LYS A CA 1
ATOM 2749 C C . LYS A 1 355 ? -13.504 6.855 -28.312 1.00 62.06 355 LYS A C 1
ATOM 2751 O O . LYS A 1 355 ? -13.788 7.962 -27.869 1.00 62.06 355 LYS A O 1
ATOM 2756 N N . ASN A 1 356 ? -12.244 6.470 -28.555 1.00 69.44 356 ASN A N 1
ATOM 2757 C CA . ASN A 1 356 ? -11.053 7.257 -28.170 1.00 69.44 356 ASN A CA 1
ATOM 2758 C C . ASN A 1 356 ? -11.137 7.775 -26.718 1.00 69.44 356 ASN A C 1
ATOM 2760 O O . ASN A 1 356 ? -10.776 8.915 -26.447 1.00 69.44 356 ASN A O 1
ATOM 2764 N N . LYS A 1 357 ? -11.702 6.973 -25.808 1.00 82.19 357 LYS A N 1
ATOM 2765 C CA . LYS A 1 357 ? -11.804 7.315 -24.389 1.00 82.19 357 LYS A CA 1
ATOM 2766 C C . LYS A 1 357 ? -10.885 6.397 -23.608 1.00 82.19 357 LYS A C 1
ATOM 2768 O O . LYS A 1 357 ? -11.000 5.174 -23.741 1.00 82.19 357 LYS A O 1
ATOM 2773 N N . TYR A 1 358 ? -10.022 7.009 -22.820 1.00 87.75 358 TYR A N 1
ATOM 2774 C CA . TYR A 1 358 ? -9.169 6.372 -21.830 1.00 87.75 358 TYR A CA 1
ATOM 2775 C C . TYR A 1 358 ? -9.597 6.828 -20.438 1.00 87.75 358 TYR A C 1
ATOM 2777 O O . TYR A 1 358 ? -10.612 7.515 -20.325 1.00 87.75 358 TYR A O 1
ATOM 2785 N N . LEU A 1 359 ? -8.924 6.342 -19.399 1.00 93.12 359 LEU A N 1
ATOM 2786 C CA . LEU A 1 359 ? -9.218 6.729 -18.023 1.00 93.12 359 LEU A CA 1
ATOM 2787 C C . LEU A 1 359 ? -8.539 8.059 -17.713 1.00 93.12 359 LEU A C 1
ATOM 2789 O O . LEU A 1 359 ? -7.319 8.119 -17.674 1.00 93.12 359 LEU A O 1
ATOM 2793 N N . GLU A 1 360 ? -9.332 9.100 -17.505 1.00 94.38 360 GLU A N 1
ATOM 2794 C CA . GLU A 1 360 ? -8.854 10.457 -17.224 1.00 94.38 360 GLU A CA 1
ATOM 2795 C C . GLU A 1 360 ? -9.544 10.984 -15.970 1.00 94.38 360 GLU A C 1
ATOM 2797 O O . GLU A 1 360 ? -10.730 10.717 -15.761 1.00 94.38 360 GLU A O 1
ATOM 2802 N N . LYS A 1 361 ? -8.821 11.733 -15.141 1.00 94.06 361 LYS A N 1
ATOM 2803 C CA . LYS A 1 361 ? -9.393 12.324 -13.932 1.00 94.06 361 LYS A CA 1
ATOM 2804 C C . LYS A 1 361 ? -10.200 13.572 -14.284 1.00 94.06 361 LYS A C 1
ATOM 2806 O O . LYS A 1 361 ? -9.828 14.321 -15.189 1.00 94.06 361 LYS A O 1
ATOM 2811 N N . SER A 1 362 ? -11.323 13.805 -13.607 1.00 95.12 362 SER A N 1
ATOM 2812 C CA . SER A 1 362 ? -12.131 15.008 -13.831 1.00 95.12 362 SER A CA 1
ATOM 2813 C C . SER A 1 362 ? -11.530 16.235 -13.145 1.00 95.12 362 SER A C 1
ATOM 2815 O O . SER A 1 362 ? -11.736 17.351 -13.630 1.00 95.12 362 SER A O 1
ATOM 2817 N N . GLN A 1 363 ? -10.861 16.041 -12.010 1.00 92.06 363 GLN A N 1
ATOM 2818 C CA . GLN A 1 363 ? -10.242 17.060 -11.162 1.00 92.06 363 GLN A CA 1
ATOM 2819 C C . GLN A 1 363 ? -8.894 16.559 -10.631 1.00 92.06 363 GLN A C 1
ATOM 2821 O O . GLN A 1 363 ? -8.611 15.364 -10.653 1.00 92.06 363 GLN A O 1
ATOM 2826 N N . ASP A 1 364 ? -8.046 17.469 -10.150 1.00 88.00 364 ASP A N 1
ATOM 2827 C CA . ASP A 1 364 ? -6.686 17.118 -9.723 1.00 88.00 364 ASP A CA 1
ATOM 2828 C C . ASP A 1 364 ? -6.638 16.228 -8.475 1.00 88.00 364 ASP A C 1
ATOM 2830 O O . ASP A 1 364 ? -5.684 15.464 -8.330 1.00 88.00 364 ASP A O 1
ATOM 2834 N N . ASP A 1 365 ? -7.656 16.304 -7.613 1.00 86.69 365 ASP A N 1
ATOM 2835 C CA . ASP A 1 365 ? -7.782 15.539 -6.368 1.00 86.69 365 ASP A CA 1
ATOM 2836 C C . ASP A 1 365 ? -8.601 14.241 -6.503 1.00 86.69 365 ASP A C 1
ATOM 2838 O O . ASP A 1 365 ? -8.800 13.526 -5.510 1.00 86.69 365 ASP A O 1
ATOM 2842 N N . ASP A 1 366 ? -9.055 13.930 -7.720 1.00 91.62 366 ASP A N 1
ATOM 2843 C CA . ASP A 1 366 ? -9.638 12.637 -8.062 1.00 91.62 366 ASP A CA 1
ATOM 2844 C C . ASP A 1 366 ? -8.520 11.591 -8.186 1.00 91.62 366 ASP A C 1
ATOM 2846 O O . ASP A 1 366 ? -7.507 11.800 -8.858 1.00 91.62 366 ASP A O 1
ATOM 2850 N N . CYS A 1 367 ? -8.710 10.426 -7.568 1.00 90.94 367 CYS A N 1
ATOM 2851 C CA . CYS A 1 367 ? -7.685 9.387 -7.493 1.00 90.94 367 CYS A CA 1
ATOM 2852 C C . CYS A 1 367 ? -8.304 8.003 -7.675 1.00 90.94 367 CYS A C 1
ATOM 2854 O O . CYS A 1 367 ? -9.236 7.625 -6.965 1.00 90.94 367 CYS A O 1
ATOM 2856 N N . LEU A 1 368 ? -7.776 7.235 -8.625 1.00 93.31 368 LEU A N 1
ATOM 2857 C CA . LEU A 1 368 ? -8.253 5.891 -8.908 1.00 93.31 368 LEU A CA 1
ATOM 2858 C C . LEU A 1 368 ? -7.102 4.897 -8.822 1.00 93.31 368 LEU A C 1
ATOM 2860 O O . LEU A 1 368 ? -6.137 4.990 -9.582 1.00 93.31 368 LEU A O 1
ATOM 2864 N N . THR A 1 369 ? -7.252 3.916 -7.939 1.00 93.44 369 THR A N 1
ATOM 2865 C CA . THR A 1 369 ? -6.340 2.778 -7.826 1.00 93.44 369 THR A CA 1
ATOM 2866 C C . THR A 1 369 ? -7.045 1.524 -8.309 1.00 93.44 369 THR A C 1
ATOM 2868 O O . THR A 1 369 ? -8.155 1.224 -7.878 1.00 93.44 369 THR A O 1
ATOM 2871 N N . ILE A 1 370 ? -6.408 0.775 -9.203 1.00 95.56 370 ILE A N 1
ATOM 2872 C CA . ILE A 1 370 ? -6.955 -0.450 -9.781 1.00 95.56 370 ILE A CA 1
ATOM 2873 C C . ILE A 1 370 ? -6.021 -1.608 -9.451 1.00 95.56 370 ILE A C 1
ATOM 2875 O O . ILE A 1 370 ? -4.872 -1.624 -9.883 1.00 95.56 370 ILE A O 1
ATOM 2879 N N . LEU A 1 371 ? -6.538 -2.591 -8.719 1.00 95.19 371 LEU A N 1
ATOM 2880 C CA . LEU A 1 371 ? -5.844 -3.811 -8.329 1.00 95.19 371 LEU A CA 1
ATOM 2881 C C . LEU A 1 371 ? -6.472 -4.994 -9.072 1.00 95.19 371 LEU A C 1
ATOM 2883 O O . LEU A 1 371 ? -7.620 -5.353 -8.815 1.00 95.19 371 LEU A O 1
ATOM 2887 N N . ALA A 1 372 ? -5.728 -5.613 -9.981 1.00 97.19 372 ALA A N 1
ATOM 2888 C CA . ALA A 1 372 ? -6.171 -6.762 -10.761 1.00 97.19 372 ALA A CA 1
ATOM 2889 C C . ALA A 1 372 ? -5.390 -8.022 -10.375 1.00 97.19 372 ALA A C 1
ATOM 2891 O O . ALA A 1 372 ? -4.161 -7.996 -10.289 1.00 97.19 372 ALA A O 1
ATOM 2892 N N . ILE A 1 373 ? -6.089 -9.143 -10.175 1.00 96.31 373 ILE A N 1
ATOM 2893 C CA . ILE A 1 373 ? -5.404 -10.434 -9.999 1.00 96.31 373 ILE A CA 1
ATOM 2894 C C . ILE A 1 373 ? -4.726 -10.848 -11.299 1.00 96.31 373 ILE A C 1
ATOM 2896 O O . ILE A 1 373 ? -3.568 -11.250 -11.289 1.00 96.31 373 ILE A O 1
ATOM 2900 N N . ASN A 1 374 ? -5.441 -10.735 -12.415 1.00 96.88 374 ASN A N 1
ATOM 2901 C CA . ASN A 1 374 ? -4.921 -11.155 -13.705 1.00 96.88 374 ASN A CA 1
ATOM 2902 C C . ASN A 1 374 ? -4.301 -9.952 -14.431 1.00 96.88 374 ASN A C 1
ATOM 2904 O O . ASN A 1 374 ? -4.020 -8.901 -13.850 1.00 96.88 374 ASN A O 1
ATOM 2908 N N . GLU A 1 375 ? -4.114 -10.104 -15.736 1.00 96.50 375 GLU A N 1
ATOM 2909 C CA . GLU A 1 375 ? -3.604 -9.072 -16.630 1.00 96.50 375 GLU A CA 1
ATOM 2910 C C . GLU A 1 375 ? -4.347 -7.720 -16.541 1.00 96.50 375 GLU A C 1
ATOM 2912 O O . GLU A 1 375 ? -5.581 -7.658 -16.577 1.00 96.50 375 GLU A O 1
ATOM 2917 N N . ILE A 1 376 ? -3.577 -6.627 -16.550 1.00 97.12 376 ILE A N 1
ATOM 2918 C CA . ILE A 1 376 ? -4.053 -5.304 -16.976 1.00 97.12 376 ILE A CA 1
ATOM 2919 C C . ILE A 1 376 ? -3.688 -5.118 -18.450 1.00 97.12 376 ILE A C 1
ATOM 2921 O O . ILE A 1 376 ? -2.517 -5.103 -18.812 1.00 97.12 376 ILE A O 1
ATOM 2925 N N . GLU A 1 377 ? -4.683 -4.953 -19.319 1.00 95.62 377 GLU A N 1
ATOM 2926 C CA . GLU A 1 377 ? -4.485 -4.656 -20.739 1.00 95.62 377 GLU A CA 1
ATOM 2927 C C . GLU A 1 377 ? -4.875 -3.207 -21.045 1.00 95.62 377 GLU A C 1
ATOM 2929 O O . GLU A 1 377 ? -6.048 -2.834 -20.965 1.00 95.62 377 GLU A O 1
ATOM 2934 N N . ILE A 1 378 ? -3.909 -2.403 -21.484 1.00 93.44 378 ILE A N 1
ATOM 2935 C CA . ILE A 1 378 ? -4.154 -1.067 -22.028 1.00 93.44 378 ILE A CA 1
ATOM 2936 C C . ILE A 1 378 ? -4.327 -1.182 -23.542 1.00 93.44 378 ILE A C 1
ATOM 2938 O O . ILE A 1 378 ? -3.414 -1.578 -24.272 1.00 93.44 378 ILE A O 1
ATOM 2942 N N . LYS A 1 379 ? -5.529 -0.855 -24.033 1.00 90.25 379 LYS A N 1
ATOM 2943 C CA . LYS A 1 379 ? -5.854 -0.977 -25.456 1.00 90.25 379 LYS A CA 1
ATOM 2944 C C . LYS A 1 379 ? -5.220 0.123 -26.301 1.00 90.25 379 LYS A C 1
ATOM 2946 O O . LYS A 1 379 ? -5.300 1.311 -25.995 1.00 90.25 379 LYS A O 1
ATOM 2951 N N . SER A 1 380 ? -4.771 -0.295 -27.480 1.00 80.50 380 SER A N 1
ATOM 2952 C CA . SER A 1 380 ? -4.322 0.560 -28.575 1.00 80.50 380 SER A CA 1
ATOM 2953 C C . SER A 1 380 ? -5.276 1.707 -28.894 1.00 80.50 380 SER A C 1
ATOM 2955 O O . SER A 1 380 ? -6.475 1.487 -29.103 1.00 80.50 380 SER A O 1
ATOM 2957 N N . HIS A 1 381 ? -4.713 2.907 -29.054 1.00 81.56 381 HIS A N 1
ATOM 2958 C CA . HIS A 1 381 ? -5.444 4.030 -29.630 1.00 81.56 381 HIS A CA 1
ATOM 2959 C C . HIS A 1 381 ? -5.831 3.698 -31.086 1.00 81.56 381 HIS A C 1
ATOM 2961 O O . HIS A 1 381 ? -4.964 3.280 -31.858 1.00 81.56 381 HIS A O 1
ATOM 2967 N N . PRO A 1 382 ? -7.107 3.877 -31.497 1.00 81.12 382 PRO A N 1
ATOM 2968 C CA . PRO A 1 382 ? -7.573 3.561 -32.857 1.00 81.12 382 PRO A CA 1
ATOM 2969 C C . PRO A 1 382 ? -6.794 4.290 -33.954 1.00 81.12 382 PRO A C 1
ATOM 2971 O O . PRO A 1 382 ? -6.572 3.768 -35.042 1.00 81.12 382 PRO A O 1
ATOM 2974 N N . ASN A 1 383 ? -6.371 5.518 -33.655 1.00 80.94 383 ASN A N 1
ATOM 2975 C CA . ASN A 1 383 ? -5.375 6.250 -34.430 1.00 80.94 383 ASN A CA 1
ATOM 2976 C C . ASN A 1 383 ? -3.954 5.924 -33.918 1.00 80.94 383 ASN A C 1
ATOM 2978 O O . ASN A 1 383 ? -3.665 6.300 -32.783 1.00 80.94 383 ASN A O 1
ATOM 2982 N N . PRO A 1 384 ? -3.066 5.320 -34.733 1.00 77.12 384 PRO A N 1
ATOM 2983 C CA . PRO A 1 384 ? -1.704 4.955 -34.325 1.00 77.12 384 PRO A CA 1
ATOM 2984 C C . PRO A 1 384 ? -0.795 6.158 -34.025 1.00 77.12 384 PRO A C 1
ATOM 2986 O O . PRO A 1 384 ? 0.237 5.996 -33.389 1.00 77.12 384 PRO A O 1
ATOM 2989 N N . ASN A 1 385 ? -1.176 7.364 -34.458 1.00 80.25 385 ASN A N 1
ATOM 2990 C CA . ASN A 1 385 ? -0.420 8.595 -34.203 1.00 80.25 385 ASN A CA 1
ATOM 2991 C C . ASN A 1 385 ? -0.841 9.308 -32.911 1.00 80.25 385 ASN A C 1
ATOM 2993 O O . ASN A 1 385 ? -0.338 10.393 -32.623 1.00 80.25 385 ASN A O 1
ATOM 2997 N N . LYS A 1 386 ? -1.817 8.761 -32.182 1.00 83.31 386 LYS A N 1
ATOM 2998 C CA . LYS A 1 386 ? -2.296 9.318 -30.920 1.00 83.31 386 LYS A CA 1
ATOM 2999 C C . LYS A 1 386 ? -1.910 8.413 -29.765 1.00 83.31 386 LYS A C 1
ATOM 3001 O O . LYS A 1 386 ? -1.822 7.198 -29.910 1.00 83.31 386 LYS A O 1
ATOM 3006 N N . GLU A 1 387 ? -1.708 9.056 -28.632 1.00 84.94 387 GLU A N 1
ATOM 3007 C CA . GLU A 1 387 ? -1.309 8.425 -27.387 1.00 84.94 387 GLU A CA 1
ATOM 3008 C C . GLU A 1 387 ? -2.554 7.982 -26.615 1.00 84.94 387 GLU A C 1
ATOM 3010 O O . GLU A 1 387 ? -3.568 8.685 -26.600 1.00 84.94 387 GLU A O 1
ATOM 3015 N N . ALA A 1 388 ? -2.497 6.795 -26.016 1.00 87.81 388 ALA A N 1
ATOM 3016 C CA . ALA A 1 388 ? -3.432 6.392 -24.975 1.00 87.81 388 ALA A CA 1
ATOM 3017 C C . ALA A 1 388 ? -3.052 7.141 -23.694 1.00 87.81 388 ALA A C 1
ATOM 3019 O O . ALA A 1 388 ? -1.967 6.919 -23.170 1.00 87.81 388 ALA A O 1
ATOM 3020 N N . TYR A 1 389 ? -3.905 8.049 -23.227 1.00 90.69 389 TYR A N 1
ATOM 3021 C CA . TYR A 1 389 ? -3.628 8.879 -22.055 1.00 90.69 389 TYR A CA 1
ATOM 3022 C C . TYR A 1 389 ? -4.407 8.353 -20.850 1.00 90.69 389 TYR A C 1
ATOM 3024 O O . TYR A 1 389 ? -5.631 8.295 -20.901 1.00 90.69 389 TYR A O 1
ATOM 3032 N N . ILE A 1 390 ? -3.712 7.902 -19.809 1.00 93.75 390 ILE A N 1
ATOM 3033 C CA . ILE A 1 390 ? -4.310 7.251 -18.638 1.00 93.75 390 ILE A CA 1
ATOM 3034 C C . ILE A 1 390 ? -3.862 7.981 -17.381 1.00 93.75 390 ILE A C 1
ATOM 3036 O O . ILE A 1 390 ? -2.687 8.297 -17.250 1.00 93.75 390 ILE A O 1
ATOM 3040 N N . GLN A 1 391 ? -4.779 8.205 -16.448 1.00 94.44 391 GLN A N 1
ATOM 3041 C CA . GLN A 1 391 ? -4.492 8.758 -15.129 1.00 94.44 391 GLN A CA 1
ATOM 3042 C C . GLN A 1 391 ? -5.035 7.785 -14.081 1.00 94.44 391 GLN A C 1
ATOM 3044 O O . GLN A 1 391 ? -6.247 7.684 -13.928 1.00 94.44 391 GLN A O 1
ATOM 3049 N N . ALA A 1 392 ? -4.165 6.982 -13.466 1.00 94.38 392 ALA A N 1
ATOM 3050 C CA . ALA A 1 392 ? -4.533 5.980 -12.459 1.00 94.38 392 ALA A CA 1
ATOM 3051 C C . ALA A 1 392 ? -3.288 5.335 -11.831 1.00 94.38 392 ALA A C 1
ATOM 3053 O O . ALA A 1 392 ? -2.219 5.284 -12.442 1.00 94.38 392 ALA A O 1
ATOM 3054 N N . PHE A 1 393 ? -3.463 4.737 -10.654 1.00 93.25 393 PHE A N 1
ATOM 3055 C CA . PHE A 1 393 ? -2.517 3.781 -10.084 1.00 93.25 393 PHE A CA 1
ATOM 3056 C C . PHE A 1 393 ? -2.926 2.363 -10.470 1.00 93.25 393 PHE A C 1
ATOM 3058 O O . PHE A 1 393 ? -4.058 1.943 -10.228 1.00 93.25 393 PHE A O 1
ATOM 3065 N N . LEU A 1 394 ? -2.017 1.624 -11.097 1.00 94.81 394 LEU A N 1
ATOM 3066 C CA . LEU A 1 394 ? -2.292 0.310 -11.664 1.00 94.81 394 LEU A CA 1
ATOM 3067 C C . LEU A 1 394 ? -1.475 -0.757 -10.942 1.00 94.81 394 LEU A C 1
ATOM 3069 O O . LEU A 1 394 ? -0.260 -0.643 -10.827 1.00 94.81 394 LEU A O 1
ATOM 3073 N N . TYR A 1 395 ? -2.135 -1.822 -10.505 1.00 94.00 395 TYR A N 1
ATOM 3074 C CA . TYR A 1 395 ? -1.497 -3.008 -9.954 1.00 94.00 395 TYR A CA 1
ATOM 3075 C C . TYR A 1 395 ? -2.028 -4.265 -10.639 1.00 94.00 395 TYR A C 1
ATOM 3077 O O . TYR A 1 395 ? -3.239 -4.486 -10.671 1.00 94.00 395 TYR A O 1
ATOM 3085 N N . SER A 1 396 ? -1.136 -5.119 -11.130 1.00 95.00 396 SER A N 1
ATOM 3086 C CA . SER A 1 396 ? -1.468 -6.473 -11.570 1.00 95.00 396 SER A CA 1
ATOM 3087 C C . SER A 1 396 ? -0.632 -7.481 -10.801 1.00 95.00 396 SER A C 1
ATOM 3089 O O . SER A 1 396 ? 0.575 -7.304 -10.680 1.00 95.00 396 SER A O 1
ATOM 3091 N N . LYS A 1 397 ? -1.251 -8.565 -10.330 1.00 92.00 397 LYS A N 1
ATOM 3092 C CA . LYS A 1 397 ? -0.518 -9.702 -9.759 1.00 92.00 397 LYS A CA 1
ATOM 3093 C C . LYS A 1 397 ? 0.117 -10.601 -10.829 1.00 92.00 397 LYS A C 1
ATOM 3095 O O . LYS A 1 397 ? 1.051 -11.329 -10.518 1.00 92.00 397 LYS A O 1
ATOM 3100 N N . GLU A 1 398 ? -0.358 -10.549 -12.074 1.00 93.25 398 GLU A N 1
ATOM 3101 C CA . GLU A 1 398 ? 0.201 -11.330 -13.184 1.00 93.25 398 GLU A CA 1
ATOM 3102 C C . GLU A 1 398 ? 1.087 -10.483 -14.099 1.00 93.25 398 GLU A C 1
ATOM 3104 O O . GLU A 1 398 ? 2.293 -10.692 -14.150 1.00 93.25 398 GLU A O 1
ATOM 3109 N N . LYS A 1 399 ? 0.504 -9.555 -14.864 1.00 93.56 399 LYS A N 1
ATOM 3110 C CA . LYS A 1 399 ? 1.219 -8.773 -15.880 1.00 93.56 399 LYS A CA 1
ATOM 3111 C C . LYS A 1 399 ? 0.442 -7.544 -16.339 1.00 93.56 399 LYS A C 1
ATOM 3113 O O . LYS A 1 399 ? -0.787 -7.512 -16.301 1.00 93.56 399 LYS A O 1
ATOM 3118 N N . ALA A 1 400 ? 1.147 -6.567 -16.884 1.00 94.38 400 ALA A N 1
ATOM 3119 C CA . ALA A 1 400 ? 0.569 -5.455 -17.614 1.00 94.38 400 ALA A CA 1
ATOM 3120 C C . ALA A 1 400 ? 0.975 -5.517 -19.090 1.00 94.38 400 ALA A C 1
ATOM 3122 O O . ALA A 1 400 ? 2.157 -5.558 -19.409 1.00 94.38 400 ALA A O 1
ATOM 3123 N N . THR A 1 401 ? -0.003 -5.485 -19.993 1.00 93.88 401 THR A N 1
ATOM 3124 C CA . THR A 1 401 ? 0.225 -5.403 -21.440 1.00 93.88 401 THR A CA 1
ATOM 3125 C C . THR A 1 401 ? -0.208 -4.036 -21.940 1.00 93.88 401 THR A C 1
ATOM 3127 O O . THR A 1 401 ? -1.386 -3.676 -21.864 1.00 93.88 401 THR A O 1
ATOM 3130 N N . ILE A 1 402 ? 0.729 -3.284 -22.504 1.00 90.38 402 ILE A N 1
ATOM 3131 C CA . ILE A 1 402 ? 0.514 -1.933 -23.009 1.00 90.38 402 ILE A CA 1
ATOM 3132 C C . ILE A 1 402 ? 0.606 -1.970 -24.526 1.00 90.38 402 ILE A C 1
ATOM 3134 O O . ILE A 1 402 ? 1.647 -2.288 -25.086 1.00 90.38 402 ILE A O 1
ATOM 3138 N N . LYS A 1 403 ? -0.495 -1.656 -25.215 1.00 85.38 403 LYS A N 1
ATOM 3139 C CA . LYS A 1 403 ? -0.536 -1.649 -26.681 1.00 85.38 403 LYS A CA 1
ATOM 3140 C C . LYS A 1 403 ? -0.563 -0.212 -27.203 1.00 85.38 403 LYS A C 1
ATOM 3142 O O . LYS A 1 403 ? -1.432 0.565 -26.821 1.00 85.38 403 LYS A O 1
ATOM 3147 N N . ASN A 1 404 ? 0.301 0.098 -28.171 1.00 75.69 404 ASN A N 1
ATOM 3148 C CA . ASN A 1 404 ? 0.550 1.433 -28.747 1.00 75.69 404 ASN A CA 1
ATOM 3149 C C . ASN A 1 404 ? 1.206 2.429 -27.781 1.00 75.69 404 ASN A C 1
ATOM 3151 O O . ASN A 1 404 ? 1.450 2.143 -26.611 1.00 75.69 404 ASN A O 1
ATOM 3155 N N . LYS A 1 405 ? 1.515 3.617 -28.318 1.00 84.50 405 LYS A N 1
ATOM 3156 C CA . LYS A 1 405 ? 2.069 4.721 -27.546 1.00 84.50 405 LYS A CA 1
ATOM 3157 C C . LYS A 1 405 ? 1.114 5.088 -26.404 1.00 84.50 405 LYS A C 1
ATOM 3159 O O . LYS A 1 405 ? -0.025 5.472 -26.672 1.00 84.50 405 LYS A O 1
ATOM 3164 N N . THR A 1 406 ? 1.576 4.970 -25.165 1.00 88.44 406 THR A N 1
ATOM 3165 C CA . THR A 1 406 ? 0.772 5.214 -23.957 1.00 88.44 406 THR A CA 1
ATOM 3166 C C . THR A 1 406 ? 1.486 6.210 -23.061 1.00 88.44 406 THR A C 1
ATOM 3168 O O . THR A 1 406 ? 2.684 6.065 -22.850 1.00 88.44 406 THR A O 1
ATOM 3171 N N . LYS A 1 407 ? 0.747 7.190 -22.540 1.00 91.44 407 LYS A N 1
ATOM 3172 C CA . LYS A 1 407 ? 1.172 8.074 -21.457 1.00 91.44 407 LYS A CA 1
ATOM 3173 C C . LYS A 1 407 ? 0.328 7.769 -20.221 1.00 91.44 407 LYS A C 1
ATOM 3175 O O . LYS A 1 407 ? -0.891 7.928 -20.263 1.00 91.44 407 LYS A O 1
ATOM 3180 N N . LEU A 1 408 ? 0.968 7.311 -19.153 1.00 92.88 408 LEU A N 1
ATOM 3181 C CA . LEU A 1 408 ? 0.366 7.025 -17.856 1.00 92.88 408 LEU A CA 1
ATOM 3182 C C . LEU A 1 408 ? 0.807 8.094 -16.853 1.00 92.88 408 LEU A C 1
ATOM 3184 O O . LEU A 1 408 ? 1.992 8.234 -16.588 1.00 92.88 408 LEU A O 1
ATOM 3188 N N . ILE A 1 409 ? -0.144 8.817 -16.275 1.00 93.38 409 ILE A N 1
ATOM 3189 C CA . ILE A 1 409 ? 0.086 9.665 -15.107 1.00 93.38 409 ILE A CA 1
ATOM 3190 C C . ILE A 1 409 ? -0.367 8.888 -13.869 1.00 93.38 409 ILE A C 1
ATOM 3192 O O . ILE A 1 409 ? -1.538 8.521 -13.758 1.00 93.38 409 ILE A O 1
ATOM 3196 N N . GLY A 1 410 ? 0.560 8.589 -12.967 1.00 91.50 410 GLY A N 1
ATOM 3197 C CA . GLY A 1 410 ? 0.341 7.722 -11.814 1.00 91.50 410 GLY A CA 1
ATOM 3198 C C . GLY A 1 410 ? 1.488 6.735 -11.641 1.00 91.50 410 GLY A C 1
ATOM 3199 O O . GLY A 1 410 ? 2.654 7.121 -11.646 1.00 91.50 410 GLY A O 1
ATOM 3200 N N . ALA A 1 411 ? 1.160 5.458 -11.459 1.00 90.50 411 ALA A N 1
ATOM 3201 C CA . ALA A 1 411 ? 2.152 4.408 -11.250 1.00 90.50 411 ALA A CA 1
ATOM 3202 C C . ALA A 1 411 ? 1.659 3.070 -11.792 1.00 90.50 411 ALA A C 1
ATOM 3204 O O . ALA A 1 411 ? 0.449 2.843 -11.906 1.00 90.50 411 ALA A O 1
ATOM 3205 N N . ILE A 1 412 ? 2.595 2.171 -12.083 1.00 91.94 412 ILE A N 1
ATOM 3206 C CA . ILE A 1 412 ? 2.284 0.811 -12.507 1.00 91.94 412 ILE A CA 1
ATOM 3207 C C . ILE A 1 412 ? 3.152 -0.200 -11.770 1.00 91.94 412 ILE A C 1
ATOM 3209 O O . ILE A 1 412 ? 4.379 -0.119 -11.775 1.00 91.94 412 ILE A O 1
ATOM 3213 N N . THR A 1 413 ? 2.487 -1.184 -11.182 1.00 90.69 413 THR A N 1
ATOM 3214 C CA . THR A 1 413 ? 3.119 -2.279 -10.458 1.00 90.69 413 THR A CA 1
ATOM 3215 C C . THR A 1 413 ? 2.621 -3.597 -11.021 1.00 90.69 413 THR A C 1
ATOM 3217 O O . THR A 1 413 ? 1.461 -3.962 -10.844 1.00 90.69 413 THR A O 1
ATOM 3220 N N . ALA A 1 414 ? 3.475 -4.313 -11.739 1.00 90.88 414 ALA A N 1
ATOM 3221 C CA . ALA A 1 414 ? 3.145 -5.611 -12.316 1.00 90.88 414 ALA A CA 1
ATOM 3222 C C . ALA A 1 414 ? 4.419 -6.440 -12.463 1.00 90.88 414 ALA A C 1
ATOM 3224 O O . ALA A 1 414 ? 5.426 -5.867 -12.870 1.00 90.88 414 ALA A O 1
ATOM 3225 N N . PRO A 1 415 ? 4.404 -7.762 -12.209 1.00 85.62 415 PRO A N 1
ATOM 3226 C CA . PRO A 1 415 ? 5.612 -8.563 -12.336 1.00 85.62 415 PRO A CA 1
ATOM 3227 C C . PRO A 1 415 ? 6.197 -8.474 -13.742 1.00 85.62 415 PRO A C 1
ATOM 3229 O O . PRO A 1 415 ? 7.383 -8.228 -13.901 1.00 85.62 415 PRO A O 1
ATOM 3232 N N . PHE A 1 416 ? 5.347 -8.555 -14.765 1.00 87.69 416 PHE A N 1
ATOM 3233 C CA . PHE A 1 416 ? 5.763 -8.436 -16.159 1.00 87.69 416 PHE A CA 1
ATOM 3234 C C . PHE A 1 416 ? 5.076 -7.242 -16.814 1.00 87.69 416 PHE A C 1
ATOM 3236 O O . PHE A 1 416 ? 3.845 -7.193 -16.854 1.00 87.69 416 PHE A O 1
ATOM 3243 N N . ILE A 1 417 ? 5.844 -6.303 -17.365 1.00 88.69 417 ILE A N 1
ATOM 3244 C CA . ILE A 1 417 ? 5.321 -5.201 -18.185 1.00 88.69 417 ILE A CA 1
ATOM 3245 C C . ILE A 1 417 ? 5.710 -5.450 -19.644 1.00 88.69 417 ILE A C 1
ATOM 3247 O O . ILE A 1 417 ? 6.863 -5.272 -20.023 1.00 88.69 417 ILE A O 1
ATOM 3251 N N . ASP A 1 418 ? 4.744 -5.843 -20.474 1.00 88.69 418 ASP A N 1
ATOM 3252 C CA . ASP A 1 418 ? 4.912 -6.045 -21.916 1.00 88.69 418 ASP A CA 1
ATOM 3253 C C . ASP A 1 418 ? 4.411 -4.816 -22.682 1.00 88.69 418 ASP A C 1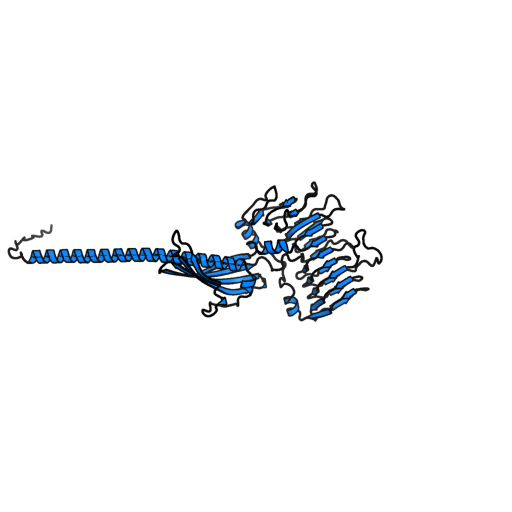
ATOM 3255 O O . ASP A 1 418 ? 3.211 -4.549 -22.775 1.00 88.69 418 ASP A O 1
ATOM 3259 N N . SER A 1 419 ? 5.340 -4.071 -23.271 1.00 81.56 419 SER A N 1
ATOM 3260 C CA . SER A 1 419 ? 5.045 -2.881 -24.080 1.00 81.56 419 SER A CA 1
ATOM 3261 C C . SER A 1 419 ? 4.573 -3.180 -25.510 1.00 81.56 419 SER A C 1
ATOM 3263 O O . SER A 1 419 ? 4.260 -2.257 -26.266 1.00 81.56 419 SER A O 1
ATOM 3265 N N . SER A 1 420 ? 4.567 -4.452 -25.927 1.00 79.56 420 SER A N 1
ATOM 3266 C CA . SER A 1 420 ? 4.122 -4.906 -27.249 1.00 79.56 420 SER A CA 1
ATOM 3267 C C . SER A 1 420 ? 4.704 -4.089 -28.417 1.00 79.56 420 SER A C 1
ATOM 3269 O O . SER A 1 420 ? 4.027 -3.817 -29.412 1.00 79.56 420 SER A O 1
ATOM 3271 N N . GLY A 1 421 ? 5.961 -3.667 -28.305 1.00 70.88 421 GLY A N 1
ATOM 3272 C CA . GLY A 1 421 ? 6.693 -2.928 -29.327 1.00 70.88 421 GLY A CA 1
ATOM 3273 C C . GLY A 1 421 ? 6.392 -1.430 -29.352 1.00 70.88 421 GLY A C 1
ATOM 3274 O O . GLY A 1 421 ? 6.544 -0.809 -30.405 1.00 70.88 421 GLY A O 1
ATOM 3275 N N . CYS A 1 422 ? 5.941 -0.845 -28.241 1.00 73.75 422 CYS A N 1
ATOM 3276 C CA . CYS A 1 422 ? 5.468 0.535 -28.195 1.00 73.75 422 CYS A CA 1
ATOM 3277 C C . CYS A 1 422 ? 6.174 1.388 -27.131 1.00 73.75 422 CYS A C 1
ATOM 3279 O O . CYS A 1 422 ? 6.623 0.885 -26.109 1.00 73.75 422 CYS A O 1
ATOM 3281 N N . THR A 1 423 ? 6.240 2.703 -27.364 1.00 77.56 423 THR A N 1
ATOM 3282 C CA . THR A 1 423 ? 6.759 3.668 -26.381 1.00 77.56 423 THR A CA 1
ATOM 3283 C C . THR A 1 423 ? 5.775 3.842 -25.227 1.00 77.56 423 THR A C 1
ATOM 3285 O O . THR A 1 423 ? 4.590 4.108 -25.454 1.00 77.56 423 THR A O 1
ATOM 3288 N N . ILE A 1 424 ? 6.289 3.749 -24.006 1.00 83.69 424 ILE A N 1
ATOM 3289 C CA . ILE A 1 424 ? 5.553 4.007 -22.771 1.00 83.69 424 ILE A CA 1
ATOM 3290 C C . ILE A 1 424 ? 6.145 5.264 -22.140 1.00 83.69 424 ILE A C 1
ATOM 3292 O O . ILE A 1 424 ? 7.362 5.352 -21.995 1.00 83.69 424 ILE A O 1
ATOM 3296 N N . GLU A 1 425 ? 5.283 6.214 -21.799 1.00 88.50 425 GLU A N 1
ATOM 3297 C CA . GLU A 1 425 ? 5.606 7.399 -21.012 1.00 88.50 425 GLU A CA 1
ATOM 3298 C C . GLU A 1 425 ? 4.916 7.276 -19.649 1.00 88.50 425 GLU A C 1
ATOM 3300 O O . GLU A 1 425 ? 3.709 7.023 -19.610 1.00 88.50 425 GLU A O 1
ATOM 3305 N N . ILE A 1 426 ? 5.654 7.399 -18.546 1.00 89.44 426 ILE A N 1
ATOM 3306 C CA . ILE A 1 426 ? 5.096 7.334 -17.187 1.00 89.44 426 ILE A CA 1
ATOM 3307 C C . ILE A 1 426 ? 5.552 8.561 -16.410 1.00 89.44 426 ILE A C 1
ATOM 3309 O O . ILE A 1 426 ? 6.743 8.836 -16.351 1.00 89.44 426 ILE A O 1
ATOM 3313 N N . GLU A 1 427 ? 4.601 9.273 -15.817 1.00 89.81 427 GLU A N 1
ATOM 3314 C CA . GLU A 1 427 ? 4.818 10.483 -15.022 1.00 89.81 427 GLU A CA 1
ATOM 3315 C C . GLU A 1 427 ? 4.161 10.292 -13.651 1.00 89.81 427 GLU A C 1
ATOM 3317 O O . GLU A 1 427 ? 3.005 9.867 -13.571 1.00 89.81 427 GLU A O 1
ATOM 3322 N N . TYR A 1 428 ? 4.882 10.572 -12.567 1.00 85.50 428 TYR A N 1
ATOM 3323 C CA . TYR A 1 428 ? 4.364 10.359 -11.215 1.00 85.50 428 TYR A CA 1
ATOM 3324 C C . TYR A 1 428 ? 3.349 11.441 -10.824 1.00 85.50 428 TYR A C 1
ATOM 3326 O O . TYR A 1 428 ? 3.615 12.634 -10.948 1.00 85.50 428 TYR A O 1
ATOM 3334 N N . ASP A 1 429 ? 2.190 11.032 -10.298 1.00 85.50 429 ASP A N 1
ATOM 3335 C CA . ASP A 1 429 ? 1.191 11.959 -9.752 1.00 85.50 429 ASP A CA 1
ATOM 3336 C C . ASP A 1 429 ? 1.385 12.135 -8.235 1.00 85.50 429 ASP A C 1
ATOM 3338 O O . ASP A 1 429 ? 0.803 11.405 -7.424 1.00 85.50 429 ASP A O 1
ATOM 3342 N N . GLU A 1 430 ? 2.210 13.117 -7.851 1.00 80.75 430 GLU A N 1
ATOM 3343 C CA . GLU A 1 430 ? 2.482 13.467 -6.445 1.00 80.75 430 GLU A CA 1
ATOM 3344 C C . GLU A 1 430 ? 1.224 13.871 -5.663 1.00 80.75 430 GLU A C 1
ATOM 3346 O O . GLU A 1 430 ? 1.167 13.711 -4.448 1.00 80.75 430 GLU A O 1
ATOM 3351 N N . ILE A 1 431 ? 0.204 14.401 -6.339 1.00 80.56 431 ILE A N 1
ATOM 3352 C CA . ILE A 1 431 ? -1.022 14.853 -5.681 1.00 80.56 431 ILE A CA 1
ATOM 3353 C C . ILE A 1 431 ? -1.922 13.646 -5.407 1.00 80.56 431 ILE A C 1
ATOM 3355 O O . ILE A 1 431 ? -2.414 13.466 -4.292 1.00 80.56 431 ILE A O 1
ATOM 3359 N N . ALA A 1 432 ? -2.122 12.787 -6.408 1.00 79.06 432 ALA A N 1
ATOM 3360 C CA . ALA A 1 432 ? -3.026 11.646 -6.294 1.00 79.06 432 ALA A CA 1
ATOM 3361 C C . ALA A 1 432 ? -2.539 10.597 -5.276 1.00 79.06 432 ALA A C 1
ATOM 3363 O O . ALA A 1 432 ? -3.358 9.962 -4.603 1.00 79.06 432 ALA A O 1
ATOM 3364 N N . ILE A 1 433 ? -1.224 10.427 -5.119 1.00 74.06 433 ILE A N 1
ATOM 3365 C CA . ILE A 1 433 ? -0.642 9.463 -4.174 1.00 74.06 433 ILE A CA 1
ATOM 3366 C C . ILE A 1 433 ? -0.824 9.870 -2.701 1.00 74.06 433 ILE A C 1
ATOM 3368 O O . ILE A 1 433 ? -1.091 9.013 -1.857 1.00 74.06 433 ILE A O 1
ATOM 3372 N N . ASP A 1 434 ? -0.748 11.164 -2.381 1.00 72.12 434 ASP A N 1
ATOM 3373 C CA . ASP A 1 434 ? -0.999 11.668 -1.026 1.00 72.12 434 ASP A CA 1
ATOM 3374 C C . ASP A 1 434 ? -2.447 11.379 -0.611 1.00 72.12 434 ASP A C 1
ATOM 3376 O O . ASP A 1 434 ? -2.722 10.957 0.518 1.00 72.12 434 ASP A O 1
ATOM 3380 N N . TYR A 1 435 ? -3.381 11.513 -1.558 1.00 69.75 435 TYR A N 1
ATOM 3381 C CA . TYR A 1 435 ? -4.768 11.111 -1.351 1.00 69.75 435 TYR A CA 1
ATOM 3382 C C . TYR A 1 435 ? -4.919 9.596 -1.202 1.00 69.75 435 TYR A C 1
ATOM 3384 O O . TYR A 1 435 ? -5.688 9.148 -0.350 1.00 69.75 435 TYR A O 1
ATOM 3392 N N . TYR A 1 436 ? -4.158 8.801 -1.955 1.00 68.56 436 TYR A N 1
ATOM 3393 C CA . TYR A 1 436 ? -4.165 7.347 -1.818 1.00 68.56 436 TYR A CA 1
ATOM 3394 C C . TYR A 1 436 ? -3.717 6.886 -0.421 1.00 68.56 436 TYR A C 1
ATOM 3396 O O . TYR A 1 436 ? -4.403 6.082 0.212 1.00 68.56 436 TYR A O 1
ATOM 3404 N N . TYR A 1 437 ? -2.617 7.434 0.107 1.00 65.56 437 TYR A N 1
ATOM 3405 C CA . TYR A 1 437 ? -2.122 7.080 1.444 1.00 65.56 437 TYR A CA 1
ATOM 3406 C C . TYR A 1 437 ? -3.048 7.518 2.579 1.00 65.56 437 TYR A C 1
ATOM 3408 O O . TYR A 1 437 ? -3.015 6.926 3.657 1.00 65.56 437 TYR A O 1
ATOM 3416 N N . SER A 1 438 ? -3.898 8.518 2.345 1.00 58.75 438 SER A N 1
ATOM 3417 C CA . SER A 1 438 ? -4.919 8.918 3.314 1.00 58.75 438 SER A CA 1
ATOM 3418 C C . SER A 1 438 ? -6.102 7.943 3.405 1.00 58.75 438 SER A C 1
ATOM 3420 O O . SER A 1 438 ? -6.873 8.022 4.362 1.00 58.75 438 SER A O 1
ATOM 3422 N N . ASN A 1 439 ? -6.239 7.013 2.451 1.00 57.66 439 ASN A N 1
ATOM 3423 C CA . ASN A 1 439 ? -7.371 6.097 2.373 1.00 57.66 439 ASN A CA 1
ATOM 3424 C C . ASN A 1 439 ? -7.149 4.821 3.215 1.00 57.66 439 ASN A C 1
ATOM 3426 O O . ASN A 1 439 ? -6.063 4.240 3.281 1.00 57.66 439 ASN A O 1
ATOM 3430 N N . GLU A 1 440 ? -8.224 4.343 3.839 1.00 53.50 440 GLU A N 1
ATOM 3431 C CA . GLU A 1 440 ? -8.266 3.199 4.752 1.00 53.50 440 GLU A CA 1
ATOM 3432 C C . GLU A 1 440 ? -7.923 1.836 4.115 1.00 53.50 440 GLU A C 1
ATOM 3434 O O . GLU A 1 440 ? -7.743 0.848 4.834 1.00 53.50 440 GLU A O 1
ATOM 3439 N N . ALA A 1 441 ? -7.819 1.765 2.787 1.00 50.75 441 ALA A N 1
ATOM 3440 C CA . ALA A 1 441 ? -7.574 0.543 2.019 1.00 50.75 441 ALA A CA 1
ATOM 3441 C C . ALA A 1 441 ? -6.128 0.003 2.108 1.00 50.75 441 ALA A C 1
ATOM 3443 O O . ALA A 1 441 ? -5.819 -1.022 1.494 1.00 50.75 441 ALA A O 1
ATOM 3444 N N . THR A 1 442 ? -5.240 0.676 2.853 1.00 57.31 442 THR A N 1
ATOM 3445 C CA . THR A 1 442 ? -3.783 0.458 2.814 1.00 57.31 442 THR A CA 1
ATOM 3446 C C . THR A 1 442 ? -3.208 -0.439 3.917 1.00 57.31 442 THR A C 1
ATOM 3448 O O . THR A 1 442 ? -2.015 -0.756 3.907 1.00 57.31 442 THR A O 1
ATOM 3451 N N . SER A 1 443 ? -4.031 -0.922 4.853 1.00 58.97 443 SER A N 1
ATOM 3452 C CA . SER A 1 443 ? -3.580 -1.867 5.884 1.00 58.97 443 SER A CA 1
ATOM 3453 C C . SER A 1 443 ? -4.684 -2.831 6.313 1.00 58.97 443 SER A C 1
ATOM 3455 O O . SER A 1 443 ? -5.841 -2.436 6.474 1.00 58.97 443 SER A O 1
ATOM 3457 N N . PHE A 1 444 ? -4.307 -4.084 6.547 1.00 67.12 444 PHE A N 1
ATOM 3458 C CA . PHE A 1 444 ? -5.165 -5.108 7.122 1.00 67.12 444 PHE A CA 1
ATOM 3459 C C . PHE A 1 444 ? -4.936 -5.165 8.628 1.00 67.12 444 PHE A C 1
ATOM 3461 O O . PHE A 1 444 ? -3.804 -5.303 9.089 1.00 67.12 444 PHE A O 1
ATOM 3468 N N . LEU A 1 445 ? -6.017 -5.098 9.402 1.00 71.56 445 LEU A N 1
ATOM 3469 C CA . LEU A 1 445 ? -5.970 -5.197 10.854 1.00 71.56 445 LEU A CA 1
ATOM 3470 C C . LEU A 1 445 ? -6.675 -6.470 11.313 1.00 71.56 445 LEU A C 1
ATOM 3472 O O . LEU A 1 445 ? -7.833 -6.717 10.978 1.00 71.56 445 LEU A O 1
ATOM 3476 N N . LYS A 1 446 ? -5.976 -7.270 12.114 1.00 78.75 446 LYS A N 1
ATOM 3477 C CA . LYS A 1 446 ? -6.484 -8.507 12.698 1.00 78.75 446 LYS A CA 1
ATOM 3478 C C . LYS A 1 446 ? -6.246 -8.491 14.196 1.00 78.75 446 LYS A C 1
ATOM 3480 O O . LYS A 1 446 ? -5.110 -8.533 14.660 1.00 78.75 446 LYS A O 1
ATOM 3485 N N . ILE A 1 447 ? -7.325 -8.473 14.969 1.00 77.81 447 ILE A N 1
ATOM 3486 C CA . ILE A 1 447 ? -7.222 -8.593 16.423 1.00 77.81 447 ILE A CA 1
ATOM 3487 C C . ILE A 1 447 ? -6.842 -10.034 16.761 1.00 77.81 447 ILE A C 1
ATOM 3489 O O . ILE A 1 447 ? -7.558 -10.973 16.412 1.00 77.81 447 ILE A O 1
ATOM 3493 N N . THR A 1 448 ? -5.701 -10.214 17.423 1.00 80.12 448 THR A N 1
ATOM 3494 C CA . THR A 1 448 ? -5.164 -11.538 17.758 1.00 80.12 448 THR A CA 1
ATOM 3495 C C . THR A 1 448 ? -5.523 -11.954 19.177 1.00 80.12 448 THR A C 1
ATOM 3497 O O . THR A 1 448 ? -5.684 -13.148 19.439 1.00 80.12 448 THR A O 1
ATOM 3500 N N . ARG A 1 449 ? -5.691 -10.993 20.097 1.00 82.25 449 ARG A N 1
ATOM 3501 C CA . ARG A 1 449 ? -6.025 -11.282 21.497 1.00 82.25 449 ARG A CA 1
ATOM 3502 C C . ARG A 1 449 ? -6.778 -10.138 22.173 1.00 82.25 449 ARG A C 1
ATOM 3504 O O . ARG A 1 449 ? -6.395 -8.980 22.047 1.00 82.25 449 ARG A O 1
ATOM 3511 N N . TRP A 1 450 ? -7.782 -10.497 22.974 1.00 82.56 450 TRP A N 1
ATOM 3512 C CA . TRP A 1 450 ? -8.465 -9.612 23.921 1.00 82.56 450 TRP A CA 1
ATOM 3513 C C . TRP A 1 450 ? -8.134 -10.031 25.356 1.00 82.56 450 TRP A C 1
ATOM 3515 O O . TRP A 1 450 ? -8.268 -11.206 25.702 1.00 82.56 450 TRP A O 1
ATOM 3525 N N . ILE A 1 451 ? -7.722 -9.081 26.194 1.00 80.81 451 ILE A N 1
ATOM 3526 C CA . ILE A 1 451 ? -7.506 -9.269 27.631 1.00 80.81 451 ILE A CA 1
ATOM 3527 C C . ILE A 1 451 ? -8.327 -8.205 28.364 1.00 80.81 451 ILE A C 1
ATOM 3529 O O . ILE A 1 451 ? -8.031 -7.011 28.286 1.00 80.81 451 ILE A O 1
ATOM 3533 N N . SER A 1 452 ? -9.379 -8.650 29.051 1.00 68.44 452 SER A N 1
ATOM 3534 C CA . SER A 1 452 ? -10.262 -7.814 29.877 1.00 68.44 452 SER A CA 1
ATOM 3535 C C . SER A 1 452 ? -9.904 -7.877 31.352 1.00 68.44 452 SER A C 1
ATOM 3537 O O . SER A 1 452 ? -9.717 -9.025 31.823 1.00 68.44 452 SER A O 1
#

Organism: Thermacetogenium phaeum (strain ATCC BAA-254 / DSM 26808 / PB) (NCBI:txid1089553)